Protein AF-A0AAU9KD24-F1 (afdb_monomer_lite)

InterPro domains:
  IPR027815 CSC1/OSCA1-like, cytosolic domain [PF14703] (220-328)
  IPR045122 Calcium permeable stress-gated cation channel 1-like [PTHR13018] (222-535)

pLDDT: mean 73.84, std 14.99, range [27.8, 95.56]

Secondary structure (DSSP, 8-state):
--HHHHHHHHHHHHHHHSSSEEEEEEEE--TT--THHHHHHHHTTS--PPPEEPTTS-EEEEEE-SSSSSPEEEEEEEESS--TTS--SEEEEEE-TT-HHHHHHHHHHHT-TTGGGGGGGEEEEES-TT--HHHHHHHHHHT-EEEE--TT-HHHHIIIIIHHHHHHHHHHH-GGG---EEEEE-SS-HHHHHHHHHHHHGGGEEEEEEEES-HHHHHHHHHHHHHHHHHHHHHHHHHHHS-PPEEE-SSS-EEEHHHHHHHHHHHHHHHHHHHHHHS---EEEEEEEEESSHHHHHHHHHHHHHTHHHHT-EEEEPPPGGGB-GGGSSS-HHHHHHHHHHHHHHHHHHHHHS--HHHHHHHHHHHHTT----HHHHHHHHHHHHHHHHHHIIIIIIHHHHHHHHHHTT-SBHHHHHHHHHHHHHHHHIIIIIIHHHTTHHHHHHHHHH--GGGHHHHHHHHHHHHHHHHHHHHHHIIIIIHHHHHH-HHHHHHHHHHHHH--SHHHHHHHHSPPPP-HHHHHHHHHHHHHHHHHH-

Radius of gyration: 32.46 Å; chains: 1; bounding box: 80×87×85 Å

Foldseek 3Di:
DDPCVVVVCVVCVVVVPQLELEFEEEEAFDPPDPCVLLVVLLVVVDPFDDWDDDPPRWTWGWDWAPPDPSIYIYIYIYDNDDDLVDDGLAYEYEAEPVDVVRLVSVVVRLPDVSVLVVQARYEYEYQDDPDPPSQVVSCVVSVHHYDYAHSNDSVRCCVPVVVSSVVSSCVVPVVVFVLQKKKKFADQPVVVVQVVCCVPVPPFWDDKAFDWQCLVLVVLVVVLVVLVLQLVLQVVVCVVVVDFDWDDPDPPDIDGSNVVSVVSNVVSVVVSVVSCVVDPRGGLRIMMIGTDDNVSSVVVLVVVVVCCVVGVMDMDRDDDPVQFDSSLSNDDPVVLVVQLVVLVVVVVVVLVVVPPLVVVLLVVLVVLVPDPDDPVVSVCCNQQVSLVVVVVCLVPVQVVSLVVSLVSSSDGGNVVSLVSSLVSLLVSCCCRVPVCQLQLVNVVVVCVVVVPPVCCVPVRVVSNLVSLSSLVSNLVCCVPVVVVCVVVVVVLVVQLVVQCVVQSGPVSNVVSPDDDDDSPSNVVSVVVSNVVSVVVSD

Structure (mmCIF, N/CA/C/O backbone):
data_AF-A0AAU9KD24-F1
#
_entry.id   AF-A0AAU9KD24-F1
#
loop_
_atom_site.group_PDB
_atom_site.id
_atom_site.type_symbol
_atom_site.label_atom_id
_atom_site.label_alt_id
_atom_site.label_comp_id
_atom_site.label_asym_id
_atom_site.label_entity_id
_atom_site.label_seq_id
_atom_site.pdbx_PDB_ins_code
_atom_site.Cartn_x
_atom_site.Cartn_y
_atom_site.Cartn_z
_atom_site.occupancy
_atom_site.B_iso_or_equiv
_atom_site.auth_seq_id
_atom_site.auth_comp_id
_atom_site.auth_asym_id
_atom_site.auth_atom_id
_atom_site.pdbx_PDB_model_num
ATOM 1 N N . MET A 1 1 ? -30.844 6.736 10.937 1.00 28.83 1 MET A N 1
ATOM 2 C CA . MET A 1 1 ? -30.465 5.898 12.096 1.00 28.83 1 MET A C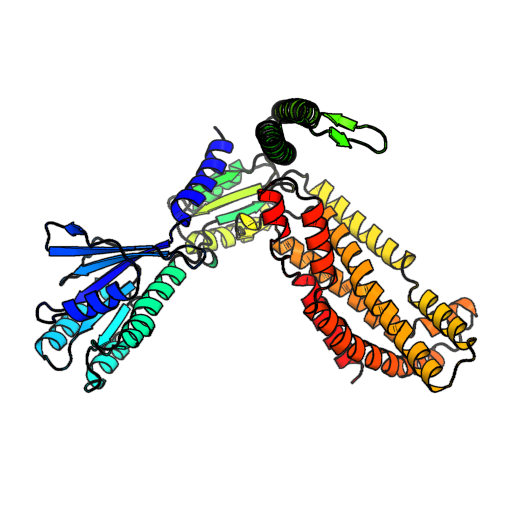A 1
ATOM 3 C C . MET A 1 1 ? -28.997 5.522 11.937 1.00 28.83 1 MET A C 1
ATOM 5 O O . MET A 1 1 ? -28.636 4.967 10.913 1.00 28.83 1 MET A O 1
ATOM 9 N N . ASN A 1 2 ? -28.179 5.973 12.888 1.00 27.80 2 ASN A N 1
ATOM 10 C CA . ASN A 1 2 ? -26.739 6.271 12.830 1.00 27.80 2 ASN A CA 1
ATOM 11 C C . ASN A 1 2 ? -25.840 5.279 12.062 1.00 27.80 2 ASN A C 1
ATOM 13 O O . ASN A 1 2 ? -25.586 4.173 12.535 1.00 27.80 2 ASN A O 1
ATOM 17 N N . SER A 1 3 ? -25.253 5.747 10.955 1.00 30.39 3 SER A N 1
ATOM 18 C CA . SER A 1 3 ? -24.098 5.131 10.281 1.00 30.39 3 SER A CA 1
ATOM 19 C C . SER A 1 3 ? -22.876 5.053 11.199 1.00 30.39 3 SER A C 1
ATOM 21 O O . SER A 1 3 ? -22.154 4.064 11.152 1.00 30.39 3 SER A O 1
ATOM 23 N N . GLU A 1 4 ? -22.709 6.018 12.110 1.00 29.75 4 GLU A N 1
ATOM 24 C CA . GLU A 1 4 ? -21.730 5.945 13.200 1.00 29.75 4 GLU A CA 1
ATOM 25 C C . GLU A 1 4 ? -21.990 4.738 14.098 1.00 29.75 4 GLU A C 1
ATOM 27 O O . GLU A 1 4 ? -21.069 3.985 14.341 1.00 29.75 4 GLU A O 1
ATOM 32 N N . LYS A 1 5 ? -23.235 4.430 14.495 1.00 30.61 5 LYS A N 1
ATOM 33 C CA . LYS A 1 5 ? -23.511 3.220 15.297 1.00 30.61 5 LYS A CA 1
ATOM 34 C C . LYS A 1 5 ? -23.258 1.927 14.525 1.00 30.61 5 LYS A C 1
ATOM 36 O O . LYS A 1 5 ? -23.066 0.902 15.162 1.00 30.61 5 LYS A O 1
ATOM 41 N N . ALA A 1 6 ? -23.278 1.950 13.193 1.00 31.41 6 ALA A N 1
ATOM 42 C CA . ALA A 1 6 ? -23.003 0.783 12.361 1.00 31.41 6 ALA A CA 1
ATOM 43 C C . ALA A 1 6 ? -21.503 0.605 12.096 1.00 31.41 6 ALA A C 1
ATOM 45 O O . ALA A 1 6 ? -21.029 -0.512 12.227 1.00 31.41 6 ALA A O 1
ATOM 46 N N . ALA A 1 7 ? -20.756 1.673 11.797 1.00 30.25 7 ALA A N 1
ATOM 47 C CA . ALA A 1 7 ? -19.296 1.645 11.681 1.00 30.25 7 ALA A CA 1
ATOM 48 C C . ALA A 1 7 ? -18.631 1.394 13.043 1.00 30.25 7 ALA A C 1
ATOM 50 O O . ALA A 1 7 ? -17.710 0.592 13.117 1.00 30.25 7 ALA A O 1
ATOM 51 N N . PHE A 1 8 ? -19.173 1.988 14.111 1.00 30.62 8 PHE A N 1
ATOM 52 C CA . PHE A 1 8 ? -18.789 1.741 15.500 1.00 30.62 8 PHE A CA 1
ATOM 53 C C . PHE A 1 8 ? -19.183 0.322 15.926 1.00 30.62 8 PHE A C 1
ATOM 55 O O . PHE A 1 8 ? -18.351 -0.377 16.474 1.00 30.62 8 PHE A O 1
ATOM 62 N N . LYS A 1 9 ? -20.363 -0.204 15.544 1.00 34.44 9 LYS A N 1
ATOM 63 C CA . LYS A 1 9 ? -20.663 -1.642 15.718 1.00 34.44 9 LYS A CA 1
ATOM 64 C C . LYS A 1 9 ? -19.760 -2.542 14.890 1.00 34.44 9 LYS A C 1
ATOM 66 O O . LYS A 1 9 ? -19.417 -3.603 15.372 1.00 34.44 9 LYS A O 1
ATOM 71 N N . MET A 1 10 ? -19.391 -2.179 13.664 1.00 33.16 10 MET A N 1
ATOM 72 C CA . MET A 1 10 ? -18.518 -3.006 12.828 1.00 33.16 10 MET A CA 1
ATOM 73 C C . MET A 1 10 ? -17.093 -2.999 13.377 1.00 33.16 10 MET A C 1
ATOM 75 O O . MET A 1 10 ? -16.468 -4.050 13.365 1.00 33.16 10 MET A O 1
ATOM 79 N N . SER A 1 11 ? -16.616 -1.857 13.895 1.00 33.03 11 SER A N 1
ATOM 80 C CA . SER A 1 11 ? -15.322 -1.706 14.564 1.00 33.03 11 SER A CA 1
ATOM 81 C C . SER A 1 11 ? -15.295 -2.306 15.965 1.00 33.03 11 SER A C 1
ATOM 83 O O . SER A 1 11 ? -14.259 -2.823 16.344 1.00 33.03 11 SER A O 1
ATOM 85 N N . ASP A 1 12 ? -16.394 -2.271 16.720 1.00 33.75 12 ASP A N 1
ATOM 86 C CA . ASP A 1 12 ? -16.513 -2.878 18.054 1.00 33.75 12 ASP A CA 1
ATOM 87 C C . ASP A 1 12 ? -16.708 -4.387 17.947 1.00 33.75 12 ASP A C 1
ATOM 89 O O . ASP A 1 12 ? -16.030 -5.138 18.632 1.00 33.75 12 ASP A O 1
ATOM 93 N N . TRP A 1 13 ? -17.505 -4.857 16.982 1.00 33.81 13 TRP A N 1
ATOM 94 C CA . TRP A 1 13 ? -17.528 -6.269 16.592 1.00 33.81 13 TRP A CA 1
ATOM 95 C C . TRP A 1 13 ? -16.136 -6.724 16.113 1.00 33.81 13 TRP A C 1
ATOM 97 O O . TRP A 1 13 ? -15.719 -7.842 16.388 1.00 33.81 13 TRP A O 1
ATOM 107 N N . TYR A 1 14 ? -15.358 -5.826 15.491 1.00 37.00 14 TYR A N 1
ATOM 108 C CA . TYR A 1 14 ? -13.942 -6.043 15.164 1.00 37.00 14 TYR A CA 1
ATOM 109 C C . TYR A 1 14 ? -12.997 -6.001 16.372 1.00 37.00 14 TYR A C 1
ATOM 111 O O . TYR A 1 14 ? -12.017 -6.737 16.376 1.00 37.00 14 TYR A O 1
ATOM 119 N N . LYS A 1 15 ? -13.220 -5.123 17.356 1.00 35.53 15 LYS A N 1
ATOM 120 C CA . LYS A 1 15 ? -12.328 -4.905 18.509 1.00 35.53 15 LYS A CA 1
ATOM 121 C C . LYS A 1 15 ? -12.559 -5.932 19.617 1.00 35.53 15 LYS A C 1
ATOM 123 O O . LYS A 1 15 ? -11.584 -6.333 20.253 1.00 35.53 15 LYS A O 1
ATOM 128 N N . ASP A 1 16 ? -13.797 -6.384 19.800 1.00 36.22 16 ASP A N 1
ATOM 129 C CA . ASP A 1 16 ? -14.180 -7.301 20.875 1.00 36.22 16 ASP A CA 1
ATOM 130 C C . ASP A 1 16 ? -14.029 -8.777 20.475 1.00 36.22 16 ASP A C 1
ATOM 132 O O . ASP A 1 16 ? -13.611 -9.581 21.306 1.00 36.22 16 ASP A O 1
ATOM 136 N N . GLU A 1 17 ? -14.257 -9.149 19.204 1.00 37.50 17 GLU A N 1
ATOM 137 C CA . GLU A 1 17 ? -14.098 -10.546 18.750 1.00 37.50 17 GLU A CA 1
ATOM 138 C C . GLU A 1 17 ? -12.700 -10.883 18.178 1.00 37.50 17 GLU A C 1
ATOM 140 O O . GLU A 1 17 ? -12.367 -12.064 18.090 1.00 37.50 17 GLU A O 1
ATOM 145 N N . ASN A 1 18 ? -11.843 -9.901 17.837 1.00 41.38 18 ASN A N 1
ATOM 146 C CA . ASN A 1 18 ? -10.508 -10.160 17.245 1.00 41.38 18 ASN A CA 1
ATOM 147 C C . ASN A 1 18 ? -9.297 -9.854 18.128 1.00 41.38 18 ASN A C 1
ATOM 149 O O . ASN A 1 18 ? -8.168 -10.068 17.678 1.00 41.38 18 ASN A O 1
ATOM 153 N N . LYS A 1 19 ? -9.467 -9.410 19.380 1.00 43.28 19 LYS A N 1
ATOM 154 C CA . LYS A 1 19 ? -8.324 -9.457 20.304 1.00 43.28 19 LYS A CA 1
ATOM 155 C C . LYS A 1 19 ? -7.910 -10.895 20.591 1.00 43.28 19 LYS A C 1
ATOM 157 O O . LYS A 1 19 ? -6.735 -11.113 20.824 1.00 43.28 19 LYS A O 1
ATOM 162 N N . PHE A 1 20 ? -8.827 -11.864 20.495 1.00 44.94 20 PHE A N 1
ATOM 163 C CA . PHE A 1 20 ? -8.548 -13.270 20.771 1.00 44.94 20 PHE A CA 1
ATOM 164 C C . PHE A 1 20 ? -9.255 -14.201 19.766 1.00 44.94 20 PHE A C 1
ATOM 166 O O . PHE A 1 20 ? -10.478 -14.229 19.708 1.00 44.94 20 PHE A O 1
ATOM 173 N N . ILE A 1 21 ? -8.520 -15.024 19.008 1.00 53.47 21 ILE A N 1
ATOM 174 C CA . ILE A 1 21 ? -9.082 -16.185 18.291 1.00 53.47 21 ILE A CA 1
ATOM 175 C C . ILE A 1 21 ? -9.557 -17.178 19.354 1.00 53.47 21 ILE A C 1
ATOM 177 O O . ILE A 1 21 ? -8.754 -17.987 19.806 1.00 53.47 21 ILE A O 1
ATOM 181 N N . VAL A 1 22 ? -10.834 -17.128 19.745 1.00 56.31 22 VAL A N 1
ATOM 182 C CA . VAL A 1 22 ? -11.433 -18.117 20.654 1.00 56.31 22 VAL A CA 1
ATOM 183 C C . VAL A 1 22 ? -11.706 -19.404 19.881 1.00 56.31 22 VAL A C 1
ATOM 185 O O . VAL A 1 22 ? -12.538 -19.436 18.979 1.00 56.31 22 VAL A O 1
ATOM 188 N N . SER A 1 23 ? -11.002 -20.477 20.227 1.00 65.94 23 SER A N 1
ATOM 189 C CA . SER A 1 23 ? -11.134 -21.796 19.601 1.00 65.94 23 SER A CA 1
ATOM 190 C C . SER A 1 23 ? -11.385 -22.867 20.660 1.00 65.94 23 SER A C 1
ATOM 192 O O . SER A 1 23 ? -10.683 -22.935 21.669 1.00 65.94 23 SER A O 1
ATOM 194 N N . LYS A 1 24 ? -12.426 -23.685 20.453 1.00 70.06 24 LYS A N 1
ATOM 195 C CA . LYS A 1 24 ? -12.842 -24.739 21.388 1.00 70.06 24 LYS A CA 1
ATOM 196 C C . LYS A 1 24 ? -12.303 -26.088 20.930 1.00 70.06 24 LYS A C 1
ATOM 198 O O . LYS A 1 24 ? -12.784 -26.633 19.938 1.00 70.06 24 LYS A O 1
ATOM 203 N N . CYS A 1 25 ? -11.335 -26.633 21.656 1.00 72.62 25 CYS A N 1
ATOM 204 C CA . CYS A 1 25 ? -10.760 -27.945 21.369 1.00 72.62 25 CYS A CA 1
ATOM 205 C C . CYS A 1 25 ? -11.389 -28.996 22.283 1.00 72.62 25 CYS A C 1
ATOM 207 O O . CYS A 1 25 ? -11.373 -28.816 23.499 1.00 72.62 25 CYS A O 1
ATOM 209 N N . LEU A 1 26 ? -11.909 -30.082 21.709 1.00 77.62 26 LEU A N 1
ATOM 210 C CA . LEU A 1 26 ? -12.369 -31.241 22.475 1.00 77.62 26 LEU A CA 1
ATOM 211 C C . LEU A 1 26 ? -11.254 -32.281 22.539 1.00 77.62 26 LEU A C 1
ATOM 213 O O . LEU A 1 26 ? -10.735 -32.694 21.499 1.00 77.62 26 LEU A O 1
ATOM 217 N N . ILE A 1 27 ? -10.921 -32.717 23.746 1.00 76.31 27 ILE A N 1
ATOM 218 C CA . ILE A 1 27 ? -10.067 -33.875 23.980 1.00 76.31 27 ILE A CA 1
ATOM 219 C C . ILE A 1 27 ? -10.958 -34.999 24.495 1.00 76.31 27 ILE A C 1
ATOM 221 O O . ILE A 1 27 ? -11.571 -34.859 25.552 1.00 76.31 27 ILE A O 1
ATOM 225 N N . LEU A 1 28 ? -11.025 -36.092 23.734 1.00 77.38 28 LEU A N 1
ATOM 226 C CA . LEU A 1 28 ? -11.699 -37.315 24.153 1.00 77.38 28 LEU A CA 1
ATOM 227 C C . LEU A 1 28 ? -10.667 -38.345 24.603 1.00 77.38 28 LEU A C 1
ATOM 229 O O . LEU A 1 28 ? -9.686 -38.597 23.893 1.00 77.38 28 LEU A O 1
ATOM 233 N N . ARG A 1 29 ? -10.926 -38.966 25.756 1.00 72.94 29 ARG A N 1
ATOM 234 C CA . ARG A 1 29 ? -10.145 -40.094 26.278 1.00 72.94 29 ARG A CA 1
ATOM 235 C C . ARG A 1 29 ? -11.034 -41.162 26.904 1.00 72.94 29 ARG A C 1
ATOM 237 O O . ARG A 1 29 ? -12.137 -40.873 27.357 1.00 72.94 29 ARG A O 1
ATOM 244 N N . HIS A 1 30 ? -10.496 -42.373 26.993 1.00 72.62 30 HIS A N 1
ATOM 245 C CA . HIS A 1 30 ? -11.062 -43.440 27.811 1.00 72.62 30 HIS A CA 1
ATOM 246 C C . HIS A 1 30 ? -10.709 -43.242 29.300 1.00 72.62 30 HIS A C 1
ATOM 248 O O . HIS A 1 30 ? -9.613 -42.773 29.615 1.00 72.62 30 HIS A O 1
ATOM 254 N N . GLU A 1 31 ? -11.604 -43.635 30.213 1.00 65.12 31 GLU A N 1
ATOM 255 C CA . GLU A 1 31 ? -11.482 -43.412 31.669 1.00 65.12 31 GLU A CA 1
ATOM 256 C C . GLU A 1 31 ? -10.223 -44.043 32.289 1.00 65.12 31 GLU A C 1
ATOM 258 O O . GLU A 1 31 ? -9.646 -43.494 33.222 1.00 65.12 31 GLU A O 1
ATOM 263 N N . HIS A 1 32 ? -9.738 -45.153 31.727 1.00 61.53 32 HIS A N 1
ATOM 264 C CA . HIS A 1 32 ? -8.542 -45.871 32.197 1.00 61.53 32 HIS A CA 1
ATOM 265 C C . HIS A 1 32 ? -7.203 -45.346 31.649 1.00 61.53 32 HIS A C 1
ATOM 267 O O . HIS A 1 32 ? -6.165 -45.997 31.817 1.00 61.53 32 HIS A O 1
ATOM 273 N N . ILE A 1 33 ? -7.206 -44.207 30.954 1.00 64.12 33 ILE A N 1
ATOM 274 C CA . ILE A 1 33 ? -5.983 -43.544 30.494 1.00 64.12 33 ILE A CA 1
ATOM 275 C C . ILE A 1 33 ? -5.689 -42.392 31.454 1.00 64.12 33 ILE A C 1
ATOM 277 O O . ILE A 1 33 ? -6.357 -41.360 31.388 1.00 64.12 33 ILE A O 1
ATOM 281 N N . ASP A 1 34 ? -4.679 -42.532 32.314 1.00 58.31 34 ASP A N 1
ATOM 282 C CA . ASP A 1 34 ? -4.213 -41.451 33.191 1.00 58.31 34 ASP A CA 1
ATOM 283 C C . ASP A 1 34 ? -3.431 -40.405 32.384 1.00 58.31 34 ASP A C 1
ATOM 285 O O . ASP A 1 34 ? -2.206 -40.396 32.310 1.00 58.31 34 ASP A O 1
ATOM 289 N N . ILE A 1 35 ? -4.164 -39.482 31.756 1.00 55.84 35 ILE A N 1
ATOM 290 C CA . ILE A 1 35 ? -3.602 -38.342 31.008 1.00 55.84 35 ILE A CA 1
ATOM 291 C C . ILE A 1 35 ? -3.171 -37.224 31.976 1.00 55.84 35 ILE A C 1
ATOM 293 O O . ILE A 1 35 ? -2.705 -36.179 31.543 1.00 55.84 35 ILE A O 1
ATOM 297 N N . HIS A 1 36 ? -3.263 -37.413 33.297 1.00 53.34 36 HIS A N 1
ATOM 298 C CA . HIS A 1 36 ? -2.917 -36.369 34.266 1.00 53.34 36 HIS A CA 1
ATOM 299 C C . HIS A 1 36 ? -1.452 -35.899 34.124 1.00 53.34 36 HIS A C 1
ATOM 301 O O . HIS A 1 36 ? -1.171 -34.704 34.252 1.00 53.34 36 HIS A O 1
ATOM 307 N N . ASP A 1 37 ? -0.538 -36.797 33.739 1.00 50.38 37 ASP A N 1
ATOM 308 C CA . ASP A 1 37 ? 0.862 -36.478 33.420 1.00 50.38 37 ASP A CA 1
ATOM 309 C C . ASP A 1 37 ? 1.028 -35.824 32.039 1.00 50.38 37 ASP A C 1
ATOM 311 O O . ASP A 1 37 ? 1.786 -34.871 31.886 1.00 50.38 37 ASP A O 1
ATOM 315 N N . VAL A 1 38 ? 0.267 -36.256 31.032 1.00 52.53 38 VAL A N 1
ATOM 316 C CA . VAL A 1 38 ? 0.322 -35.698 29.668 1.00 52.53 38 VAL A CA 1
ATOM 317 C C . VAL A 1 38 ? -0.292 -34.300 29.618 1.00 52.53 38 VAL A C 1
ATOM 319 O O . VAL A 1 38 ? 0.296 -33.398 29.031 1.00 52.53 38 VAL A O 1
ATOM 322 N N . MET A 1 39 ? -1.441 -34.087 30.266 1.00 53.34 39 MET A N 1
ATOM 323 C CA . MET A 1 39 ? -2.082 -32.782 30.418 1.00 53.34 39 MET A CA 1
ATOM 324 C C . MET A 1 39 ? -1.236 -31.872 31.298 1.00 53.34 39 MET A C 1
ATOM 326 O O . MET A 1 39 ? -1.023 -30.731 30.910 1.00 53.34 39 MET A O 1
ATOM 330 N N . SER A 1 40 ? -0.688 -32.347 32.424 1.00 52.16 40 SER A N 1
ATOM 331 C CA . SER A 1 40 ? 0.226 -31.521 33.221 1.00 52.16 40 SER A CA 1
ATOM 332 C C . SER A 1 40 ? 1.481 -31.143 32.429 1.00 52.16 40 SER A C 1
ATOM 334 O O . SER A 1 40 ? 1.828 -29.971 32.428 1.00 52.16 40 SER A O 1
ATOM 336 N N . LEU A 1 41 ? 2.098 -32.037 31.649 1.00 50.59 41 LEU A N 1
ATOM 337 C CA . LEU A 1 41 ? 3.219 -31.710 30.751 1.00 50.59 41 LEU A CA 1
ATOM 338 C C . LEU A 1 41 ? 2.827 -30.756 29.607 1.00 50.59 41 LEU A C 1
ATOM 340 O O . LEU A 1 41 ? 3.616 -29.874 29.246 1.00 50.59 41 LEU A O 1
ATOM 344 N N . TRP A 1 42 ? 1.611 -30.885 29.066 1.00 52.97 42 TRP A N 1
ATOM 345 C CA . TRP A 1 42 ? 1.054 -29.972 28.061 1.00 52.97 42 TRP A CA 1
ATOM 346 C C . TRP A 1 42 ? 0.820 -28.571 28.651 1.00 52.97 42 TRP A C 1
ATOM 348 O O . TRP A 1 42 ? 1.186 -27.567 28.036 1.00 52.97 42 TRP A O 1
ATOM 358 N N . LEU A 1 43 ? 0.316 -28.507 29.888 1.00 48.50 43 LEU A N 1
ATOM 359 C CA . LEU A 1 43 ? 0.002 -27.292 30.647 1.00 48.50 43 LEU A CA 1
ATOM 360 C C . LEU A 1 43 ? 1.247 -26.615 31.248 1.00 48.50 43 LEU A C 1
ATOM 362 O O . LEU A 1 43 ? 1.338 -25.394 31.216 1.00 48.50 43 LEU A O 1
ATOM 366 N N . TYR A 1 44 ? 2.252 -27.367 31.715 1.00 44.72 44 TYR A N 1
ATOM 367 C CA . TYR A 1 44 ? 3.545 -26.854 32.212 1.00 44.72 44 TYR A CA 1
ATOM 368 C C . TYR A 1 44 ? 4.448 -26.325 31.086 1.00 44.72 44 TYR A C 1
ATOM 370 O O . TYR A 1 44 ? 5.545 -25.811 31.330 1.00 44.72 44 TYR A O 1
ATOM 378 N N . SER A 1 45 ? 4.031 -26.457 29.825 1.00 43.56 45 SER A N 1
ATOM 379 C CA . SER A 1 45 ? 4.759 -25.886 28.695 1.00 43.56 45 SER A CA 1
ATOM 380 C C . SER A 1 45 ? 4.565 -24.388 28.509 1.00 43.56 45 SER A C 1
ATOM 382 O O . SER A 1 45 ? 5.381 -23.773 27.825 1.00 43.56 45 SER A O 1
ATOM 384 N N . MET A 1 46 ? 3.560 -23.789 29.152 1.00 45.47 46 MET A N 1
ATOM 385 C CA . MET A 1 46 ? 3.236 -22.374 28.998 1.00 45.47 46 MET A CA 1
ATOM 386 C C . MET A 1 46 ? 2.651 -21.827 30.303 1.00 45.47 46 MET A C 1
ATOM 388 O O . MET A 1 46 ? 1.814 -22.473 30.920 1.00 45.47 46 MET A O 1
ATOM 392 N N . TYR A 1 47 ? 3.082 -20.637 30.733 1.00 37.09 47 TYR A N 1
ATOM 393 C CA . TYR A 1 47 ? 2.511 -19.947 31.896 1.00 37.09 47 TYR A CA 1
ATOM 394 C C . TYR A 1 47 ? 0.992 -19.772 31.710 1.00 37.09 47 TYR A C 1
ATOM 396 O O . TYR A 1 47 ? 0.545 -18.927 30.937 1.00 37.09 47 TYR A O 1
ATOM 404 N N . LEU A 1 48 ? 0.205 -20.597 32.401 1.00 44.12 48 LEU A N 1
ATOM 405 C CA . LEU A 1 48 ? -1.253 -20.667 32.316 1.00 44.12 48 LEU A CA 1
ATOM 406 C C . LEU A 1 48 ? -1.872 -20.477 33.713 1.00 44.12 48 LEU A C 1
ATOM 408 O O . LEU A 1 48 ? -1.315 -20.975 34.694 1.00 44.12 48 LEU A O 1
ATOM 412 N N . PRO A 1 49 ? -3.020 -19.783 33.847 1.00 40.84 49 PRO A N 1
ATOM 413 C CA . PRO A 1 49 ? -3.761 -19.734 35.106 1.00 40.84 49 PRO A CA 1
ATOM 414 C C . PRO A 1 49 ? -4.379 -21.103 35.454 1.00 40.84 49 PRO A C 1
ATOM 416 O O . PRO A 1 49 ? -4.668 -21.913 34.573 1.00 40.84 49 PRO A O 1
ATOM 419 N N . LYS A 1 50 ? -4.588 -21.359 36.755 1.00 39.84 50 LYS A N 1
ATOM 420 C CA . LYS A 1 50 ? -5.113 -22.633 37.289 1.00 39.84 50 LYS A CA 1
ATOM 421 C C . LYS A 1 50 ? -6.465 -23.026 36.650 1.00 39.84 50 LYS A C 1
ATOM 423 O O . LYS A 1 50 ? -7.301 -22.143 36.440 1.00 39.84 50 LYS A O 1
ATOM 428 N N . PRO A 1 51 ? -6.716 -24.327 36.393 1.00 42.81 51 PRO A N 1
ATOM 429 C CA . PRO A 1 51 ? -7.987 -24.801 35.843 1.00 42.81 51 PRO A CA 1
ATOM 430 C C . PRO A 1 51 ? -9.168 -24.481 36.766 1.00 42.81 51 PRO A C 1
ATOM 432 O O . PRO A 1 51 ? -9.058 -24.581 37.989 1.00 42.81 51 PRO A O 1
ATOM 435 N N . LYS A 1 52 ? -10.316 -24.132 36.174 1.00 43.97 52 LYS A N 1
ATOM 436 C CA . LYS A 1 52 ? -11.604 -24.075 36.881 1.00 43.97 52 LYS A CA 1
ATOM 437 C C . LYS A 1 52 ? -12.316 -25.412 36.686 1.00 43.97 52 LYS A C 1
ATOM 439 O O . LYS A 1 52 ? -12.545 -25.821 35.553 1.00 43.97 52 LYS A O 1
ATOM 444 N N . ILE A 1 53 ? -12.651 -26.073 37.791 1.00 43.47 53 ILE A N 1
ATOM 445 C CA . ILE A 1 53 ? -13.373 -27.350 37.800 1.00 43.47 53 ILE A CA 1
ATOM 446 C C . ILE A 1 53 ? -14.877 -27.042 37.783 1.00 43.47 53 ILE A C 1
ATOM 448 O O . ILE A 1 53 ? -15.375 -26.347 38.673 1.00 43.47 53 ILE A O 1
ATOM 452 N N . SER A 1 54 ? -15.590 -27.518 36.760 1.00 39.84 54 SER A N 1
ATOM 453 C CA . SER A 1 54 ? -17.056 -27.457 36.683 1.00 39.84 54 SER A CA 1
ATOM 454 C C . SER A 1 54 ? -17.666 -28.644 37.447 1.00 39.84 54 SER A C 1
ATOM 456 O O . SER A 1 54 ? -17.046 -29.699 37.576 1.00 39.84 54 SER A O 1
ATOM 458 N N . LYS A 1 55 ? -18.889 -28.488 37.978 1.00 36.97 55 LYS A N 1
ATOM 459 C CA . LYS A 1 55 ? -19.567 -29.500 38.816 1.00 36.97 55 LYS A CA 1
ATOM 460 C C . LYS A 1 55 ? -19.860 -30.835 38.096 1.00 36.97 55 LYS A C 1
ATOM 462 O O . LYS A 1 55 ? -20.200 -31.796 38.775 1.00 36.97 55 LYS 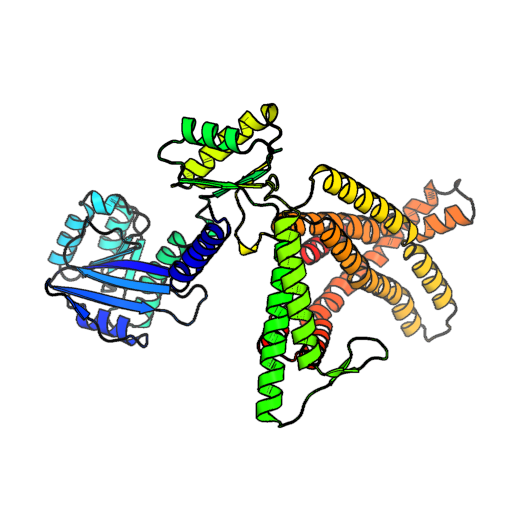A O 1
ATOM 467 N N . ASN A 1 56 ? -19.673 -30.924 36.775 1.00 40.44 56 ASN A N 1
ATOM 468 C CA . ASN A 1 56 ? -20.065 -32.075 35.947 1.00 40.44 56 ASN A CA 1
ATOM 469 C C . ASN A 1 56 ? -18.894 -32.962 35.464 1.00 40.44 56 ASN A C 1
ATOM 471 O O . ASN A 1 56 ? -19.007 -33.575 34.412 1.00 40.44 56 ASN A O 1
ATOM 475 N N . HIS A 1 57 ? -17.768 -33.035 36.190 1.00 47.06 57 HIS A N 1
ATOM 476 C CA . HIS A 1 57 ? -16.559 -33.779 35.751 1.00 47.06 57 HIS A CA 1
ATOM 477 C C . HIS A 1 57 ? -15.924 -33.228 34.453 1.00 47.06 57 HIS A C 1
ATOM 479 O O . HIS A 1 57 ? -15.138 -33.903 33.795 1.00 47.06 57 HIS A O 1
ATOM 485 N N . GLU A 1 58 ? -16.214 -31.973 34.104 1.00 53.84 58 GLU A N 1
ATOM 486 C CA . GLU A 1 58 ? -15.590 -31.270 32.982 1.00 53.84 58 GLU A CA 1
ATOM 487 C C . GLU A 1 58 ? -14.417 -30.427 33.487 1.00 53.84 58 GLU A C 1
ATOM 489 O O . GLU A 1 58 ? -14.580 -29.555 34.354 1.00 53.84 58 GLU A O 1
ATOM 494 N N . ILE A 1 59 ? -13.234 -30.648 32.911 1.00 56.53 59 ILE A N 1
ATOM 495 C CA . ILE A 1 59 ? -12.069 -29.800 33.155 1.00 56.53 59 ILE A CA 1
ATOM 496 C C . ILE A 1 59 ? -11.899 -28.870 31.954 1.00 56.53 59 ILE A C 1
ATOM 498 O O . ILE A 1 59 ? -11.653 -29.308 30.829 1.00 56.53 59 ILE A O 1
ATOM 502 N N . THR A 1 60 ? -12.058 -27.566 32.194 1.00 55.06 60 THR A N 1
ATOM 503 C CA . THR A 1 60 ? -11.880 -26.531 31.169 1.00 55.06 60 THR A CA 1
ATOM 504 C C . THR A 1 60 ? -10.592 -25.753 31.402 1.00 55.06 60 THR A C 1
ATOM 506 O O . THR A 1 60 ? -10.425 -25.119 32.450 1.00 55.06 60 THR A O 1
ATOM 509 N N . TYR A 1 61 ? -9.707 -25.746 30.406 1.00 58.00 61 TYR A N 1
ATOM 510 C CA . TYR A 1 61 ? -8.487 -24.937 30.412 1.00 58.00 61 TYR A CA 1
ATOM 511 C C . TYR A 1 61 ? -8.639 -23.754 29.459 1.00 58.00 61 TYR A C 1
ATOM 513 O O . TYR A 1 61 ? -8.997 -23.944 28.299 1.00 58.00 61 TYR A O 1
ATOM 521 N N . HIS A 1 62 ? -8.342 -22.541 29.929 1.00 53.16 62 HIS A N 1
ATOM 522 C CA . HIS A 1 62 ? -8.322 -21.336 29.100 1.00 53.16 62 HIS A CA 1
ATOM 523 C C . HIS A 1 62 ? -6.882 -20.889 28.856 1.00 53.16 62 HIS A C 1
ATOM 525 O O . HIS A 1 62 ? -6.164 -20.556 29.796 1.00 53.16 62 HIS A O 1
ATOM 531 N N . PHE A 1 63 ? -6.484 -20.849 27.590 1.00 57.09 63 PHE A N 1
ATOM 532 C CA . PHE A 1 63 ? -5.190 -20.355 27.134 1.00 57.09 63 PHE A CA 1
ATOM 533 C C . PHE A 1 63 ? -5.362 -19.068 26.336 1.00 57.09 63 PHE A C 1
ATOM 535 O O . PHE A 1 63 ? -6.344 -18.944 25.617 1.00 57.09 63 PHE A O 1
ATOM 542 N N . THR A 1 64 ? -4.396 -18.151 26.421 1.00 49.31 64 THR A N 1
ATOM 543 C CA . THR A 1 64 ? -4.265 -16.949 25.578 1.00 49.31 64 THR A CA 1
ATOM 544 C C . THR A 1 64 ? -2.794 -16.775 25.191 1.00 49.31 64 THR A C 1
ATOM 546 O O . THR A 1 64 ? -1.968 -16.473 26.050 1.00 49.31 64 THR A O 1
ATOM 549 N N . SER A 1 65 ? -2.440 -16.968 23.917 1.00 47.19 65 SER A N 1
ATOM 550 C CA . SER A 1 65 ? -1.075 -16.739 23.416 1.00 47.19 65 SER A CA 1
ATOM 551 C C . SER A 1 65 ? -0.791 -15.243 23.278 1.00 47.19 65 SER A C 1
ATOM 553 O O . SER A 1 65 ? -1.525 -14.549 22.578 1.00 47.19 65 SER A O 1
ATOM 555 N N . MET A 1 66 ? 0.294 -14.755 23.891 1.00 39.19 66 MET A N 1
ATOM 556 C CA . MET A 1 66 ? 0.722 -13.352 23.777 1.00 39.19 66 MET A CA 1
ATOM 557 C C . MET A 1 66 ? 1.618 -13.053 22.558 1.00 39.19 66 MET A C 1
ATOM 559 O O . MET A 1 66 ? 1.847 -11.884 22.268 1.00 39.19 66 MET A O 1
ATOM 563 N N . SER A 1 67 ? 2.133 -14.061 21.839 1.00 36.66 67 SER A N 1
ATOM 564 C CA . SER A 1 67 ? 3.283 -13.888 20.927 1.00 36.66 67 SER A CA 1
ATOM 565 C C . SER A 1 67 ? 2.980 -13.878 19.423 1.00 36.66 67 SER A C 1
ATOM 567 O O . SER A 1 67 ? 3.902 -13.736 18.624 1.00 36.66 67 SER A O 1
ATOM 569 N N . SER A 1 68 ? 1.722 -13.999 18.999 1.00 41.72 68 SER A N 1
ATOM 570 C CA . SER A 1 68 ? 1.357 -13.861 17.583 1.00 41.72 68 SER A CA 1
ATOM 571 C C . SER A 1 68 ? 0.118 -12.999 17.428 1.00 41.72 68 SER A C 1
ATOM 573 O O . SER A 1 68 ? -0.855 -13.221 18.140 1.00 41.72 68 SER A O 1
ATOM 575 N N . SER A 1 69 ? 0.138 -12.053 16.490 1.00 38.53 69 SER A N 1
ATOM 576 C CA . SER A 1 69 ? -1.059 -11.375 16.000 1.00 38.53 69 SER A CA 1
ATOM 577 C C . SER A 1 69 ? -1.719 -12.237 14.911 1.00 38.53 69 SER A C 1
ATOM 579 O O . SER A 1 69 ? -1.041 -12.656 13.969 1.00 38.53 69 SER A O 1
ATOM 581 N N . PRO A 1 70 ? -3.029 -12.534 15.002 1.00 48.66 70 PRO A N 1
ATOM 582 C CA . PRO A 1 70 ? -3.948 -12.270 16.123 1.00 48.66 70 PRO A CA 1
ATOM 583 C C . PRO A 1 70 ? -3.680 -13.177 17.343 1.00 48.66 70 PRO A C 1
ATOM 585 O O . PRO A 1 70 ? -3.314 -14.344 17.174 1.00 48.66 70 PRO A O 1
ATOM 588 N N . GLN A 1 71 ? -3.882 -12.661 18.568 1.00 53.28 71 GLN A N 1
ATOM 589 C CA . GLN A 1 71 ? -3.694 -13.452 19.797 1.00 53.28 71 GLN A CA 1
ATOM 590 C C . GLN A 1 71 ? -4.699 -14.610 19.785 1.00 53.28 71 GLN A C 1
ATOM 592 O O . GLN A 1 71 ? -5.852 -14.426 19.407 1.00 53.28 71 GLN A O 1
ATOM 597 N N . ILE A 1 72 ? -4.281 -15.825 20.142 1.00 56.50 72 ILE A N 1
ATOM 598 C CA . ILE A 1 72 ? -5.144 -17.018 20.085 1.00 56.50 72 ILE A CA 1
ATOM 599 C C . ILE A 1 72 ? -5.557 -17.402 21.493 1.00 56.50 72 ILE A C 1
ATOM 601 O O . ILE A 1 72 ? -4.681 -17.651 22.322 1.00 56.50 72 ILE A O 1
ATOM 605 N N . SER A 1 73 ? -6.864 -17.498 21.745 1.00 58.72 73 SER A N 1
ATOM 606 C CA . SER A 1 73 ? -7.399 -18.108 22.953 1.00 58.72 73 SER A CA 1
ATOM 607 C C . SER A 1 73 ? -7.942 -19.520 22.704 1.00 58.72 73 SER A C 1
ATOM 609 O O . SER A 1 73 ? -8.886 -19.746 21.952 1.00 58.72 73 SER A O 1
ATOM 611 N N . LEU A 1 74 ? -7.324 -20.521 23.322 1.00 62.47 74 LEU A N 1
ATOM 612 C CA . LEU A 1 74 ? -7.753 -21.917 23.208 1.00 62.47 74 LEU A CA 1
ATOM 613 C C . LEU A 1 74 ? -8.503 -22.289 24.485 1.00 62.47 74 LEU A C 1
ATOM 615 O O . LEU A 1 74 ? -7.934 -22.212 25.571 1.00 62.47 74 LEU A O 1
ATOM 619 N N . SER A 1 75 ? -9.770 -22.684 24.368 1.00 66.44 75 SER A N 1
ATOM 620 C CA . SER A 1 75 ? -10.486 -23.347 25.458 1.00 66.44 75 SER A CA 1
ATOM 621 C C . SER A 1 75 ? -10.476 -24.850 25.207 1.00 66.44 75 SER A C 1
ATOM 623 O O . SER A 1 75 ? -11.107 -25.321 24.256 1.00 66.44 75 SER A O 1
ATOM 625 N N . ILE A 1 76 ? -9.744 -25.589 26.030 1.00 67.50 76 ILE A N 1
ATOM 626 C CA . ILE A 1 76 ? -9.657 -27.047 25.948 1.00 67.50 76 ILE A CA 1
ATOM 627 C C . ILE A 1 76 ? -10.706 -27.625 26.890 1.00 67.50 76 ILE A C 1
ATOM 629 O O . ILE A 1 76 ? -10.730 -27.268 28.067 1.00 67.50 76 ILE A O 1
ATOM 633 N N . ILE A 1 77 ? -11.567 -28.482 26.350 1.00 69.38 77 ILE A N 1
ATOM 634 C CA . ILE A 1 77 ? -12.595 -29.212 27.086 1.00 69.38 77 ILE A CA 1
ATOM 635 C C . ILE A 1 77 ? -12.208 -30.683 27.039 1.00 69.38 77 ILE A C 1
ATOM 637 O O . ILE A 1 77 ? -12.064 -31.255 25.957 1.00 69.38 77 ILE A O 1
ATOM 641 N N . GLU A 1 78 ? -12.021 -31.272 28.209 1.00 69.69 78 GLU A N 1
ATOM 642 C CA . GLU A 1 78 ? -11.758 -32.696 28.368 1.00 69.69 78 GLU A CA 1
ATOM 643 C C . GLU A 1 78 ? -13.059 -33.421 28.731 1.00 69.69 78 GLU A C 1
ATOM 645 O O . GLU A 1 78 ? -13.775 -32.988 29.635 1.00 69.69 78 GLU A O 1
ATOM 650 N N . SER A 1 79 ? -13.384 -34.498 28.012 1.00 70.25 79 SER A N 1
ATOM 651 C CA . SER A 1 79 ? -14.565 -35.323 28.290 1.00 70.25 79 SER A CA 1
ATOM 652 C C . SER A 1 79 ? -14.342 -36.778 27.865 1.00 70.25 79 SER A C 1
ATOM 654 O O . SER A 1 79 ? -13.556 -37.050 26.957 1.00 70.25 79 SER A O 1
ATOM 656 N N . SER A 1 80 ? -15.029 -37.722 28.508 1.00 63.31 80 SER A N 1
ATOM 657 C CA . SER A 1 80 ? -15.083 -39.130 28.087 1.00 63.31 80 SER A CA 1
ATOM 658 C C . SER A 1 80 ? -16.115 -39.372 26.976 1.00 63.31 80 SER A C 1
ATOM 660 O O . SER A 1 80 ? -15.988 -40.333 26.213 1.00 63.31 80 SER A O 1
ATOM 662 N N . GLU A 1 81 ? -17.093 -38.472 26.826 1.00 66.75 81 GLU A N 1
ATOM 663 C CA . GLU A 1 81 ? -18.198 -38.586 25.873 1.00 66.75 81 GLU A CA 1
ATOM 664 C C . GLU A 1 81 ? -18.241 -37.423 24.871 1.00 66.75 81 GLU A C 1
ATOM 666 O O . GLU A 1 81 ? -17.811 -36.297 25.130 1.00 66.75 81 GLU A O 1
ATOM 671 N N . PHE A 1 82 ? -18.787 -37.683 23.679 1.00 63.50 82 PHE A N 1
ATOM 672 C CA . PHE A 1 82 ? -18.922 -36.648 22.657 1.00 63.50 82 PHE A CA 1
ATOM 673 C C . PHE A 1 82 ? -20.109 -35.717 22.941 1.00 63.50 82 PHE A C 1
ATOM 675 O O . PHE A 1 82 ? -21.271 -36.111 22.841 1.00 63.50 82 PHE A O 1
ATOM 682 N N . ILE A 1 83 ? -19.816 -34.440 23.193 1.00 65.38 83 ILE A N 1
ATOM 683 C CA . ILE A 1 83 ? -20.822 -33.408 23.469 1.00 65.38 83 ILE A CA 1
ATOM 684 C C . ILE A 1 83 ? -21.393 -32.870 22.148 1.00 65.38 83 ILE A C 1
ATOM 686 O O . ILE A 1 83 ? -20.823 -31.981 21.517 1.00 65.38 83 ILE A O 1
ATOM 690 N N . SER A 1 84 ? -22.555 -33.366 21.724 1.00 58.59 84 SER A N 1
ATOM 691 C CA . SER A 1 84 ? -23.169 -32.968 20.445 1.00 58.59 84 SER A CA 1
ATOM 692 C C . SER A 1 84 ? -23.688 -31.523 20.399 1.00 58.59 84 SER A C 1
ATOM 694 O O . SER A 1 84 ? -23.974 -31.014 19.317 1.00 58.59 84 SER A O 1
ATOM 696 N N . GLN A 1 85 ? -23.838 -30.864 21.553 1.00 57.75 85 GLN A N 1
ATOM 697 C CA . GLN A 1 85 ? -24.412 -29.517 21.664 1.00 57.75 85 GLN A CA 1
ATOM 698 C C . GLN A 1 85 ? -23.401 -28.389 21.381 1.00 57.75 85 GLN A C 1
ATOM 700 O O . GLN A 1 85 ? -23.807 -27.254 21.134 1.00 57.75 85 GLN A O 1
ATOM 705 N N . ILE A 1 86 ? -22.093 -28.677 21.395 1.00 58.88 86 ILE A N 1
ATOM 706 C CA . ILE A 1 86 ? -21.032 -27.673 21.228 1.00 58.88 86 ILE A CA 1
ATOM 707 C C . ILE A 1 86 ? -20.328 -27.885 19.882 1.00 58.88 86 ILE A C 1
ATOM 709 O O . ILE A 1 86 ? -19.944 -28.995 19.525 1.00 58.88 86 ILE A O 1
ATOM 713 N N . VAL A 1 87 ? -20.126 -26.801 19.126 1.00 62.75 87 VAL A N 1
ATOM 714 C CA . VAL A 1 87 ? -19.307 -26.822 17.904 1.00 62.75 87 VAL A CA 1
ATOM 715 C C . VAL A 1 87 ? -17.834 -26.671 18.291 1.00 62.75 87 VAL A C 1
ATOM 717 O O . VAL A 1 87 ? -17.443 -25.643 18.848 1.00 62.75 87 VAL A O 1
ATOM 720 N N . PHE A 1 88 ? -17.025 -27.688 17.993 1.00 68.69 88 PHE A N 1
ATOM 721 C CA . PHE A 1 88 ? -15.587 -27.711 18.280 1.00 68.69 88 PHE A CA 1
ATOM 722 C C . PHE A 1 88 ? -14.745 -27.388 17.039 1.00 68.69 88 PHE A C 1
ATOM 724 O O . PHE A 1 88 ? -15.043 -27.852 15.935 1.00 68.69 88 PHE A O 1
ATOM 731 N N . SER A 1 89 ? -13.665 -26.627 17.237 1.00 65.94 89 SER A N 1
ATOM 732 C CA . SER A 1 89 ? -12.707 -26.241 16.192 1.00 65.94 89 SER A CA 1
ATOM 733 C C . SER A 1 89 ? -11.762 -27.379 15.807 1.00 65.94 89 SER A C 1
ATOM 735 O O . SER A 1 89 ? -11.333 -27.490 14.657 1.00 65.94 89 SER A O 1
ATOM 737 N N . SER A 1 90 ? -11.441 -28.236 16.773 1.00 76.88 90 SER A N 1
ATOM 738 C CA . SER A 1 90 ? -10.615 -29.431 16.609 1.00 76.88 90 SER A CA 1
ATOM 739 C C . SER A 1 90 ? -10.993 -30.478 17.650 1.00 76.88 90 SER A C 1
ATOM 741 O O . SER A 1 90 ? -11.393 -30.144 18.767 1.00 76.88 90 SER A O 1
ATOM 743 N N . ILE A 1 91 ? -10.869 -31.747 17.265 1.00 81.19 91 ILE A N 1
ATOM 744 C CA . ILE A 1 91 ? -11.133 -32.903 18.124 1.00 81.19 91 ILE A CA 1
ATOM 745 C C . ILE A 1 91 ? -9.864 -33.755 18.152 1.00 81.19 91 ILE A C 1
ATOM 747 O O . ILE A 1 91 ? -9.354 -34.127 17.093 1.00 81.19 91 ILE A O 1
ATOM 751 N N . ILE A 1 92 ? -9.355 -34.048 19.345 1.00 81.38 92 ILE A N 1
ATOM 752 C CA . ILE A 1 92 ? -8.224 -34.958 19.548 1.00 81.38 92 ILE A CA 1
ATOM 753 C C . ILE A 1 92 ? -8.738 -36.200 20.273 1.00 81.38 92 ILE A C 1
ATOM 755 O O . ILE A 1 92 ? -9.376 -36.088 21.318 1.00 81.38 92 ILE A O 1
ATOM 759 N N . LEU A 1 93 ? -8.463 -37.372 19.702 1.00 82.81 93 LEU A N 1
ATOM 760 C CA . LEU A 1 93 ? -8.811 -38.674 20.264 1.00 82.81 93 LEU A CA 1
ATOM 761 C C . LEU A 1 93 ? -7.534 -39.331 20.787 1.00 82.81 93 LEU A C 1
ATOM 763 O O . LEU A 1 93 ? -6.668 -39.679 19.984 1.00 82.81 93 LEU A O 1
ATOM 767 N N . PHE A 1 94 ? -7.415 -39.501 22.104 1.00 79.50 94 PHE A N 1
ATOM 768 C CA . PHE A 1 94 ? -6.315 -40.260 22.701 1.00 79.50 94 PHE A CA 1
ATOM 769 C C . PHE A 1 94 ? -6.727 -41.708 22.925 1.00 79.50 94 PHE A C 1
ATOM 771 O O . PHE A 1 94 ? -7.780 -41.975 23.504 1.00 79.50 94 PHE A O 1
ATOM 778 N N . TYR A 1 95 ? -5.869 -42.637 22.516 1.00 79.88 95 TYR A N 1
ATOM 779 C CA . TYR A 1 95 ? -6.004 -44.046 22.863 1.00 79.88 95 TYR A CA 1
ATOM 780 C C . TYR A 1 95 ? -4.636 -44.648 23.203 1.00 79.88 95 TYR A C 1
ATOM 782 O O . TYR A 1 95 ? -3.588 -44.158 22.767 1.00 79.88 95 TYR A O 1
ATOM 790 N N . ASP A 1 96 ? -4.658 -45.701 24.013 1.00 77.94 96 ASP A N 1
ATOM 791 C CA . ASP A 1 96 ? -3.470 -46.424 24.448 1.00 77.94 96 ASP A CA 1
ATOM 792 C C . ASP A 1 96 ? -3.465 -47.811 23.792 1.00 77.94 96 ASP A C 1
ATOM 794 O O . ASP A 1 96 ? -4.282 -48.663 24.156 1.00 77.94 96 ASP A O 1
ATOM 798 N N . PRO A 1 97 ? -2.585 -48.068 22.812 1.00 74.31 97 PRO A N 1
ATOM 799 C CA . PRO A 1 97 ? -2.628 -49.316 22.064 1.00 74.31 97 PRO A CA 1
ATOM 800 C C . PRO A 1 97 ? -2.239 -50.540 22.907 1.00 74.31 97 PRO A C 1
ATOM 802 O O . PRO A 1 97 ? -2.509 -51.660 22.482 1.00 74.31 97 PRO A O 1
ATOM 805 N N . GLU A 1 98 ? -1.643 -50.357 24.092 1.00 72.12 98 GLU A N 1
ATOM 806 C CA . GLU A 1 98 ? -1.343 -51.459 25.017 1.00 72.12 98 GLU A CA 1
ATOM 807 C C . GLU A 1 98 ? -2.604 -51.979 25.729 1.00 72.12 98 GLU A C 1
ATOM 809 O O . GLU A 1 98 ? -2.626 -53.116 26.203 1.00 72.12 98 GLU A O 1
ATOM 814 N N . LYS A 1 99 ? -3.682 -51.179 25.768 1.00 76.69 99 LYS A N 1
ATOM 815 C CA . LYS A 1 99 ? -4.950 -51.529 26.419 1.00 76.69 99 LYS A CA 1
ATOM 816 C C . LYS A 1 99 ? -6.048 -51.799 25.378 1.00 76.69 99 LYS A C 1
ATOM 818 O O . LYS A 1 99 ? -6.526 -50.849 24.747 1.00 76.69 99 LYS A O 1
ATOM 823 N N . PRO A 1 100 ? -6.539 -53.048 25.238 1.00 74.69 100 PRO A N 1
ATOM 824 C CA . PRO A 1 100 ? -7.528 -53.407 24.214 1.00 74.69 100 PRO A CA 1
ATOM 825 C C . PRO A 1 100 ? -8.880 -52.697 24.397 1.00 74.69 100 PRO A C 1
ATOM 827 O O . PRO A 1 100 ? -9.572 -52.410 23.421 1.00 74.69 100 PRO A O 1
ATOM 830 N N . GLU A 1 101 ? -9.239 -52.343 25.632 1.00 76.88 101 GLU A N 1
ATOM 831 C CA . GLU A 1 101 ? -10.458 -51.588 25.950 1.00 76.88 101 GLU A CA 1
ATOM 832 C C . GLU A 1 101 ? -10.471 -50.198 25.296 1.00 76.88 101 GLU A C 1
ATOM 834 O O . GLU A 1 101 ? -11.495 -49.767 24.765 1.00 76.88 101 GLU A O 1
ATOM 839 N N . SER A 1 102 ? -9.316 -49.524 25.243 1.00 76.94 102 SER A N 1
ATOM 840 C CA . SER A 1 102 ? -9.210 -48.195 24.631 1.00 76.94 102 SER A CA 1
ATOM 841 C C . SER A 1 102 ? -9.334 -48.249 23.102 1.00 76.94 102 SER A C 1
ATOM 843 O O . SER A 1 102 ? -9.921 -47.356 22.486 1.00 76.94 102 SER A O 1
ATOM 845 N N . CYS A 1 103 ? -8.850 -49.334 22.487 1.00 75.25 103 CYS A N 1
ATOM 846 C CA . CYS A 1 103 ? -8.977 -49.594 21.055 1.00 75.25 103 CYS A CA 1
ATOM 847 C C . CYS A 1 103 ? -10.440 -49.839 20.655 1.00 75.25 103 CYS A C 1
ATOM 849 O O . CYS A 1 103 ? -10.907 -49.292 19.653 1.00 75.25 103 CYS A O 1
ATOM 851 N N . ASN A 1 104 ? -11.182 -50.603 21.463 1.00 79.19 104 ASN A N 1
ATOM 852 C CA . ASN A 1 104 ? -12.610 -50.851 21.247 1.00 79.19 104 ASN A CA 1
ATOM 853 C C . ASN A 1 104 ? -13.441 -49.572 21.417 1.00 79.19 104 ASN A C 1
ATOM 855 O O . ASN A 1 104 ? -14.320 -49.289 20.601 1.00 79.19 104 ASN A O 1
ATOM 859 N N . TRP A 1 105 ? -13.116 -48.760 22.424 1.00 83.06 105 TRP A N 1
ATOM 860 C CA . TRP A 1 105 ? -13.725 -47.446 22.628 1.00 83.06 105 TRP A CA 1
ATOM 861 C C . TRP A 1 105 ? -13.484 -46.501 21.443 1.00 83.06 105 TRP A C 1
ATOM 863 O O . TRP A 1 105 ? -14.426 -45.877 20.953 1.00 83.06 105 TRP A O 1
ATOM 873 N N . LEU A 1 106 ? -12.254 -46.445 20.916 1.00 80.12 106 LEU A N 1
ATOM 874 C CA . LEU A 1 106 ? -11.930 -45.629 19.742 1.00 80.12 106 LEU A CA 1
ATOM 875 C C . LEU A 1 106 ? -12.770 -46.050 18.527 1.00 80.12 106 LEU A C 1
ATOM 877 O O . LEU A 1 106 ? -13.309 -45.196 17.819 1.00 80.12 106 LEU A O 1
ATOM 881 N N . ALA A 1 107 ? -12.917 -47.359 18.303 1.00 78.25 107 ALA A N 1
ATOM 882 C CA . ALA A 1 107 ? -13.734 -47.888 17.215 1.00 78.25 107 ALA A CA 1
ATOM 883 C C . ALA A 1 107 ? -15.217 -47.504 17.380 1.00 78.25 107 ALA A C 1
ATOM 885 O O . ALA A 1 107 ? -15.847 -47.074 16.412 1.00 78.25 107 ALA A O 1
ATOM 886 N N . ALA A 1 108 ? -15.754 -47.587 18.602 1.00 79.56 108 ALA A N 1
ATOM 887 C CA . ALA A 1 108 ? -17.134 -47.216 18.918 1.00 79.56 108 ALA A CA 1
ATOM 888 C C . ALA A 1 108 ? -17.400 -45.710 18.731 1.00 79.56 108 ALA A C 1
ATOM 890 O O . ALA A 1 108 ? -18.416 -45.320 18.154 1.00 79.56 108 ALA A O 1
ATOM 891 N N . ILE A 1 109 ? -16.469 -44.843 19.140 1.00 78.44 109 ILE A N 1
ATOM 892 C CA . ILE A 1 109 ? -16.599 -43.388 18.959 1.00 78.44 109 ILE A CA 1
ATOM 893 C C . ILE A 1 109 ? -16.529 -42.987 17.487 1.00 78.44 109 ILE A C 1
ATOM 895 O O . ILE A 1 109 ? -17.276 -42.108 17.051 1.00 78.44 109 ILE A O 1
ATOM 899 N N . LEU A 1 110 ? -15.664 -43.629 16.698 1.00 74.69 110 LEU A N 1
ATOM 900 C CA . LEU A 1 110 ? -15.535 -43.341 15.267 1.00 74.69 110 LEU A CA 1
ATOM 901 C C . LEU A 1 110 ? -16.768 -43.765 14.455 1.00 74.69 110 LEU A C 1
ATOM 903 O O . LEU A 1 110 ? -17.026 -43.181 13.401 1.00 74.69 110 LEU A O 1
ATOM 907 N N . GLN A 1 111 ? -17.563 -44.715 14.957 1.00 74.25 111 GLN A N 1
ATOM 908 C CA . GLN A 1 111 ? -18.858 -45.083 14.374 1.00 74.25 111 GLN A CA 1
ATOM 909 C C . GLN A 1 111 ? -19.951 -44.024 14.615 1.00 74.25 111 GLN A C 1
ATOM 911 O O . GLN A 1 111 ? -20.980 -44.038 13.937 1.00 74.25 111 GLN A O 1
ATOM 916 N N . ASN A 1 112 ? -19.739 -43.064 15.523 1.00 73.06 112 ASN A N 1
ATOM 917 C CA . ASN A 1 112 ? -20.721 -42.024 15.817 1.00 73.06 112 ASN A CA 1
ATOM 918 C C . ASN A 1 112 ? -20.860 -41.026 14.645 1.00 73.06 112 ASN A C 1
ATOM 920 O O . ASN A 1 112 ? -19.933 -40.289 14.285 1.00 73.06 112 ASN A O 1
ATOM 924 N N . SER A 1 113 ? -22.060 -40.958 14.058 1.00 54.09 113 SER A N 1
ATOM 925 C CA . SER A 1 113 ? -22.364 -40.178 12.848 1.00 54.09 113 SER A CA 1
ATOM 926 C C . SER A 1 113 ? -22.110 -38.673 12.982 1.00 54.09 113 SER A C 1
ATOM 928 O O . SER A 1 113 ? -21.872 -37.992 11.982 1.00 54.09 113 SER A O 1
ATOM 930 N N . ASN A 1 114 ? -22.151 -38.133 14.203 1.00 61.22 114 ASN A N 1
ATOM 931 C CA . ASN A 1 114 ? -21.933 -36.706 14.447 1.00 61.22 114 ASN A CA 1
ATOM 932 C C . ASN A 1 114 ? -20.449 -36.314 14.376 1.00 61.22 114 ASN A C 1
ATOM 934 O O . ASN A 1 114 ? -20.126 -35.241 13.864 1.00 61.22 114 ASN A O 1
ATOM 938 N N . LEU A 1 115 ? -19.545 -37.208 14.780 1.00 60.66 115 LEU A N 1
ATOM 939 C CA . LEU A 1 115 ? -18.095 -37.009 14.680 1.00 60.66 115 LEU A CA 1
ATOM 940 C C . LEU A 1 115 ? -17.635 -37.051 13.212 1.00 60.66 115 LEU A C 1
ATOM 942 O O . LEU A 1 115 ? -16.816 -36.247 12.761 1.00 60.66 115 LEU A O 1
ATOM 946 N N . LEU A 1 116 ? -18.275 -37.916 12.420 1.00 57.16 116 LEU A N 1
ATOM 947 C CA . LEU A 1 116 ? -18.048 -38.083 10.983 1.00 57.16 116 LEU A CA 1
ATOM 948 C C . LEU A 1 116 ? -18.437 -36.861 10.133 1.00 57.16 116 LEU A C 1
ATOM 950 O O . LEU A 1 116 ? -18.012 -36.782 8.983 1.00 57.16 116 LEU A O 1
ATOM 954 N N . LYS A 1 117 ? -19.192 -35.883 10.653 1.00 58.56 117 LYS A N 1
ATOM 955 C CA . LYS A 1 117 ? -19.417 -34.602 9.951 1.00 58.56 117 LYS A CA 1
ATOM 956 C C . LYS A 1 117 ? -18.186 -33.679 10.008 1.00 58.56 117 LYS A C 1
ATOM 958 O O . LYS A 1 117 ? -18.048 -32.801 9.160 1.00 58.56 117 LYS A O 1
ATOM 963 N N . SER A 1 118 ? -17.253 -33.915 10.939 1.00 58.44 118 SER A N 1
ATOM 964 C CA . SER A 1 118 ? -16.062 -33.086 11.201 1.00 58.44 118 SER A CA 1
ATOM 965 C C . SER A 1 118 ? -14.737 -33.738 10.750 1.00 58.44 118 SER A C 1
ATOM 967 O O . SER A 1 118 ? -13.670 -33.468 11.306 1.00 58.44 118 SER A O 1
ATOM 969 N N . LYS A 1 119 ? -14.758 -34.594 9.711 1.00 57.62 119 LYS A N 1
ATOM 970 C CA . LYS A 1 119 ? -13.607 -35.461 9.338 1.00 57.62 119 LYS A CA 1
ATOM 971 C C . LYS A 1 119 ? -12.273 -34.726 9.139 1.00 57.62 119 LYS A C 1
ATOM 973 O O . LYS A 1 119 ? -11.217 -35.287 9.388 1.00 57.62 119 LYS A O 1
ATOM 978 N N . ARG A 1 120 ? -12.301 -33.460 8.701 1.00 57.69 120 ARG A N 1
ATOM 979 C CA . ARG A 1 120 ? -11.091 -32.663 8.406 1.00 57.69 120 ARG A CA 1
ATOM 980 C C . ARG A 1 120 ? -10.447 -31.997 9.630 1.00 57.69 120 ARG A C 1
ATOM 982 O O . ARG A 1 120 ? -9.390 -31.392 9.476 1.00 57.69 120 ARG A O 1
ATOM 989 N N . LYS A 1 121 ? -11.074 -32.084 10.806 1.00 71.31 121 LYS A N 1
ATOM 990 C CA . LYS A 1 121 ? -10.660 -31.399 12.046 1.00 71.31 121 LYS A CA 1
ATOM 991 C C . LYS A 1 121 ? -10.387 -32.367 13.205 1.00 71.31 121 LYS A C 1
ATOM 993 O O . LYS A 1 121 ? -10.268 -31.935 14.349 1.00 71.31 121 LYS A O 1
ATOM 998 N N . CYS A 1 122 ? -10.292 -33.662 12.907 1.00 79.56 122 CYS A N 1
ATOM 999 C CA . CYS A 1 122 ? -10.015 -34.710 13.885 1.00 79.56 122 CYS A CA 1
ATOM 1000 C C . CYS A 1 122 ? -8.551 -35.177 13.790 1.00 79.56 122 CYS A C 1
ATOM 1002 O O . CYS A 1 122 ? -8.005 -35.277 12.685 1.00 79.56 122 CYS A O 1
ATOM 1004 N N . LEU A 1 123 ? -7.938 -35.472 14.936 1.00 82.00 123 LEU A N 1
ATOM 1005 C CA . LEU A 1 123 ? -6.612 -36.078 15.066 1.00 82.00 123 LEU A CA 1
ATOM 1006 C C . LEU A 1 123 ? -6.705 -37.286 16.003 1.00 82.00 123 LEU A C 1
ATOM 1008 O O . LEU A 1 123 ? -7.178 -37.152 17.129 1.00 82.00 123 LEU A O 1
ATOM 1012 N N . ILE A 1 124 ? -6.254 -38.448 15.537 1.00 82.12 124 ILE A N 1
ATOM 1013 C CA . ILE A 1 124 ? -6.100 -39.655 16.356 1.00 82.12 124 ILE A CA 1
ATOM 1014 C C . ILE A 1 124 ? -4.661 -39.689 16.866 1.00 82.12 124 ILE A C 1
ATOM 1016 O O . ILE A 1 124 ? -3.729 -39.607 16.064 1.00 82.12 124 ILE A O 1
ATOM 1020 N N . VAL A 1 125 ? -4.491 -39.810 18.181 1.00 79.56 125 VAL A N 1
ATOM 1021 C CA . VAL A 1 125 ? -3.191 -39.807 18.854 1.00 79.56 125 VAL A CA 1
ATOM 1022 C C . VAL A 1 125 ? -2.990 -41.110 19.618 1.00 79.56 125 VAL A C 1
ATOM 1024 O O . VAL A 1 125 ? -3.774 -41.434 20.511 1.00 79.56 125 VAL A O 1
ATOM 1027 N N . ALA A 1 126 ? -1.921 -41.832 19.282 1.00 80.00 126 ALA A N 1
ATOM 1028 C CA . ALA A 1 126 ? -1.460 -43.001 20.031 1.00 80.00 126 ALA A CA 1
ATOM 1029 C C . ALA A 1 126 ? -0.411 -42.595 21.078 1.00 80.00 126 ALA A C 1
ATOM 1031 O O . ALA A 1 126 ? 0.494 -41.818 20.764 1.00 80.00 126 ALA A O 1
ATOM 1032 N N . LEU A 1 127 ? -0.520 -43.136 22.297 1.00 72.31 127 LEU A N 1
ATOM 1033 C CA . LEU A 1 127 ? 0.365 -42.816 23.429 1.00 72.31 127 LEU A CA 1
ATOM 1034 C C . LEU A 1 127 ? 1.661 -43.647 23.493 1.00 72.31 127 LEU A C 1
ATOM 1036 O O . LEU A 1 127 ? 2.523 -43.365 24.316 1.00 72.31 127 LEU A O 1
ATOM 1040 N N . THR A 1 128 ? 1.853 -44.665 22.656 1.00 67.06 128 THR A N 1
ATOM 1041 C CA . THR A 1 128 ? 3.088 -45.469 22.683 1.00 67.06 128 THR A CA 1
ATOM 1042 C C . THR A 1 128 ? 3.606 -45.756 21.276 1.00 67.06 128 THR A C 1
ATOM 1044 O O . THR A 1 128 ? 2.848 -45.884 20.315 1.00 67.06 128 THR A O 1
ATOM 1047 N N . LYS A 1 129 ? 4.938 -45.827 21.141 1.00 59.44 129 LYS A N 1
ATOM 1048 C CA . LYS A 1 129 ? 5.634 -45.982 19.848 1.00 59.44 129 LYS A CA 1
ATOM 1049 C C . LYS A 1 129 ? 5.532 -47.389 19.251 1.00 59.44 129 LYS A C 1
ATOM 1051 O O . LYS A 1 129 ? 5.838 -47.566 18.079 1.00 59.44 129 LYS A O 1
ATOM 1056 N N . ASN A 1 130 ? 5.110 -48.382 20.035 1.00 57.28 130 ASN A N 1
ATOM 1057 C CA . ASN A 1 130 ? 5.279 -49.789 19.666 1.00 57.28 130 ASN A CA 1
ATOM 1058 C C . ASN A 1 130 ? 4.135 -50.366 18.813 1.00 57.28 130 ASN A C 1
ATOM 1060 O O . ASN A 1 130 ? 4.281 -51.462 18.283 1.00 57.28 130 ASN A O 1
ATOM 1064 N N . TYR A 1 131 ? 3.027 -49.638 18.625 1.00 59.22 131 TYR A N 1
ATOM 1065 C CA . TYR A 1 131 ? 1.841 -50.151 17.928 1.00 59.22 131 TYR A CA 1
ATOM 1066 C C . TYR A 1 131 ? 1.205 -49.100 17.007 1.00 59.22 131 TYR A C 1
ATOM 1068 O O . TYR A 1 131 ? 0.194 -48.473 17.322 1.00 59.22 131 TYR A O 1
ATOM 1076 N N . GLU A 1 132 ? 1.804 -48.913 15.829 1.00 63.50 132 GLU A N 1
ATOM 1077 C CA . GLU A 1 132 ? 1.343 -47.929 14.837 1.00 63.50 132 GLU A CA 1
ATOM 1078 C C . GLU A 1 132 ? 0.205 -48.437 13.932 1.00 63.50 132 GLU A C 1
ATOM 1080 O O . GLU A 1 132 ? -0.526 -47.637 13.348 1.00 63.50 132 GLU A O 1
ATOM 1085 N N . VAL A 1 133 ? 0.074 -49.759 13.782 1.00 70.81 133 VAL A N 1
ATOM 1086 C CA . VAL A 1 133 ? -0.709 -50.387 12.701 1.00 70.81 133 VAL A CA 1
ATOM 1087 C C . VAL A 1 133 ? -2.209 -50.104 12.842 1.00 70.81 133 VAL A C 1
ATOM 1089 O O . VAL A 1 133 ? -2.821 -49.557 11.928 1.00 70.81 133 VAL A O 1
ATOM 1092 N N . PHE A 1 134 ? -2.782 -50.358 14.022 1.00 74.69 134 PHE A N 1
ATOM 1093 C CA . PHE A 1 134 ? -4.222 -50.214 14.275 1.00 74.69 134 PHE A CA 1
ATOM 1094 C C . PHE A 1 134 ? -4.733 -48.772 14.088 1.00 74.69 134 PHE A C 1
ATOM 1096 O O . PHE A 1 134 ? -5.750 -48.530 13.436 1.00 74.69 134 PHE A O 1
ATOM 1103 N N . GLY A 1 135 ? -4.003 -47.787 14.620 1.00 71.44 135 GLY A N 1
ATOM 1104 C CA . GLY A 1 135 ? -4.386 -46.378 14.518 1.00 71.44 135 GLY A CA 1
ATOM 1105 C C . GLY A 1 135 ? -4.255 -45.819 13.104 1.00 71.44 135 GLY A C 1
ATOM 1106 O O . GLY A 1 135 ? -5.116 -45.054 12.666 1.00 71.44 135 GLY A O 1
ATOM 1107 N N . LYS A 1 136 ? -3.216 -46.232 12.363 1.00 77.75 136 LYS A N 1
ATOM 1108 C CA . LYS A 1 136 ? -3.025 -45.848 10.956 1.00 77.75 136 LYS A CA 1
ATOM 1109 C C . LYS A 1 136 ? -4.117 -46.422 10.055 1.00 77.75 136 LYS A C 1
ATOM 1111 O O . LYS A 1 136 ? -4.615 -45.699 9.193 1.00 77.75 136 LYS A O 1
ATOM 1116 N N . GLU A 1 137 ? -4.523 -47.672 10.269 1.00 80.62 137 GLU A N 1
ATOM 1117 C CA . GLU A 1 137 ? -5.601 -48.314 9.507 1.00 80.62 137 GLU A CA 1
ATOM 1118 C C . GLU A 1 137 ? -6.952 -47.630 9.741 1.00 80.62 137 GLU A C 1
ATOM 1120 O O . GLU A 1 137 ? -7.629 -47.251 8.782 1.00 80.62 137 GLU A O 1
ATOM 1125 N N . LEU A 1 138 ? -7.317 -47.366 11.000 1.00 77.38 138 LEU A N 1
ATOM 1126 C CA . LEU A 1 138 ? -8.542 -46.628 11.327 1.00 77.38 138 LEU A CA 1
ATOM 1127 C C . LEU A 1 138 ? -8.521 -45.198 10.776 1.00 77.38 138 LEU A C 1
ATOM 1129 O O . LEU A 1 138 ? -9.508 -44.727 10.204 1.00 77.38 138 LEU A O 1
ATOM 1133 N N . ALA A 1 139 ? -7.391 -44.504 10.895 1.00 78.62 139 ALA A N 1
ATOM 1134 C CA . ALA A 1 139 ? -7.230 -43.170 10.336 1.00 78.62 139 ALA A CA 1
ATOM 1135 C C . ALA A 1 139 ? -7.381 -43.164 8.805 1.00 78.62 139 ALA A C 1
ATOM 1137 O O . ALA A 1 139 ? -8.041 -42.276 8.259 1.00 78.62 139 ALA A O 1
ATOM 1138 N N . ALA A 1 140 ? -6.843 -44.173 8.111 1.00 80.00 140 ALA A N 1
ATOM 1139 C CA . ALA A 1 140 ? -6.985 -44.333 6.667 1.00 80.00 140 ALA A CA 1
ATOM 1140 C C . ALA A 1 140 ? -8.439 -44.622 6.254 1.00 80.00 140 ALA A C 1
ATOM 1142 O O . ALA A 1 140 ? -8.951 -43.967 5.341 1.00 80.00 140 ALA A O 1
ATOM 1143 N N . LEU A 1 141 ? -9.129 -45.522 6.966 1.00 80.56 141 LEU A N 1
ATOM 1144 C CA . LEU A 1 141 ? -10.538 -45.863 6.725 1.00 80.56 141 LEU A CA 1
ATOM 1145 C C . LEU A 1 141 ? -11.454 -44.636 6.833 1.00 80.56 141 LEU A C 1
ATOM 1147 O O . LEU A 1 141 ? -12.306 -44.404 5.972 1.00 80.56 141 LEU A O 1
ATOM 1151 N N . TYR A 1 142 ? -11.249 -43.803 7.856 1.00 74.75 142 TYR A N 1
ATOM 1152 C CA . TYR A 1 142 ? -12.093 -42.633 8.110 1.00 74.75 142 TYR A CA 1
ATOM 1153 C C . TYR A 1 142 ? -11.563 -41.318 7.510 1.00 74.75 142 TYR A C 1
ATOM 1155 O O . TYR A 1 142 ? -12.242 -40.290 7.605 1.00 74.75 142 TYR A O 1
ATOM 1163 N N . ARG A 1 143 ? -10.405 -41.344 6.828 1.00 76.31 143 ARG A N 1
ATOM 1164 C CA . ARG A 1 143 ? -9.684 -40.174 6.277 1.00 76.31 143 ARG A CA 1
ATOM 1165 C C . ARG A 1 143 ? -9.352 -39.107 7.333 1.00 76.31 143 ARG A C 1
ATOM 1167 O O . ARG A 1 143 ? -9.528 -37.911 7.092 1.00 76.31 143 ARG A O 1
ATOM 1174 N N . ILE A 1 144 ? -8.894 -39.547 8.501 1.00 81.69 144 ILE A N 1
ATOM 1175 C CA . ILE A 1 144 ? -8.516 -38.716 9.654 1.00 81.69 144 ILE A CA 1
ATOM 1176 C C . ILE A 1 144 ? -6.980 -38.653 9.746 1.00 81.69 144 ILE A C 1
ATOM 1178 O O . ILE A 1 144 ? -6.290 -39.528 9.228 1.00 81.69 144 ILE A O 1
ATOM 1182 N N . LYS A 1 145 ? -6.411 -37.605 10.358 1.00 82.50 145 LYS A N 1
ATOM 1183 C CA . LYS A 1 145 ? -4.960 -37.546 10.609 1.00 82.50 145 LYS A CA 1
ATOM 1184 C C . LYS A 1 145 ? -4.587 -38.423 11.805 1.00 82.50 145 LYS A C 1
ATOM 1186 O O . LYS A 1 145 ? -5.304 -38.434 12.801 1.00 82.50 145 LYS A O 1
ATOM 1191 N N . PHE A 1 146 ? -3.445 -39.097 11.716 1.00 83.19 146 PHE A N 1
ATOM 1192 C CA . PHE A 1 146 ? -2.881 -39.917 12.786 1.00 83.19 146 PHE A CA 1
ATOM 1193 C C . PHE A 1 146 ? -1.523 -39.365 13.213 1.00 83.19 146 PHE A C 1
ATOM 1195 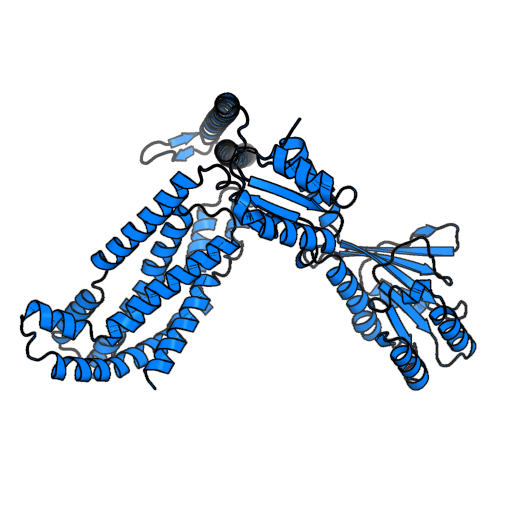O O . PHE A 1 146 ? -0.727 -38.973 12.355 1.00 83.19 146 PHE A O 1
ATOM 1202 N N . SER A 1 147 ? -1.255 -39.339 14.515 1.00 81.50 147 SER A N 1
ATOM 1203 C CA . SER A 1 147 ? 0.054 -38.988 15.055 1.00 81.50 147 SER A CA 1
ATOM 1204 C C . SER A 1 147 ? 0.394 -39.823 16.293 1.00 81.50 147 SER A C 1
ATOM 1206 O O . SER A 1 147 ? -0.483 -40.381 16.950 1.00 81.50 147 SER A O 1
ATOM 1208 N N . ILE A 1 148 ? 1.687 -39.942 16.586 1.00 78.94 148 ILE A N 1
ATOM 1209 C CA . ILE A 1 148 ? 2.201 -40.739 17.703 1.00 78.94 148 ILE A CA 1
ATOM 1210 C C . ILE A 1 148 ? 2.892 -39.790 18.657 1.00 78.94 148 ILE A C 1
ATOM 1212 O O . ILE A 1 148 ? 3.837 -39.093 18.271 1.00 78.94 148 ILE A O 1
ATOM 1216 N N . VAL A 1 149 ? 2.426 -39.794 19.898 1.00 73.69 149 VAL A N 1
ATOM 1217 C CA . VAL A 1 149 ? 2.908 -38.900 20.937 1.00 73.69 149 VAL A CA 1
ATOM 1218 C C . VAL A 1 149 ? 3.506 -39.722 22.058 1.00 73.69 149 VAL A C 1
ATOM 1220 O O . VAL A 1 149 ? 2.884 -40.640 22.578 1.00 73.69 149 VAL A O 1
ATOM 1223 N N . ASP A 1 150 ? 4.728 -39.368 22.436 1.00 71.00 150 ASP A N 1
ATOM 1224 C CA . ASP A 1 150 ? 5.374 -39.941 23.609 1.00 71.00 150 ASP A CA 1
ATOM 1225 C C . ASP A 1 150 ? 4.891 -39.174 24.858 1.00 71.00 150 ASP A C 1
ATOM 1227 O O . ASP A 1 150 ? 5.155 -37.969 24.955 1.00 71.00 150 ASP A O 1
ATOM 1231 N N . PRO A 1 151 ? 4.183 -39.818 25.807 1.00 64.62 151 PRO A N 1
ATOM 1232 C CA . PRO A 1 151 ? 3.544 -39.160 26.946 1.00 64.62 151 PRO A CA 1
ATOM 1233 C C . PRO A 1 151 ? 4.556 -38.481 27.868 1.00 64.62 151 PRO A C 1
ATOM 1235 O O . PRO A 1 151 ? 4.197 -37.560 28.594 1.00 64.62 151 PRO A O 1
ATOM 1238 N N . LYS A 1 152 ? 5.829 -38.896 27.810 1.00 64.06 152 LYS A N 1
ATOM 1239 C CA . LYS A 1 152 ? 6.924 -38.319 28.599 1.00 64.06 152 LYS A CA 1
ATOM 1240 C C . LYS A 1 152 ? 7.659 -37.187 27.868 1.00 64.06 152 LYS A C 1
ATOM 1242 O O . LYS A 1 152 ? 8.430 -36.460 28.492 1.00 64.06 152 LYS A O 1
ATOM 1247 N N . SER A 1 153 ? 7.440 -37.004 26.561 1.00 65.69 153 SER A N 1
ATOM 1248 C CA . SER A 1 153 ? 8.143 -36.003 25.747 1.00 65.69 153 SER A CA 1
ATOM 1249 C C . SER A 1 153 ? 7.298 -34.756 25.496 1.00 65.69 153 SER A C 1
ATOM 1251 O O . SER A 1 153 ? 6.433 -34.711 24.620 1.00 65.69 153 SER A O 1
ATOM 1253 N N . LYS A 1 154 ? 7.642 -33.674 26.197 1.00 62.34 154 LYS A N 1
ATOM 1254 C CA . LYS A 1 154 ? 7.029 -32.343 26.044 1.00 62.34 154 LYS A CA 1
ATOM 1255 C C . LYS A 1 154 ? 7.053 -31.813 24.601 1.00 62.34 154 LYS A C 1
ATOM 1257 O O . LYS A 1 154 ? 6.105 -31.166 24.160 1.00 62.34 154 LYS A O 1
ATOM 1262 N N . ILE A 1 155 ? 8.133 -32.081 23.863 1.00 62.69 155 ILE A N 1
ATOM 1263 C CA . ILE A 1 155 ? 8.328 -31.598 22.484 1.00 62.69 155 ILE A CA 1
ATOM 1264 C C . ILE A 1 155 ? 7.328 -32.275 21.540 1.00 62.69 155 ILE A C 1
ATOM 1266 O O . ILE A 1 155 ? 6.681 -31.598 20.745 1.00 62.69 155 ILE A O 1
ATOM 1270 N N . SER A 1 156 ? 7.136 -33.588 21.693 1.00 68.25 156 SER A N 1
ATOM 1271 C CA . SER A 1 156 ? 6.234 -34.384 20.855 1.00 68.25 156 SER A CA 1
ATOM 1272 C C . SER A 1 156 ? 4.773 -33.938 20.990 1.00 68.25 156 SER A C 1
ATOM 1274 O O . SER A 1 156 ? 4.087 -33.758 19.982 1.00 68.25 156 SER A O 1
ATOM 1276 N N . ILE A 1 157 ? 4.316 -33.673 22.220 1.00 67.75 157 ILE A N 1
ATOM 1277 C CA . ILE A 1 157 ? 2.939 -33.230 22.479 1.00 67.75 157 ILE A CA 1
ATOM 1278 C C . ILE A 1 157 ? 2.701 -31.817 21.901 1.00 67.75 157 ILE A C 1
ATOM 1280 O O . ILE A 1 157 ? 1.663 -31.552 21.285 1.00 67.75 157 ILE A O 1
ATOM 1284 N N . ASN A 1 158 ? 3.665 -30.901 22.051 1.00 66.25 158 ASN A N 1
ATOM 1285 C CA . ASN A 1 158 ? 3.544 -29.539 21.520 1.00 66.25 158 ASN A CA 1
ATOM 1286 C C . ASN A 1 158 ? 3.587 -29.499 19.987 1.00 66.25 158 ASN A C 1
ATOM 1288 O O . ASN A 1 158 ? 2.763 -28.832 19.358 1.00 66.25 158 ASN A O 1
ATOM 1292 N N . GLU A 1 159 ? 4.515 -30.222 19.368 1.00 69.50 159 GLU A N 1
ATOM 1293 C CA . GLU A 1 159 ? 4.683 -30.184 17.918 1.00 69.50 159 GLU A CA 1
ATOM 1294 C C . GLU A 1 159 ? 3.500 -30.809 17.171 1.00 69.50 159 GLU A C 1
ATOM 1296 O O . GLU A 1 159 ? 3.140 -30.332 16.095 1.00 69.50 159 GLU A O 1
ATOM 1301 N N . GLN A 1 160 ? 2.862 -31.834 17.742 1.00 74.56 160 GLN A N 1
ATOM 1302 C CA . GLN A 1 160 ? 1.788 -32.565 17.071 1.00 74.56 160 GLN A CA 1
ATOM 1303 C C . GLN A 1 160 ? 0.394 -32.073 17.474 1.00 74.56 160 GLN A C 1
ATOM 1305 O O . GLN A 1 160 ? -0.384 -31.663 16.612 1.00 74.56 160 GLN A O 1
ATOM 1310 N N . CYS A 1 161 ? 0.072 -32.052 18.771 1.00 71.81 161 CYS A N 1
ATOM 1311 C CA . CYS A 1 161 ? -1.280 -31.738 19.243 1.00 71.81 161 CYS A CA 1
ATOM 1312 C C . CYS A 1 161 ? -1.556 -30.230 19.229 1.00 71.81 161 CYS A C 1
ATOM 1314 O O . CYS A 1 161 ? -2.584 -29.788 18.711 1.00 71.81 161 CYS A O 1
ATOM 1316 N N . PHE A 1 162 ? -0.632 -29.415 19.754 1.00 70.12 162 PHE A N 1
ATOM 1317 C CA . PHE A 1 162 ? -0.843 -27.965 19.829 1.00 70.12 162 PHE A CA 1
ATOM 1318 C C . PHE A 1 162 ? -0.790 -27.310 18.448 1.00 70.12 162 PHE A C 1
ATOM 1320 O O . PHE A 1 162 ? -1.689 -26.540 18.107 1.00 70.12 162 PHE A O 1
ATOM 1327 N N . ASN A 1 163 ? 0.194 -27.651 17.609 1.00 72.50 163 ASN A N 1
ATOM 1328 C CA . ASN A 1 163 ? 0.231 -27.131 16.240 1.00 72.50 163 ASN A CA 1
ATOM 1329 C C . ASN A 1 163 ? -0.989 -27.572 15.426 1.00 72.50 163 ASN A C 1
ATOM 1331 O O . ASN A 1 163 ? -1.483 -26.787 14.619 1.00 72.50 163 ASN A O 1
ATOM 1335 N N . PHE A 1 164 ? -1.515 -28.783 15.635 1.00 78.25 164 PHE A N 1
ATOM 1336 C CA . PHE A 1 164 ? -2.749 -29.212 14.978 1.00 78.25 164 PHE A CA 1
ATOM 1337 C C . PHE A 1 164 ? -3.946 -28.347 15.391 1.00 78.25 164 PHE A C 1
ATOM 1339 O O . PHE A 1 164 ? -4.633 -27.816 14.515 1.00 78.25 164 PHE A O 1
ATOM 1346 N N . CYS A 1 165 ? -4.159 -28.137 16.695 1.00 72.69 165 CYS A N 1
ATOM 1347 C CA . CYS A 1 165 ? -5.216 -27.260 17.207 1.00 72.69 165 CYS A CA 1
ATOM 1348 C C . CYS A 1 165 ? -5.047 -25.816 16.724 1.00 72.69 165 CYS A C 1
ATOM 1350 O O . CYS A 1 165 ? -5.996 -25.221 16.219 1.00 72.69 165 CYS A O 1
ATOM 1352 N N . LYS A 1 166 ? -3.826 -25.276 16.791 1.00 70.19 166 LYS A N 1
ATOM 1353 C CA . LYS A 1 166 ? -3.485 -23.937 16.298 1.00 70.19 166 LYS A CA 1
ATOM 1354 C C . LYS A 1 166 ? -3.773 -23.805 14.804 1.00 70.19 166 LYS A C 1
ATOM 1356 O O . LYS A 1 166 ? -4.409 -22.844 14.389 1.00 70.19 166 LYS A O 1
ATOM 1361 N N . ASN A 1 167 ? -3.367 -24.777 13.991 1.00 71.69 167 ASN A N 1
ATOM 1362 C CA . ASN A 1 167 ? -3.616 -24.767 12.550 1.00 71.69 167 ASN A CA 1
ATOM 1363 C C . ASN A 1 167 ? -5.109 -24.895 12.224 1.00 71.69 167 ASN A C 1
ATOM 1365 O O . ASN A 1 167 ? -5.585 -24.227 11.307 1.00 71.69 167 ASN A O 1
ATOM 1369 N N . CYS A 1 168 ? -5.866 -25.697 12.979 1.00 70.88 168 CYS A N 1
ATOM 1370 C CA . CYS A 1 168 ? -7.319 -25.791 12.834 1.00 70.88 168 CYS A CA 1
ATOM 1371 C C . CYS A 1 168 ? -8.004 -24.469 13.211 1.00 70.88 168 CYS A C 1
ATOM 1373 O O . CYS A 1 168 ? -8.794 -23.959 12.415 1.00 70.88 168 CYS A O 1
ATOM 1375 N N . ALA A 1 169 ? -7.617 -23.860 14.336 1.00 64.94 169 ALA A N 1
ATOM 1376 C CA . ALA A 1 169 ? -8.100 -22.555 14.785 1.00 64.94 169 ALA A CA 1
ATOM 1377 C C . ALA A 1 169 ? -7.788 -21.446 13.767 1.00 64.94 169 ALA A C 1
ATOM 1379 O O . ALA A 1 169 ? -8.676 -20.696 13.371 1.00 64.94 169 ALA A O 1
ATOM 1380 N N . ILE A 1 170 ? -6.556 -21.390 13.251 1.00 63.00 170 ILE A N 1
ATOM 1381 C CA . ILE A 1 170 ? -6.161 -20.461 12.182 1.00 63.00 170 ILE A CA 1
ATOM 1382 C C . ILE A 1 170 ? -6.956 -20.744 10.900 1.00 63.00 170 ILE A C 1
ATOM 1384 O O . ILE A 1 170 ? -7.371 -19.818 10.208 1.00 63.00 170 ILE A O 1
ATOM 1388 N N . SER A 1 171 ? -7.218 -22.009 10.562 1.00 60.12 171 SER A N 1
ATOM 1389 C CA . SER A 1 171 ? -7.978 -22.360 9.357 1.00 60.12 171 SER A CA 1
ATOM 1390 C C . SER A 1 171 ? -9.458 -21.961 9.423 1.00 60.12 171 SER A C 1
ATOM 1392 O O . SER A 1 171 ? -10.026 -21.617 8.383 1.00 60.12 171 SER A O 1
ATOM 1394 N N . GLU A 1 172 ? -10.062 -21.975 10.616 1.00 56.88 172 GLU A N 1
ATOM 1395 C CA . GLU A 1 172 ? -11.430 -21.507 10.871 1.00 56.88 172 GLU A CA 1
ATOM 1396 C C . GLU A 1 172 ? -11.523 -19.982 10.978 1.00 56.88 172 GLU A C 1
ATOM 1398 O O . GLU A 1 172 ? -12.473 -19.387 10.462 1.00 56.88 172 GLU A O 1
ATOM 1403 N N . ASN A 1 173 ? -10.532 -19.344 11.608 1.00 50.62 173 ASN A N 1
ATOM 1404 C CA . ASN A 1 173 ? -10.508 -17.898 11.843 1.00 50.62 173 ASN A CA 1
ATOM 1405 C C . ASN A 1 173 ? -9.727 -17.087 10.813 1.00 50.62 173 ASN A C 1
ATOM 1407 O O . ASN A 1 173 ? -9.686 -15.863 10.911 1.00 50.62 173 ASN A O 1
ATOM 1411 N N . ASN A 1 174 ? -9.185 -17.718 9.771 1.00 45.88 174 ASN A N 1
ATOM 1412 C CA . ASN A 1 174 ? -8.647 -17.007 8.621 1.00 45.88 174 ASN A CA 1
ATOM 1413 C C . ASN A 1 174 ? -9.756 -16.159 7.979 1.00 45.88 174 ASN A C 1
ATOM 1415 O O . ASN A 1 174 ? -10.536 -16.637 7.153 1.00 45.88 174 ASN A O 1
ATOM 1419 N N . TRP A 1 175 ? -9.780 -14.866 8.306 1.00 43.16 175 TRP A N 1
ATOM 1420 C CA . TRP A 1 175 ? -10.641 -13.849 7.695 1.00 43.16 175 TRP A CA 1
ATOM 1421 C C . TRP A 1 175 ? -10.514 -13.846 6.163 1.00 43.16 175 TRP A C 1
ATOM 1423 O O . TRP A 1 175 ? -11.489 -13.619 5.450 1.00 43.16 175 TRP A O 1
ATOM 1433 N N . LYS A 1 176 ? -9.344 -14.254 5.640 1.00 45.19 176 LYS A N 1
ATOM 1434 C CA . LYS A 1 176 ? -9.091 -14.517 4.209 1.00 45.19 176 LYS A CA 1
ATOM 1435 C C . LYS A 1 176 ? -10.091 -15.499 3.568 1.00 45.19 176 LYS A C 1
ATOM 1437 O O . LYS A 1 176 ? -10.291 -15.450 2.355 1.00 45.19 176 LYS A O 1
ATOM 1442 N N . ARG A 1 177 ? -10.737 -16.374 4.353 1.00 40.97 177 ARG A N 1
ATOM 1443 C CA . ARG A 1 177 ? -11.802 -17.291 3.906 1.00 40.97 177 ARG A CA 1
ATOM 1444 C C . ARG A 1 177 ? -13.217 -16.807 4.207 1.00 40.97 177 ARG A C 1
ATOM 1446 O O . ARG A 1 177 ? -14.135 -17.319 3.582 1.00 40.97 177 ARG A O 1
ATOM 1453 N N . LYS A 1 178 ? -13.419 -15.811 5.068 1.00 51.00 178 LYS A N 1
ATOM 1454 C CA . LYS A 1 178 ? -14.734 -15.277 5.459 1.00 51.00 178 LYS A CA 1
ATOM 1455 C C . LYS A 1 178 ? -15.211 -14.200 4.466 1.00 51.00 178 LYS A C 1
ATOM 1457 O O . LYS A 1 178 ? -15.451 -13.051 4.820 1.00 51.00 178 LYS A O 1
ATOM 1462 N N . ARG A 1 179 ? -15.346 -14.571 3.181 1.00 58.66 179 ARG A N 1
ATOM 1463 C CA . ARG A 1 179 ? -15.922 -13.727 2.107 1.00 58.66 179 ARG A CA 1
ATOM 1464 C C . ARG A 1 179 ? -17.450 -13.638 2.229 1.00 58.66 179 ARG A C 1
ATOM 1466 O O . ARG A 1 179 ? -18.168 -14.018 1.312 1.00 58.66 179 ARG A O 1
ATOM 1473 N N . PHE A 1 180 ? -17.941 -13.179 3.372 1.00 70.75 180 PHE A N 1
ATOM 1474 C CA . PHE A 1 180 ? -19.373 -12.984 3.624 1.00 70.75 180 PHE A CA 1
ATOM 1475 C C . PHE A 1 180 ? -19.906 -11.686 3.015 1.00 70.75 180 PHE A C 1
ATOM 1477 O O . PHE A 1 180 ? -21.114 -11.477 2.961 1.00 70.75 180 PHE A O 1
ATOM 1484 N N . CYS A 1 181 ? -19.005 -10.811 2.564 1.00 79.12 181 CYS A N 1
ATOM 1485 C CA . CYS A 1 181 ? -19.336 -9.466 2.131 1.00 79.12 181 CYS A CA 1
ATOM 1486 C C . CYS A 1 181 ? -19.066 -9.273 0.635 1.00 79.12 181 CYS A C 1
ATOM 1488 O O . CYS A 1 181 ? -17.998 -9.610 0.110 1.00 79.12 181 CYS A O 1
ATOM 1490 N N . ILE A 1 182 ? -20.032 -8.672 -0.048 1.00 85.31 182 ILE A N 1
ATOM 1491 C CA . ILE A 1 182 ? -19.932 -8.256 -1.444 1.00 85.31 182 ILE A CA 1
ATOM 1492 C C . ILE A 1 182 ? -19.848 -6.736 -1.475 1.00 85.31 182 ILE A C 1
ATOM 1494 O O . ILE A 1 182 ? -20.669 -6.048 -0.874 1.00 85.31 182 ILE A O 1
ATOM 1498 N N . PHE A 1 183 ? -18.859 -6.220 -2.196 1.00 86.12 183 PHE A N 1
ATOM 1499 C CA . PHE A 1 183 ? -18.758 -4.807 -2.516 1.00 86.12 183 PHE A CA 1
ATOM 1500 C C . PHE A 1 183 ? -19.566 -4.508 -3.774 1.00 86.12 183 PHE A C 1
ATOM 1502 O O . PHE A 1 183 ? -19.391 -5.143 -4.820 1.00 86.12 183 PHE A O 1
ATOM 1509 N N . LEU A 1 184 ? -20.435 -3.515 -3.659 1.00 83.56 184 LEU A N 1
ATOM 1510 C CA . LEU A 1 184 ? -21.328 -3.054 -4.701 1.00 83.56 184 LEU A CA 1
ATOM 1511 C C . LEU A 1 184 ? -21.062 -1.576 -4.944 1.00 83.56 184 LEU A C 1
ATOM 1513 O O . LEU A 1 184 ? -21.109 -0.761 -4.025 1.00 83.56 184 LEU A O 1
ATOM 1517 N N . ARG A 1 185 ? -20.822 -1.221 -6.202 1.00 80.38 185 ARG A N 1
ATOM 1518 C CA . ARG A 1 185 ? -20.874 0.167 -6.655 1.00 80.38 185 ARG A CA 1
ATOM 1519 C C . ARG A 1 185 ? -22.086 0.333 -7.555 1.00 80.38 185 ARG A C 1
ATOM 1521 O O . ARG A 1 185 ? -22.167 -0.330 -8.593 1.00 80.38 185 ARG A O 1
ATOM 1528 N N . ALA A 1 186 ? -22.999 1.209 -7.160 1.00 66.62 186 ALA A N 1
ATOM 1529 C CA . ALA A 1 186 ? -24.248 1.453 -7.857 1.00 66.62 186 ALA A CA 1
ATOM 1530 C C . ALA A 1 186 ? -24.510 2.950 -8.013 1.00 66.62 186 ALA A C 1
ATOM 1532 O O . ALA A 1 186 ? -24.378 3.728 -7.072 1.00 66.62 186 ALA A O 1
ATOM 1533 N N . SER A 1 187 ? -24.948 3.340 -9.208 1.00 58.16 187 SER A N 1
ATOM 1534 C CA . SER A 1 187 ? -25.514 4.665 -9.451 1.00 58.16 187 SER A CA 1
ATOM 1535 C C . SER A 1 187 ? -26.840 4.803 -8.686 1.00 58.16 187 SER A C 1
ATOM 1537 O O . SER A 1 187 ? -27.808 4.114 -9.007 1.00 58.16 187 SER A O 1
ATOM 1539 N N . LEU A 1 188 ? -26.835 5.641 -7.639 1.00 53.50 188 LEU A N 1
ATOM 1540 C CA . LEU A 1 188 ? -27.936 6.326 -6.924 1.00 53.50 188 LEU A CA 1
ATOM 1541 C C . LEU A 1 188 ? -29.210 5.552 -6.480 1.00 53.50 188 LEU A C 1
ATOM 1543 O O . LEU A 1 188 ? -29.978 6.088 -5.686 1.00 53.50 188 LEU A O 1
ATOM 1547 N N . LYS A 1 189 ? -29.461 4.299 -6.884 1.00 59.28 189 LYS A N 1
ATOM 1548 C CA . LYS A 1 189 ? -30.701 3.539 -6.594 1.00 59.28 189 LYS A CA 1
ATOM 1549 C C . LYS A 1 189 ? -30.476 2.350 -5.645 1.00 59.28 189 LYS A C 1
ATOM 1551 O O . LYS A 1 189 ? -30.898 1.231 -5.934 1.00 59.28 189 LYS A O 1
ATOM 1556 N N . SER A 1 190 ? -29.847 2.590 -4.491 1.00 61.91 190 SER A N 1
ATOM 1557 C CA . SER A 1 190 ? -29.497 1.538 -3.512 1.00 61.91 190 SER A CA 1
ATOM 1558 C C . SER A 1 190 ? -30.687 0.761 -2.936 1.00 61.91 190 SER A C 1
ATOM 1560 O O . SER A 1 190 ? -30.531 -0.402 -2.578 1.00 61.91 190 SER A O 1
ATOM 1562 N N . TYR A 1 191 ? -31.890 1.343 -2.887 1.00 68.88 191 TYR A N 1
ATOM 1563 C CA . TYR A 1 191 ? -33.078 0.645 -2.374 1.00 68.88 191 TYR A CA 1
ATOM 1564 C C . TYR A 1 191 ? -33.489 -0.544 -3.260 1.00 68.88 191 TYR A C 1
ATOM 1566 O O . TYR A 1 191 ? -33.887 -1.584 -2.745 1.00 68.88 191 TYR A O 1
ATOM 1574 N N . LYS A 1 192 ? -33.326 -0.441 -4.590 1.00 71.94 192 LYS A N 1
ATOM 1575 C CA . LYS A 1 192 ? -33.650 -1.540 -5.518 1.00 71.94 192 LYS A CA 1
ATOM 1576 C C . LYS A 1 192 ? -32.765 -2.764 -5.283 1.00 71.94 192 LYS A C 1
ATOM 1578 O O . LYS A 1 192 ? -33.237 -3.888 -5.417 1.00 71.94 192 LYS A O 1
ATOM 1583 N N . ILE A 1 193 ? -31.503 -2.543 -4.906 1.00 74.88 193 ILE A N 1
ATOM 1584 C CA . ILE A 1 193 ? -30.540 -3.608 -4.588 1.00 74.88 193 ILE A CA 1
ATOM 1585 C C . ILE A 1 193 ? -31.015 -4.391 -3.376 1.00 74.88 193 ILE A C 1
ATOM 1587 O O . ILE A 1 193 ? -31.070 -5.614 -3.426 1.00 74.88 193 ILE A O 1
ATOM 1591 N N . TYR A 1 194 ? -31.372 -3.673 -2.310 1.00 80.62 194 TYR A N 1
ATOM 1592 C CA . TYR A 1 194 ? -31.838 -4.288 -1.077 1.00 80.62 194 TYR A CA 1
ATOM 1593 C C . TYR A 1 194 ? -33.052 -5.183 -1.338 1.00 80.62 194 TYR A C 1
ATOM 1595 O O . TYR A 1 194 ? -33.011 -6.359 -0.999 1.00 80.62 194 TYR A O 1
ATOM 1603 N N . PHE A 1 195 ? -34.071 -4.676 -2.041 1.00 79.75 195 PHE A N 1
ATOM 1604 C CA . PHE A 1 195 ? -35.261 -5.470 -2.366 1.00 79.75 195 PHE A CA 1
ATOM 1605 C C . PHE A 1 195 ? -34.965 -6.667 -3.276 1.00 79.75 195 PHE A C 1
ATOM 1607 O O . PHE A 1 195 ? -35.555 -7.726 -3.091 1.00 79.75 195 PHE A O 1
ATOM 1614 N N . THR A 1 196 ? -34.047 -6.527 -4.237 1.00 80.50 196 THR A N 1
ATOM 1615 C CA . THR A 1 196 ? -33.664 -7.637 -5.127 1.00 80.50 196 THR A CA 1
ATOM 1616 C C . THR A 1 196 ? -32.963 -8.744 -4.339 1.00 80.50 196 THR A C 1
ATOM 1618 O O . THR A 1 196 ? -33.363 -9.901 -4.408 1.00 80.50 196 THR A O 1
ATOM 1621 N N . LEU A 1 197 ? -31.968 -8.379 -3.523 1.00 82.12 197 LEU A N 1
ATOM 1622 C CA . LEU A 1 197 ? -31.222 -9.334 -2.702 1.00 82.12 197 LEU A CA 1
ATOM 1623 C C . LEU A 1 197 ? -32.090 -9.975 -1.621 1.00 82.12 197 LEU A C 1
ATOM 1625 O O . LEU A 1 197 ? -31.978 -11.173 -1.384 1.00 82.12 197 LEU A O 1
ATOM 1629 N N . GLN A 1 198 ? -32.981 -9.203 -1.003 1.00 84.75 198 GLN A N 1
ATOM 1630 C CA . GLN A 1 198 ? -33.912 -9.720 -0.008 1.00 84.75 198 GLN A CA 1
ATOM 1631 C C . GLN A 1 198 ? -34.917 -10.698 -0.626 1.00 84.75 198 GLN A C 1
ATOM 1633 O O . GLN A 1 198 ? -35.211 -11.722 -0.017 1.00 84.75 198 GLN A O 1
ATOM 1638 N N . LYS A 1 199 ? -35.418 -10.419 -1.837 1.00 85.94 199 LYS A N 1
ATOM 1639 C CA . LYS A 1 199 ? -36.365 -11.302 -2.531 1.00 85.94 199 LYS A CA 1
ATOM 1640 C C . LYS A 1 199 ? -35.737 -12.642 -2.922 1.00 85.94 199 LYS A C 1
ATOM 1642 O O . LYS A 1 199 ? -36.413 -13.661 -2.855 1.00 85.94 199 LYS A O 1
ATOM 1647 N N . GLU A 1 200 ? -34.478 -12.641 -3.347 1.00 84.88 200 GLU A N 1
ATOM 1648 C CA . GLU A 1 200 ? -33.810 -13.844 -3.863 1.00 84.88 200 GLU A CA 1
ATOM 1649 C C . GLU A 1 200 ? -33.085 -14.664 -2.799 1.00 84.88 200 GLU A C 1
ATOM 1651 O O . GLU A 1 200 ? -33.040 -15.887 -2.903 1.00 84.88 200 GLU A O 1
ATOM 1656 N N . PHE A 1 201 ? -32.503 -14.007 -1.793 1.00 83.12 201 PHE A N 1
ATOM 1657 C CA . PHE A 1 201 ? -31.633 -14.655 -0.809 1.00 83.12 201 PHE A CA 1
ATOM 1658 C C . PHE A 1 201 ? -32.188 -14.632 0.619 1.00 83.12 201 PHE A C 1
ATOM 1660 O O . PHE A 1 201 ? -31.551 -15.223 1.483 1.00 83.12 201 PHE A O 1
ATOM 1667 N N . ALA A 1 202 ? -33.343 -13.994 0.866 1.00 82.81 202 ALA A N 1
ATOM 1668 C CA . ALA A 1 202 ? -34.113 -13.997 2.120 1.00 82.81 202 ALA A CA 1
ATOM 1669 C C . ALA A 1 202 ? -33.270 -14.237 3.396 1.00 82.81 202 ALA A C 1
ATOM 1671 O O . ALA A 1 202 ? -32.533 -13.344 3.811 1.00 82.81 202 ALA A O 1
ATOM 1672 N N . ASP A 1 203 ? -33.335 -15.444 3.974 1.00 78.38 203 ASP A N 1
ATOM 1673 C CA . ASP A 1 203 ? -32.696 -15.833 5.245 1.00 78.38 203 ASP A CA 1
ATOM 1674 C C . ASP A 1 203 ? -31.155 -15.882 5.207 1.00 78.38 203 ASP A C 1
ATOM 1676 O O . ASP A 1 203 ? -30.485 -15.910 6.246 1.00 78.38 203 ASP A O 1
ATOM 1680 N N . GLU A 1 204 ? -30.563 -15.919 4.013 1.00 80.94 204 GLU A N 1
ATOM 1681 C CA . GLU A 1 204 ? -29.114 -15.920 3.810 1.00 80.94 204 GLU A CA 1
ATOM 1682 C C . GLU A 1 204 ? -28.526 -14.503 3.746 1.00 80.94 204 GLU A C 1
ATOM 1684 O O . GLU A 1 204 ? -27.313 -14.339 3.924 1.00 80.94 204 GLU A O 1
ATOM 1689 N N . PHE A 1 205 ? -29.359 -13.492 3.490 1.00 82.19 205 PHE A N 1
ATOM 1690 C CA . PHE A 1 205 ? -28.971 -12.092 3.375 1.00 82.19 205 PHE A CA 1
ATOM 1691 C C . PHE A 1 205 ? -29.142 -11.373 4.719 1.00 82.19 205 PHE A C 1
ATOM 1693 O O . PHE A 1 205 ? -30.241 -11.255 5.249 1.00 82.19 205 PHE A O 1
ATOM 1700 N N . LEU A 1 206 ? -28.036 -10.879 5.281 1.00 80.31 206 LEU A N 1
ATOM 1701 C CA . LEU A 1 206 ? -28.026 -10.259 6.610 1.00 80.31 206 LEU A CA 1
ATOM 1702 C C . LEU A 1 206 ? -28.319 -8.758 6.547 1.00 80.31 206 LEU A C 1
ATOM 1704 O O . LEU A 1 206 ? -28.982 -8.215 7.429 1.00 80.31 206 LEU A O 1
ATOM 1708 N N . GLY A 1 207 ? -27.822 -8.068 5.520 1.00 79.81 207 GLY A N 1
ATOM 1709 C CA . GLY A 1 207 ? -28.075 -6.642 5.367 1.00 79.81 207 GLY A CA 1
ATOM 1710 C C . GLY A 1 207 ? -27.248 -5.962 4.284 1.00 79.81 207 GLY A C 1
ATOM 1711 O O . GLY A 1 207 ? -26.276 -6.503 3.758 1.00 79.81 207 GLY A O 1
ATOM 1712 N N . LEU A 1 208 ? -27.651 -4.732 3.959 1.00 82.88 208 LEU A N 1
ATOM 1713 C CA . LEU A 1 208 ? -26.939 -3.843 3.045 1.00 82.88 208 LEU A CA 1
ATOM 1714 C C . LEU A 1 208 ? -26.496 -2.597 3.806 1.00 82.88 208 LEU A C 1
ATOM 1716 O O . LEU A 1 208 ? -27.327 -1.820 4.272 1.00 82.88 208 LEU A O 1
ATOM 1720 N N . TYR A 1 209 ? -25.190 -2.380 3.885 1.00 82.06 209 TYR A N 1
ATOM 1721 C CA . TYR A 1 209 ? -24.621 -1.142 4.389 1.00 82.06 209 TYR A CA 1
ATOM 1722 C C . TYR A 1 209 ? -24.353 -0.196 3.223 1.00 82.06 209 TYR A C 1
ATOM 1724 O O . TYR A 1 209 ? -23.471 -0.452 2.405 1.00 82.06 209 TYR A O 1
ATOM 1732 N N . VAL A 1 210 ? -25.121 0.887 3.131 1.00 80.50 210 VAL A N 1
ATOM 1733 C CA . VAL A 1 210 ? -24.876 1.956 2.157 1.00 80.50 210 VAL A CA 1
ATOM 1734 C C . VAL A 1 210 ? -23.876 2.929 2.762 1.00 80.50 210 VAL A C 1
ATOM 1736 O O . VAL A 1 210 ? -24.096 3.440 3.860 1.00 80.50 210 VAL A O 1
ATOM 1739 N N . VAL A 1 211 ? -22.776 3.172 2.054 1.00 81.44 211 VAL A N 1
ATOM 1740 C CA . VAL A 1 211 ? -21.735 4.080 2.523 1.00 81.44 211 VAL A CA 1
ATOM 1741 C C . VAL A 1 211 ? -22.271 5.514 2.421 1.00 81.44 211 VAL A C 1
ATOM 1743 O O . VAL A 1 211 ? -22.721 5.934 1.349 1.00 81.44 211 VAL A O 1
ATOM 1746 N N . PRO A 1 212 ? -22.278 6.270 3.529 1.00 78.88 212 PRO A N 1
ATOM 1747 C CA . PRO A 1 212 ? -22.675 7.667 3.498 1.00 78.88 212 PRO A CA 1
ATOM 1748 C C . PRO A 1 212 ? -21.584 8.511 2.832 1.00 78.88 212 PRO A C 1
ATOM 1750 O O . PRO A 1 212 ? -20.395 8.202 2.927 1.00 78.88 212 PRO A O 1
ATOM 1753 N N . ASN A 1 213 ? -21.986 9.598 2.182 1.00 79.19 213 ASN A N 1
ATOM 1754 C CA . ASN A 1 213 ? -21.057 10.541 1.582 1.00 79.19 213 ASN A CA 1
ATOM 1755 C C . ASN A 1 213 ? -20.430 11.460 2.647 1.00 79.19 213 ASN A C 1
ATOM 1757 O O . ASN A 1 213 ? -20.961 12.531 2.933 1.00 79.19 213 ASN A O 1
ATOM 1761 N N . LEU A 1 214 ? -19.359 10.982 3.290 1.00 82.25 214 LEU A N 1
ATOM 1762 C CA . LEU A 1 214 ? -18.715 11.619 4.447 1.00 82.25 214 LEU A CA 1
ATOM 1763 C C . LEU A 1 214 ? -17.176 11.605 4.369 1.00 82.25 214 LEU A C 1
ATOM 1765 O O . LEU A 1 214 ? -16.528 11.668 5.411 1.00 82.25 214 LEU A O 1
ATOM 1769 N N . ALA A 1 215 ? -16.549 11.484 3.193 1.00 82.06 215 ALA A N 1
ATOM 1770 C CA . ALA A 1 215 ? -15.088 11.329 3.154 1.00 82.06 215 ALA A CA 1
ATOM 1771 C C . ALA A 1 215 ? -14.339 12.604 3.592 1.00 82.06 215 ALA A C 1
ATOM 1773 O O . ALA A 1 215 ? -13.368 12.515 4.332 1.00 82.06 215 ALA A O 1
ATOM 1774 N N . GLN A 1 216 ? -14.830 13.792 3.247 1.00 83.00 216 GLN A N 1
ATOM 1775 C CA . GLN A 1 216 ? -14.315 15.085 3.694 1.00 83.00 216 GLN A CA 1
ATOM 1776 C C . GLN A 1 216 ? -14.492 15.237 5.202 1.00 83.00 216 GLN A C 1
ATOM 1778 O O . GLN A 1 216 ? -13.547 15.602 5.896 1.00 83.00 216 GLN A O 1
ATOM 1783 N N . SER A 1 217 ? -15.664 14.873 5.731 1.00 85.44 217 SER A N 1
ATOM 1784 C CA . SER A 1 217 ? -15.896 14.824 7.178 1.00 85.44 217 SER A CA 1
ATOM 1785 C C . SER A 1 217 ? -14.937 13.851 7.867 1.00 85.44 217 SER A C 1
ATOM 1787 O O . SER A 1 217 ? -14.430 14.162 8.940 1.00 85.44 217 SER A O 1
ATOM 1789 N N . TYR A 1 218 ? -14.648 12.705 7.245 1.00 86.38 218 TYR A N 1
ATOM 1790 C CA . TYR A 1 218 ? -13.689 11.722 7.746 1.00 86.38 218 TYR A CA 1
ATOM 1791 C C . TYR A 1 218 ? -12.256 12.271 7.762 1.00 86.38 218 TYR A C 1
ATOM 1793 O O . TYR A 1 218 ? -11.564 12.117 8.765 1.00 86.38 218 TYR A O 1
ATOM 1801 N N . ILE A 1 219 ? -11.827 12.971 6.706 1.00 87.50 219 ILE A N 1
ATOM 1802 C CA . ILE A 1 219 ? -10.509 13.624 6.644 1.00 87.50 219 ILE A CA 1
ATOM 1803 C C . ILE A 1 219 ? -10.385 14.689 7.742 1.00 87.50 219 ILE A C 1
ATOM 1805 O O . ILE A 1 219 ? -9.391 14.716 8.465 1.00 87.50 219 ILE A O 1
ATOM 1809 N N . VAL A 1 220 ? -11.406 15.536 7.916 1.00 89.38 220 VAL A N 1
ATOM 1810 C CA . VAL A 1 220 ? -11.416 16.551 8.984 1.00 89.38 220 VAL A CA 1
ATOM 1811 C C . VAL A 1 220 ? -11.400 15.897 10.365 1.00 89.38 220 VAL A C 1
ATOM 1813 O O . VAL A 1 220 ? -10.679 16.359 11.243 1.00 89.38 220 VAL A O 1
ATOM 1816 N N . HIS A 1 221 ? -12.145 14.807 10.559 1.00 88.50 221 HIS A N 1
ATOM 1817 C CA . HIS A 1 221 ? -12.156 14.074 11.822 1.00 88.50 221 HIS A CA 1
ATOM 1818 C C . HIS A 1 221 ? -10.794 13.443 12.141 1.00 88.50 221 HIS A C 1
ATOM 1820 O O . HIS A 1 221 ? -10.342 13.513 13.278 1.00 88.50 221 HIS A O 1
ATOM 1826 N N . LYS A 1 222 ? -10.102 12.890 11.141 1.00 88.50 222 LYS A N 1
ATOM 1827 C CA . LYS A 1 222 ? -8.738 12.371 11.301 1.00 88.50 222 LYS A CA 1
ATOM 1828 C C . LYS A 1 222 ? -7.765 13.473 11.728 1.00 88.50 222 LYS A C 1
ATOM 1830 O O . LYS A 1 222 ? -7.051 13.304 12.708 1.00 88.50 222 LYS A O 1
ATOM 1835 N N . ASN A 1 223 ? -7.815 14.627 11.059 1.00 90.75 223 ASN A N 1
ATOM 1836 C CA . ASN A 1 223 ? -6.996 15.789 11.418 1.00 90.75 223 ASN A CA 1
ATOM 1837 C C . ASN A 1 223 ? -7.313 16.316 12.828 1.00 90.75 223 ASN A C 1
ATOM 1839 O O . ASN A 1 223 ? -6.417 16.785 13.523 1.00 90.75 223 ASN A O 1
ATOM 1843 N N . LEU A 1 224 ? -8.579 16.243 13.249 1.00 91.19 224 LEU A N 1
ATOM 1844 C CA . LEU A 1 224 ? -9.007 16.599 14.600 1.00 91.19 224 LEU A CA 1
ATOM 1845 C C . LEU A 1 224 ? -8.386 15.661 15.640 1.00 91.19 224 LEU A C 1
ATOM 1847 O O . LEU A 1 224 ? -7.828 16.156 16.612 1.00 91.19 224 LEU A O 1
ATOM 1851 N N . LEU A 1 225 ? -8.435 14.342 15.423 1.00 89.25 225 LEU A N 1
ATOM 1852 C CA . LEU A 1 225 ? -7.828 13.362 16.333 1.00 89.25 225 LEU A CA 1
ATOM 1853 C C . LEU A 1 225 ? -6.312 13.565 16.449 1.00 89.25 225 LEU A C 1
ATOM 1855 O O . LEU A 1 225 ? -5.775 13.586 17.553 1.00 89.25 225 LEU A O 1
ATOM 1859 N N . ASP A 1 226 ? -5.630 13.781 15.322 1.00 88.38 226 ASP A N 1
ATOM 1860 C CA . ASP A 1 226 ? -4.188 14.050 15.317 1.00 88.38 226 ASP A CA 1
ATOM 1861 C C . ASP A 1 226 ? -3.856 15.359 16.065 1.00 88.38 226 ASP A C 1
ATOM 1863 O O . ASP A 1 226 ? -2.835 15.454 16.747 1.00 88.38 226 ASP A O 1
ATOM 1867 N N . ALA A 1 227 ? -4.719 16.377 15.977 1.00 91.19 227 ALA A N 1
ATOM 1868 C CA . ALA A 1 227 ? -4.560 17.630 16.713 1.00 91.19 227 ALA A CA 1
ATOM 1869 C C . ALA A 1 227 ? -4.817 17.479 18.222 1.00 91.19 227 ALA A C 1
ATOM 1871 O O . ALA A 1 227 ? -4.097 18.078 19.021 1.00 91.19 227 ALA A O 1
ATOM 1872 N N . GLU A 1 228 ? -5.814 16.683 18.619 1.00 91.50 228 GLU A N 1
ATOM 1873 C CA . GLU A 1 228 ? -6.113 16.369 20.023 1.00 91.50 228 GLU A CA 1
ATOM 1874 C C . GLU A 1 228 ? -4.953 15.620 20.687 1.00 91.50 228 GLU A C 1
ATOM 1876 O O . GLU A 1 228 ? -4.503 16.015 21.763 1.00 91.50 228 GLU A O 1
ATOM 1881 N N . GLU A 1 229 ? -4.390 14.614 20.014 1.00 89.62 229 GLU A N 1
ATOM 1882 C CA . GLU A 1 229 ? -3.218 13.880 20.507 1.00 89.62 229 GLU A CA 1
ATOM 1883 C C . GLU A 1 229 ? -2.002 14.799 20.703 1.00 89.62 229 GLU A C 1
ATOM 1885 O O . GLU A 1 229 ? -1.281 14.695 21.702 1.00 89.62 229 GLU A O 1
ATOM 1890 N N . LYS A 1 230 ? -1.777 15.740 19.777 1.00 89.50 230 LYS A N 1
ATOM 1891 C CA . LYS A 1 230 ? -0.708 16.738 19.915 1.00 89.50 230 LYS A CA 1
ATOM 1892 C C . LYS A 1 230 ? -0.972 17.682 21.077 1.00 89.50 230 LYS A C 1
ATOM 1894 O O . LYS A 1 230 ? -0.064 17.923 21.869 1.00 89.50 230 LYS A O 1
ATOM 1899 N N . LEU A 1 231 ? -2.201 18.171 21.234 1.00 91.75 231 LEU A N 1
ATOM 1900 C CA . LEU A 1 231 ? -2.566 19.019 22.365 1.00 91.75 231 LEU A CA 1
ATOM 1901 C C . LEU A 1 231 ? -2.300 18.317 23.706 1.00 91.75 231 LEU A C 1
ATOM 1903 O O . LEU A 1 231 ? -1.710 18.920 24.602 1.00 91.75 231 LEU A O 1
ATOM 1907 N N . GLU A 1 232 ? -2.694 17.048 23.843 1.00 90.31 232 GLU A N 1
ATOM 1908 C CA . GLU A 1 232 ? -2.416 16.253 25.046 1.00 90.31 232 GLU A CA 1
ATOM 1909 C C . GLU A 1 232 ? -0.916 16.119 25.317 1.00 90.31 232 GLU A C 1
ATOM 1911 O O . GLU A 1 232 ? -0.474 16.250 26.461 1.00 90.31 232 GLU A O 1
ATOM 1916 N N . HIS A 1 233 ? -0.119 15.889 24.273 1.00 88.69 233 HIS A N 1
ATOM 1917 C CA . HIS A 1 233 ? 1.332 15.826 24.394 1.00 88.69 233 HIS A CA 1
ATOM 1918 C C . HIS A 1 233 ? 1.923 17.142 24.918 1.00 88.69 233 HIS A C 1
ATOM 1920 O O . HIS A 1 233 ? 2.707 17.125 25.867 1.00 88.69 233 HIS A O 1
ATOM 1926 N N . TYR A 1 234 ? 1.518 18.285 24.357 1.00 89.69 234 TYR A N 1
ATOM 1927 C CA . TYR A 1 234 ? 2.011 19.594 24.792 1.00 89.69 234 TYR A CA 1
ATOM 1928 C C . TYR A 1 234 ? 1.560 19.967 26.209 1.00 89.69 234 TYR A C 1
ATOM 1930 O O . TYR A 1 234 ? 2.337 20.570 26.950 1.00 89.69 234 TYR A O 1
ATOM 1938 N N . LYS A 1 235 ? 0.359 19.551 26.630 1.00 89.75 235 LYS A N 1
ATOM 1939 C CA . LYS A 1 235 ? -0.101 19.709 28.021 1.00 89.75 235 LYS A CA 1
ATOM 1940 C C . LYS A 1 235 ? 0.761 18.903 28.998 1.00 89.75 235 LYS A C 1
ATOM 1942 O O . LYS A 1 235 ? 1.277 19.469 29.958 1.00 89.75 235 LYS A O 1
ATOM 1947 N N . LYS A 1 236 ? 1.034 17.627 28.698 1.00 88.50 236 LYS A N 1
ATOM 1948 C CA . LYS A 1 236 ? 1.957 16.785 29.491 1.00 88.50 236 LYS A CA 1
ATOM 1949 C C . LYS A 1 236 ? 3.384 17.343 29.518 1.00 88.50 236 LYS A C 1
ATOM 1951 O O . LYS A 1 236 ? 4.083 17.257 30.529 1.00 88.50 236 LYS A O 1
ATOM 1956 N N . TYR A 1 237 ? 3.837 17.924 28.408 1.00 86.94 237 TYR A N 1
ATOM 1957 C CA . TYR A 1 237 ? 5.136 18.592 28.343 1.00 86.94 237 TYR A CA 1
ATOM 1958 C C . TYR A 1 237 ? 5.192 19.802 29.288 1.00 86.94 237 TYR A C 1
ATOM 1960 O O . TYR A 1 237 ? 6.137 19.927 30.065 1.00 86.94 237 TYR A O 1
ATOM 1968 N N . GLN A 1 238 ? 4.158 20.650 29.284 1.00 89.81 238 GLN A N 1
ATOM 1969 C CA . GLN A 1 238 ? 4.068 21.800 30.187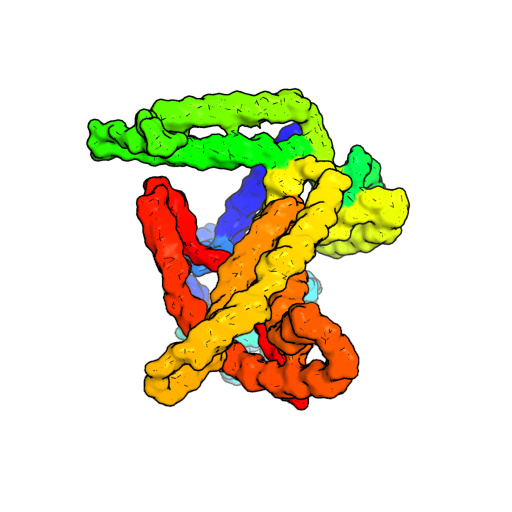 1.00 89.81 238 GLN A CA 1
ATOM 1970 C C . GLN A 1 238 ? 4.059 21.372 31.662 1.00 89.81 238 GLN A C 1
ATOM 1972 O O . GLN A 1 238 ? 4.728 21.999 32.481 1.00 89.81 238 GLN A O 1
ATOM 1977 N N . GLU A 1 239 ? 3.334 20.304 32.001 1.00 88.88 239 GLU A N 1
ATOM 1978 C CA . GLU A 1 239 ? 3.279 19.757 33.365 1.00 88.88 239 GLU A CA 1
ATOM 1979 C C . GLU A 1 239 ? 4.640 19.238 33.848 1.00 88.88 239 GLU A C 1
ATOM 1981 O O . GLU A 1 239 ? 4.995 19.437 35.006 1.00 88.88 239 GLU A O 1
ATOM 1986 N N . SER A 1 240 ? 5.417 18.602 32.967 1.00 88.44 240 SER A N 1
ATOM 1987 C CA . SER A 1 240 ? 6.708 17.990 33.317 1.00 88.44 240 SER A CA 1
ATOM 1988 C C . SER A 1 240 ? 7.889 18.963 33.306 1.00 88.44 240 SER A C 1
ATOM 1990 O O . SER A 1 240 ? 8.802 18.817 34.113 1.00 88.44 240 SER A O 1
ATOM 1992 N N . HIS A 1 241 ? 7.895 19.941 32.397 1.00 84.38 241 HIS A N 1
ATOM 1993 C CA . HIS A 1 241 ? 9.027 20.854 32.187 1.00 84.38 241 HIS A CA 1
ATOM 1994 C C . HIS A 1 241 ? 8.739 22.293 32.641 1.00 84.38 241 HIS A C 1
ATOM 1996 O O . HIS A 1 241 ? 9.588 23.164 32.447 1.00 84.38 241 HIS A O 1
ATOM 2002 N N . HIS A 1 242 ? 7.546 22.565 33.191 1.00 84.62 242 HIS A N 1
ATOM 2003 C CA . HIS A 1 242 ? 7.083 23.886 33.645 1.00 84.62 242 HIS A CA 1
ATOM 2004 C C . HIS A 1 242 ? 7.327 25.025 32.635 1.00 84.62 242 HIS A C 1
ATOM 2006 O O . HIS A 1 242 ? 7.499 26.184 33.010 1.00 84.62 242 HIS A O 1
ATOM 2012 N N . SER A 1 243 ? 7.340 24.703 31.340 1.00 82.75 243 SER A N 1
ATOM 2013 C CA . SER A 1 243 ? 7.612 25.636 30.246 1.00 82.75 243 SER A CA 1
ATOM 2014 C C . SER A 1 243 ? 6.623 25.418 29.109 1.00 82.75 243 SER A C 1
ATOM 2016 O O . SER A 1 243 ? 6.195 24.294 28.838 1.00 82.75 243 SER A O 1
ATOM 2018 N N . ARG A 1 244 ? 6.234 26.512 28.448 1.00 83.75 244 ARG A N 1
ATOM 2019 C CA . ARG A 1 244 ? 5.404 26.457 27.244 1.00 83.75 244 ARG A CA 1
ATOM 2020 C C . ARG A 1 244 ? 6.300 26.421 26.019 1.00 83.75 244 ARG A C 1
ATOM 2022 O O . ARG A 1 244 ? 7.241 27.204 25.914 1.00 83.75 244 ARG A O 1
ATOM 2029 N N . LYS A 1 245 ? 6.029 25.477 25.123 1.00 86.56 245 LYS A N 1
ATOM 2030 C CA . LYS A 1 245 ? 6.808 25.285 23.903 1.00 86.56 245 LYS A CA 1
ATOM 2031 C C . LYS A 1 245 ? 6.152 26.058 22.764 1.00 86.56 245 LYS A C 1
ATOM 2033 O O . LYS A 1 245 ? 4.967 25.881 22.497 1.00 86.56 245 LYS A O 1
ATOM 2038 N N . GLU A 1 246 ? 6.937 26.877 22.079 1.00 87.12 246 GLU A N 1
ATOM 2039 C CA . GLU A 1 246 ? 6.506 27.554 20.858 1.00 87.12 246 GLU A CA 1
ATOM 2040 C C . GLU A 1 246 ? 6.745 26.657 19.641 1.00 87.12 246 GLU A C 1
ATOM 2042 O O . GLU A 1 246 ? 7.768 25.970 19.540 1.00 87.12 246 GLU A O 1
ATOM 2047 N N . ILE A 1 247 ? 5.807 26.676 18.698 1.00 85.69 247 ILE A N 1
ATOM 2048 C CA . ILE A 1 247 ? 5.908 25.966 17.422 1.00 85.69 247 ILE A CA 1
ATOM 2049 C C . ILE A 1 247 ? 5.957 26.958 16.266 1.00 85.69 247 ILE A C 1
ATOM 2051 O O . ILE A 1 247 ? 5.327 28.014 16.288 1.00 85.69 247 ILE A O 1
ATOM 2055 N N . ARG A 1 248 ? 6.693 26.599 15.212 1.00 80.75 248 ARG A N 1
ATOM 2056 C CA . ARG A 1 248 ? 6.663 27.341 13.948 1.00 80.75 248 ARG A CA 1
ATOM 2057 C C . ARG A 1 248 ? 5.437 26.933 13.141 1.00 80.75 248 ARG A C 1
ATOM 2059 O O . ARG A 1 248 ? 5.384 25.823 12.621 1.00 80.75 248 ARG A O 1
ATOM 2066 N N . THR A 1 249 ? 4.481 27.845 13.000 1.00 75.94 249 THR A N 1
ATOM 2067 C CA . THR A 1 249 ? 3.253 27.646 12.207 1.00 75.94 249 THR A CA 1
ATOM 2068 C C . THR A 1 249 ? 3.408 28.130 10.760 1.00 75.94 249 THR A C 1
ATOM 2070 O O . THR A 1 249 ? 2.591 27.811 9.898 1.00 75.94 249 THR A O 1
ATOM 2073 N N . GLY A 1 250 ? 4.495 28.849 10.459 1.00 75.75 250 GLY A N 1
ATOM 2074 C CA . GLY A 1 250 ? 4.870 29.275 9.112 1.00 75.75 250 GLY A CA 1
ATOM 2075 C C . GLY A 1 250 ? 6.358 29.610 8.997 1.00 75.75 250 GLY A C 1
ATOM 2076 O O . GLY A 1 250 ? 7.139 29.363 9.913 1.00 75.75 250 GLY A O 1
ATOM 2077 N N . ILE A 1 251 ? 6.755 30.212 7.871 1.00 73.25 251 ILE A N 1
ATOM 2078 C CA . ILE A 1 251 ? 8.168 30.517 7.571 1.00 73.25 251 ILE A CA 1
ATOM 2079 C C . ILE A 1 251 ? 8.762 31.528 8.579 1.00 73.25 251 ILE A C 1
ATOM 2081 O O . ILE A 1 251 ? 9.941 31.437 8.910 1.00 73.25 251 ILE A O 1
ATOM 2085 N N . PHE A 1 252 ? 7.941 32.439 9.124 1.00 72.50 252 PHE A N 1
ATOM 2086 C CA . PHE A 1 252 ? 8.380 33.512 10.036 1.00 72.50 252 PHE A CA 1
ATOM 2087 C C . PHE A 1 252 ? 7.522 33.688 11.301 1.00 72.50 252 PHE A C 1
ATOM 2089 O O . PHE A 1 252 ? 7.724 34.651 12.032 1.00 72.50 252 PHE A O 1
ATOM 2096 N N . LYS A 1 253 ? 6.552 32.803 11.563 1.00 83.31 253 LYS A N 1
ATOM 2097 C CA . LYS A 1 253 ? 5.645 32.927 12.716 1.00 83.31 253 LYS A CA 1
ATOM 2098 C C . LYS A 1 253 ? 5.867 31.796 13.709 1.00 83.31 253 LYS A C 1
ATOM 2100 O O . LYS A 1 253 ? 5.870 30.627 13.314 1.00 83.31 253 LYS A O 1
ATOM 2105 N N . THR A 1 254 ? 6.048 32.169 14.969 1.00 84.19 254 THR A N 1
ATOM 2106 C CA . THR A 1 254 ? 6.031 31.273 16.123 1.00 84.19 254 THR A CA 1
ATOM 2107 C C . THR A 1 254 ? 4.812 31.600 16.971 1.00 84.19 254 THR A C 1
ATOM 2109 O O . THR A 1 254 ? 4.499 32.767 17.195 1.00 84.19 254 THR A O 1
ATOM 2112 N N . GLU A 1 255 ? 4.086 30.566 17.373 1.00 88.00 255 GLU A N 1
ATOM 2113 C CA . GLU A 1 255 ? 2.894 30.672 18.216 1.00 88.00 255 GLU A CA 1
ATOM 2114 C C . GLU A 1 255 ? 2.993 29.619 19.331 1.00 88.00 255 GLU A C 1
ATOM 2116 O O . GLU A 1 255 ? 3.670 28.596 19.166 1.00 88.00 255 GLU A O 1
ATOM 2121 N N . ASP A 1 256 ? 2.347 29.867 20.475 1.00 91.00 256 ASP A N 1
ATOM 2122 C CA . ASP A 1 256 ? 2.279 28.897 21.575 1.00 91.00 256 ASP A CA 1
ATOM 2123 C C . ASP A 1 256 ? 1.580 27.620 21.082 1.00 91.00 256 ASP A C 1
ATOM 2125 O O . ASP A 1 256 ? 0.484 27.673 20.513 1.00 91.00 256 ASP A O 1
ATOM 2129 N N . ALA A 1 257 ? 2.217 26.462 21.280 1.00 88.62 257 ALA A N 1
ATOM 2130 C CA . ALA A 1 257 ? 1.713 25.191 20.776 1.00 88.62 257 ALA A CA 1
ATOM 2131 C C . ALA A 1 257 ? 0.310 24.882 21.300 1.00 88.62 257 ALA A C 1
ATOM 2133 O O . ALA A 1 257 ? -0.546 24.428 20.542 1.00 88.62 257 ALA A O 1
ATOM 2134 N N . ILE A 1 258 ? 0.055 25.155 22.581 1.00 90.94 258 ILE A N 1
ATOM 2135 C CA . ILE A 1 258 ? -1.233 24.840 23.207 1.00 90.94 258 ILE A CA 1
ATOM 2136 C C . ILE A 1 258 ? -2.338 25.701 22.593 1.00 90.94 258 ILE A C 1
ATOM 2138 O O . ILE A 1 258 ? -3.357 25.168 22.154 1.00 90.94 258 ILE A O 1
ATOM 2142 N N . GLU A 1 259 ? -2.119 27.012 22.494 1.00 92.56 259 GLU A N 1
ATOM 2143 C CA . GLU A 1 259 ? -3.097 27.946 21.926 1.00 92.56 259 GLU A CA 1
ATOM 2144 C C . GLU A 1 259 ? -3.369 27.647 20.447 1.00 92.56 259 GLU A C 1
ATOM 2146 O O . GLU A 1 259 ? -4.525 27.634 20.009 1.00 92.56 259 GLU A O 1
ATOM 2151 N N . TYR A 1 260 ? -2.319 27.320 19.687 1.00 92.44 260 TYR A N 1
ATOM 2152 C CA . TYR A 1 260 ? -2.446 26.914 18.294 1.00 92.44 260 TYR A CA 1
ATOM 2153 C C . TYR A 1 260 ? -3.314 25.662 18.146 1.00 92.44 260 TYR A C 1
ATOM 2155 O O . TYR A 1 260 ? -4.311 25.705 17.420 1.00 92.44 260 TYR A O 1
ATOM 2163 N N . TYR A 1 261 ? -2.994 24.564 18.842 1.00 93.31 261 TYR A N 1
ATOM 2164 C CA . TYR A 1 261 ? -3.761 23.321 18.712 1.00 93.31 261 TYR A CA 1
ATOM 2165 C C . TYR A 1 261 ? -5.192 23.467 19.247 1.00 93.31 261 TYR A C 1
ATOM 2167 O O . TYR A 1 261 ? -6.113 22.929 18.637 1.00 93.31 261 TYR A O 1
ATOM 2175 N N . GLU A 1 262 ? -5.434 24.259 20.298 1.00 94.31 262 GLU A N 1
ATOM 2176 C CA . GLU A 1 262 ? -6.798 24.569 20.752 1.00 94.31 262 GLU A CA 1
ATOM 2177 C C . GLU A 1 262 ? -7.599 25.355 19.704 1.00 94.31 262 GLU A C 1
ATOM 2179 O O . GLU A 1 262 ? -8.784 25.077 19.484 1.00 94.31 262 GLU A O 1
ATOM 2184 N N . SER A 1 263 ? -6.971 26.317 19.022 1.00 93.75 263 SER A N 1
ATOM 2185 C CA . SER A 1 263 ? -7.605 27.046 17.918 1.00 93.75 263 SER A CA 1
ATOM 2186 C C . SER A 1 263 ? -7.882 26.135 16.713 1.00 93.75 263 SER A C 1
ATOM 2188 O O . SER A 1 263 ? -8.956 26.209 16.107 1.00 93.75 263 SER A O 1
ATOM 2190 N N . LEU A 1 264 ? -6.955 25.221 16.410 1.00 93.31 264 LEU A N 1
ATOM 2191 C CA . LEU A 1 264 ? -7.046 24.282 15.299 1.00 93.31 264 LEU A CA 1
ATOM 2192 C C . LEU A 1 264 ? -8.146 23.246 15.539 1.00 93.31 264 LEU A C 1
ATOM 2194 O O . LEU A 1 264 ? -8.951 23.008 14.643 1.00 93.31 264 LEU A O 1
ATOM 2198 N N . ILE A 1 265 ? -8.265 22.712 16.757 1.00 95.12 265 ILE A N 1
ATOM 2199 C CA . ILE A 1 265 ? -9.356 21.806 17.143 1.00 95.12 265 ILE A CA 1
ATOM 2200 C C . ILE A 1 265 ? -10.707 22.509 17.004 1.00 95.12 265 ILE A C 1
ATOM 2202 O O . ILE A 1 265 ? -11.622 21.952 16.399 1.00 95.12 265 ILE A O 1
ATOM 2206 N N . LYS A 1 266 ? -10.842 23.754 17.488 1.00 95.56 266 LYS A N 1
ATOM 2207 C CA . LYS A 1 266 ? -12.084 24.535 17.323 1.00 95.56 266 LYS A CA 1
ATOM 2208 C C . LYS A 1 266 ? -12.442 24.716 15.848 1.00 95.56 266 LYS A C 1
ATOM 2210 O O . LYS A 1 266 ? -13.610 24.573 15.481 1.00 95.56 266 LYS A O 1
ATOM 2215 N N . LYS A 1 267 ? -11.447 24.997 15.001 1.00 94.88 267 LYS A N 1
ATOM 2216 C CA . LYS A 1 267 ? -11.628 25.103 13.550 1.00 94.88 267 LYS A CA 1
ATOM 2217 C C . LYS A 1 267 ? -12.077 23.770 12.944 1.00 94.88 267 LYS A C 1
ATOM 2219 O O . LYS A 1 267 ? -13.116 23.734 12.297 1.00 94.88 267 LYS A O 1
ATOM 2224 N N . CYS A 1 268 ? -11.380 22.668 13.224 1.00 92.62 268 CYS A N 1
ATOM 2225 C CA . CYS A 1 268 ? -11.740 21.342 12.718 1.00 92.62 268 CYS A CA 1
ATOM 2226 C C . CYS A 1 268 ? -13.127 20.884 13.195 1.00 92.62 268 CYS A C 1
ATOM 2228 O O . CYS A 1 268 ? -13.887 20.316 12.417 1.00 92.62 268 CYS A O 1
ATOM 2230 N N . GLN A 1 269 ? -13.504 21.163 14.446 1.00 93.44 269 GLN A N 1
ATOM 2231 C CA . GLN A 1 269 ? -14.844 20.869 14.965 1.00 93.44 269 GLN A CA 1
ATOM 2232 C C . GLN A 1 269 ? -15.931 21.672 14.245 1.00 93.44 269 GLN A C 1
ATOM 2234 O O . GLN A 1 269 ? -17.025 21.153 14.009 1.00 93.44 269 GLN A O 1
ATOM 2239 N N . LYS A 1 270 ? -15.649 22.935 13.908 1.00 93.56 270 LYS A N 1
ATOM 2240 C CA . LYS A 1 270 ? -16.550 23.769 13.112 1.00 93.56 270 LYS A CA 1
ATOM 2241 C C . LYS A 1 270 ? -16.684 23.213 11.693 1.00 93.56 270 LYS A C 1
ATOM 2243 O O . LYS A 1 270 ? -17.801 22.906 11.291 1.00 93.56 270 LYS A O 1
ATOM 2248 N N . ASP A 1 271 ? -15.565 22.971 11.011 1.00 90.06 271 ASP A N 1
ATOM 2249 C CA . ASP A 1 271 ? -15.526 22.416 9.653 1.00 90.06 271 ASP A CA 1
ATOM 2250 C C . ASP A 1 271 ? -16.228 21.046 9.586 1.00 90.06 271 ASP A C 1
ATOM 2252 O O . ASP A 1 271 ? -16.969 20.758 8.648 1.00 90.06 271 ASP A O 1
ATOM 2256 N N . TYR A 1 272 ? -16.072 20.202 10.613 1.00 88.19 272 TYR A N 1
ATOM 2257 C CA . TYR A 1 272 ? -16.780 18.924 10.728 1.00 88.19 272 TYR A CA 1
ATOM 2258 C C . TYR A 1 272 ? -18.302 19.114 10.804 1.00 88.19 272 TYR A C 1
ATOM 2260 O O . TYR A 1 272 ? -19.047 18.456 10.074 1.00 88.19 272 TYR A O 1
ATOM 2268 N N . LYS A 1 273 ? -18.778 20.035 11.655 1.00 87.31 273 LYS A N 1
ATOM 2269 C CA . LYS A 1 273 ? -20.211 20.346 11.794 1.00 87.31 273 LYS A CA 1
ATOM 2270 C C . LYS A 1 273 ? -20.787 20.983 10.532 1.00 87.31 273 LYS A C 1
ATOM 2272 O O . LYS A 1 273 ? -21.926 20.678 10.186 1.00 87.31 273 LYS A O 1
ATOM 2277 N N . ASP A 1 274 ? -20.030 21.848 9.870 1.00 86.81 274 ASP A N 1
ATOM 2278 C CA . ASP A 1 274 ? -20.456 22.527 8.648 1.00 86.81 274 ASP A CA 1
ATOM 2279 C C . ASP A 1 274 ? -20.562 21.520 7.490 1.00 86.81 274 ASP A C 1
ATOM 2281 O O . ASP A 1 274 ? -21.615 21.438 6.855 1.00 86.81 274 ASP A O 1
ATOM 2285 N N . ASN A 1 275 ? -19.578 20.624 7.334 1.00 81.69 275 ASN A N 1
ATOM 2286 C CA . ASN A 1 275 ? -19.627 19.523 6.363 1.00 81.69 275 ASN A CA 1
ATOM 2287 C C . ASN A 1 275 ? -20.825 18.580 6.586 1.00 81.69 275 ASN A C 1
ATOM 2289 O O . ASN A 1 275 ? -21.461 18.143 5.625 1.00 81.69 275 ASN A O 1
ATOM 2293 N N . LEU A 1 276 ? -21.165 18.279 7.846 1.00 79.56 276 LEU A N 1
ATOM 2294 C CA . LEU A 1 276 ? -22.342 17.467 8.184 1.00 79.56 276 LEU A CA 1
ATOM 2295 C C . LEU A 1 276 ? -23.675 18.166 7.864 1.00 79.56 276 LEU A C 1
ATOM 2297 O O . LEU A 1 276 ? -24.679 17.487 7.648 1.00 79.56 276 LEU A O 1
ATOM 2301 N N . LYS A 1 277 ? -23.708 19.506 7.860 1.00 77.12 277 LYS A N 1
ATOM 2302 C CA . LYS A 1 277 ? -24.910 20.304 7.564 1.00 77.12 277 LYS A CA 1
ATOM 2303 C C . LYS A 1 277 ? -25.094 20.556 6.069 1.00 77.12 277 LYS A C 1
ATOM 2305 O O . LYS A 1 277 ? -26.217 20.432 5.584 1.00 77.12 277 LYS A O 1
ATOM 2310 N N . GLU A 1 278 ? -24.023 20.905 5.352 1.00 68.25 278 GLU A N 1
ATOM 2311 C CA . GLU A 1 278 ? -24.056 21.162 3.903 1.00 68.25 278 GLU A CA 1
ATOM 2312 C C . GLU A 1 278 ? -24.411 19.901 3.113 1.00 68.25 278 GLU A C 1
ATOM 2314 O O . GLU A 1 278 ? -25.209 19.947 2.174 1.00 68.25 278 GLU A O 1
ATOM 2319 N N . LYS A 1 279 ? -23.884 18.745 3.527 1.00 61.19 279 LYS A N 1
ATOM 2320 C CA . LYS A 1 279 ? -24.187 17.464 2.891 1.00 61.19 279 LYS A CA 1
ATOM 2321 C C . LYS A 1 279 ? -25.282 16.760 3.674 1.00 61.19 279 LYS A C 1
ATOM 2323 O O . LYS A 1 279 ? -25.012 15.956 4.562 1.00 61.19 279 LYS A O 1
ATOM 2328 N N . ARG A 1 280 ? -26.546 17.003 3.302 1.00 54.97 280 ARG A N 1
ATOM 2329 C CA . ARG A 1 280 ? -27.653 16.088 3.646 1.00 54.97 280 ARG A CA 1
ATOM 2330 C C . ARG A 1 280 ? -27.230 14.685 3.218 1.00 54.97 280 ARG A C 1
ATOM 2332 O O . ARG A 1 280 ? -27.245 14.434 2.021 1.00 54.97 280 ARG A O 1
ATOM 2339 N N . ILE A 1 281 ? -26.817 13.846 4.176 1.00 60.03 281 ILE A N 1
ATOM 2340 C CA . ILE A 1 281 ? -26.179 12.522 4.031 1.00 60.03 281 ILE A CA 1
ATOM 2341 C C . ILE A 1 281 ? -26.519 11.877 2.682 1.00 60.03 281 ILE A C 1
ATOM 2343 O O . ILE A 1 281 ? -27.501 11.146 2.539 1.00 60.03 281 ILE A O 1
ATOM 2347 N N . GLY A 1 282 ? -25.722 12.219 1.670 1.00 62.31 282 GLY A N 1
ATOM 2348 C CA . GLY A 1 282 ? -25.878 11.691 0.329 1.00 62.31 282 GLY A CA 1
ATOM 2349 C C . GLY A 1 282 ? -25.414 10.244 0.323 1.00 62.31 282 GLY A C 1
ATOM 2350 O O . GLY A 1 282 ? -24.586 9.836 1.136 1.00 62.31 282 GLY A O 1
ATOM 2351 N N . ASN A 1 283 ? -25.938 9.446 -0.593 1.00 70.88 283 ASN A N 1
ATOM 2352 C CA . ASN A 1 283 ? -25.379 8.129 -0.856 1.00 70.88 283 ASN A CA 1
ATOM 2353 C C . ASN A 1 283 ? -24.114 8.303 -1.701 1.00 70.88 283 ASN A C 1
ATOM 2355 O O . ASN A 1 283 ? -24.190 8.910 -2.767 1.00 70.88 283 ASN A O 1
ATOM 2359 N N . SER A 1 284 ? -22.984 7.746 -1.268 1.00 75.06 284 SER A N 1
ATOM 2360 C CA . SER A 1 284 ? -21.736 7.821 -2.036 1.00 75.06 284 SER A CA 1
ATOM 2361 C C . SER A 1 284 ? -21.698 6.894 -3.261 1.00 75.06 284 SER A C 1
ATOM 2363 O O . SER A 1 284 ? -20.731 6.863 -4.018 1.00 75.06 284 SER A O 1
ATOM 2365 N N . GLY A 1 285 ? -22.750 6.097 -3.472 1.00 78.31 285 GLY A N 1
ATOM 2366 C CA . GLY A 1 285 ? -22.835 5.118 -4.555 1.00 78.31 285 GLY A CA 1
ATOM 2367 C C . GLY A 1 285 ? -22.073 3.824 -4.263 1.00 78.31 285 GLY A C 1
ATOM 2368 O O . GLY A 1 285 ? -21.975 2.957 -5.137 1.00 78.31 285 GLY A O 1
ATOM 2369 N N . PHE A 1 286 ? -21.557 3.665 -3.042 1.00 83.06 286 PHE A N 1
ATOM 2370 C CA . PHE A 1 286 ? -20.911 2.450 -2.560 1.00 83.06 286 PHE A CA 1
ATOM 2371 C C . PHE A 1 286 ? -21.788 1.743 -1.527 1.00 83.06 286 PHE A C 1
ATOM 2373 O O . PHE A 1 286 ? -22.419 2.371 -0.678 1.00 83.06 286 PHE A O 1
ATOM 2380 N N . ALA A 1 287 ? -21.824 0.416 -1.583 1.00 83.00 287 ALA A N 1
ATOM 2381 C CA . ALA A 1 287 ? -22.533 -0.397 -0.612 1.00 83.00 287 ALA A CA 1
ATOM 2382 C C . ALA A 1 287 ? -21.830 -1.736 -0.363 1.00 83.00 287 ALA A C 1
ATOM 2384 O O . ALA A 1 287 ? -21.166 -2.290 -1.240 1.00 83.00 287 ALA A O 1
ATOM 2385 N N . TYR A 1 288 ? -22.017 -2.268 0.838 1.00 85.50 288 TYR A N 1
ATOM 2386 C CA . TYR A 1 288 ? -21.528 -3.574 1.257 1.00 85.50 288 TYR A CA 1
ATOM 2387 C C . TYR A 1 288 ? -22.714 -4.456 1.632 1.00 85.50 288 TYR A C 1
ATOM 2389 O O . TYR A 1 288 ? -23.455 -4.141 2.559 1.00 85.50 288 TYR A O 1
ATOM 2397 N N . ALA A 1 289 ? -22.908 -5.547 0.898 1.00 85.50 289 ALA A N 1
ATOM 2398 C CA . ALA A 1 289 ? -23.935 -6.541 1.189 1.00 85.50 289 ALA A CA 1
ATOM 2399 C C . ALA A 1 289 ? -23.320 -7.683 1.995 1.00 85.50 289 ALA A C 1
ATOM 2401 O O . ALA A 1 289 ? -22.315 -8.253 1.566 1.00 85.50 289 ALA A O 1
ATOM 2402 N N . THR A 1 290 ? -23.906 -8.010 3.142 1.00 85.19 290 THR A N 1
ATOM 2403 C CA . THR A 1 290 ? -23.425 -9.057 4.045 1.00 85.19 290 THR A CA 1
ATOM 2404 C C . THR A 1 290 ? -24.348 -10.271 4.008 1.00 85.19 290 THR A C 1
ATOM 2406 O O . THR A 1 290 ? -25.572 -10.152 3.932 1.00 85.19 290 THR A O 1
ATOM 2409 N N . PHE A 1 291 ? -23.748 -11.457 4.047 1.00 82.44 291 PHE A N 1
ATOM 2410 C CA . PHE A 1 291 ? -24.437 -12.738 3.938 1.00 82.44 291 PHE A CA 1
ATOM 2411 C C . PHE A 1 291 ? -24.004 -13.694 5.046 1.00 82.44 291 PHE A C 1
ATOM 2413 O O . PHE A 1 291 ? -22.908 -13.586 5.592 1.00 82.44 291 PHE A O 1
ATOM 2420 N N . ARG A 1 292 ? -24.858 -14.666 5.359 1.00 75.50 292 ARG A N 1
ATOM 2421 C CA . ARG A 1 292 ? -24.623 -15.632 6.438 1.00 75.50 292 ARG A CA 1
ATOM 2422 C C . ARG A 1 292 ? -23.533 -16.654 6.118 1.00 75.50 292 ARG A C 1
ATOM 2424 O O . ARG A 1 292 ? -22.823 -17.091 7.020 1.00 75.50 292 ARG A O 1
ATOM 2431 N N . THR A 1 293 ? -23.395 -17.048 4.852 1.00 75.19 293 THR A N 1
ATOM 2432 C CA . THR A 1 293 ? -22.414 -18.045 4.405 1.00 75.19 293 THR A CA 1
ATOM 2433 C C . THR A 1 293 ? -21.588 -17.514 3.234 1.00 75.19 293 THR A C 1
ATOM 2435 O O . THR A 1 293 ? -21.967 -16.581 2.527 1.00 75.19 293 THR A O 1
ATOM 2438 N N . THR A 1 294 ? -20.398 -18.074 3.026 1.00 75.31 294 THR A N 1
ATOM 2439 C CA . THR A 1 294 ? -19.541 -17.678 1.897 1.00 75.31 294 THR A CA 1
ATOM 2440 C C . THR A 1 294 ? -20.068 -18.194 0.566 1.00 75.31 294 THR A C 1
ATOM 2442 O O . THR A 1 294 ? -19.850 -17.575 -0.475 1.00 75.31 294 THR A O 1
ATOM 2445 N N . GLU A 1 295 ? -20.787 -19.313 0.598 1.00 78.44 295 GLU A N 1
ATOM 2446 C CA . GLU A 1 295 ? -21.461 -19.893 -0.558 1.00 78.44 295 GLU A CA 1
ATOM 2447 C C . GLU A 1 295 ? -22.629 -19.018 -1.006 1.00 78.44 295 GLU A C 1
ATOM 2449 O O . GLU A 1 295 ? -22.756 -18.747 -2.201 1.00 78.44 295 GLU A O 1
ATOM 2454 N N . SER A 1 296 ? -23.429 -18.495 -0.069 1.00 80.50 296 SER A N 1
ATOM 2455 C CA . SER A 1 296 ? -24.502 -17.555 -0.396 1.00 80.50 296 SER A CA 1
ATOM 2456 C C . SER A 1 296 ? -23.955 -16.250 -0.966 1.00 80.50 296 SER A C 1
ATOM 2458 O O . SER A 1 296 ? -24.406 -15.819 -2.025 1.00 80.50 296 SER A O 1
ATOM 2460 N N . ALA A 1 297 ? -22.889 -15.693 -0.379 1.00 82.69 297 ALA A N 1
ATOM 2461 C CA . ALA A 1 297 ? -22.196 -14.536 -0.945 1.00 82.69 297 ALA A CA 1
ATOM 2462 C C . ALA A 1 297 ? -21.640 -14.815 -2.357 1.00 82.69 297 ALA A C 1
ATOM 2464 O O . ALA A 1 297 ? -21.720 -13.967 -3.246 1.00 82.69 297 ALA A O 1
ATOM 2465 N N . ALA A 1 298 ? -21.090 -16.006 -2.612 1.00 83.19 298 ALA A N 1
ATOM 2466 C CA . ALA A 1 298 ? -20.596 -16.374 -3.938 1.00 83.19 298 ALA A CA 1
ATOM 2467 C C . ALA A 1 298 ? -21.731 -16.524 -4.966 1.00 83.19 298 ALA A C 1
ATOM 2469 O O . ALA A 1 298 ? -21.579 -16.058 -6.099 1.00 83.19 298 ALA A O 1
ATOM 2470 N N . ARG A 1 299 ? -22.865 -17.126 -4.578 1.00 85.62 299 ARG A N 1
ATOM 2471 C CA . ARG A 1 299 ? -24.071 -17.235 -5.417 1.00 85.62 299 ARG A CA 1
ATOM 2472 C C . ARG A 1 299 ? -24.658 -15.862 -5.728 1.00 85.62 299 ARG A C 1
ATOM 2474 O O . ARG A 1 299 ? -24.830 -15.541 -6.900 1.00 85.62 299 ARG A O 1
ATOM 2481 N N . ALA A 1 300 ? -24.843 -15.019 -4.715 1.00 85.44 300 ALA A N 1
ATOM 2482 C CA . ALA A 1 300 ? -25.322 -13.651 -4.885 1.00 85.44 300 ALA A CA 1
ATOM 2483 C C . ALA A 1 300 ? -24.390 -12.820 -5.776 1.00 85.44 300 ALA A C 1
ATOM 2485 O O . ALA A 1 300 ? -24.848 -12.082 -6.645 1.00 85.44 300 ALA A O 1
ATOM 2486 N N . LYS A 1 301 ? -23.068 -12.989 -5.651 1.00 86.69 301 LYS A N 1
ATOM 2487 C CA . LYS A 1 301 ? -22.099 -12.317 -6.528 1.00 86.69 301 LYS A CA 1
ATOM 2488 C C . LYS A 1 301 ? -22.276 -12.714 -7.997 1.00 86.69 301 LYS A C 1
ATOM 2490 O O . LYS A 1 301 ? -22.174 -11.848 -8.863 1.00 86.69 301 LYS A O 1
ATOM 2495 N N . ARG A 1 302 ? -22.490 -14.005 -8.285 1.00 84.94 302 ARG A N 1
ATOM 2496 C CA . ARG A 1 302 ? -22.724 -14.502 -9.654 1.00 84.94 302 ARG A CA 1
ATOM 2497 C C . ARG A 1 302 ? -24.032 -13.951 -10.210 1.00 84.94 302 ARG A C 1
ATOM 2499 O O . ARG A 1 302 ? -24.006 -13.341 -11.272 1.00 84.94 302 ARG A O 1
ATOM 2506 N N . HIS A 1 303 ? -25.107 -14.044 -9.430 1.00 84.75 303 HIS A N 1
ATOM 2507 C CA . HIS A 1 303 ? -26.417 -13.528 -9.814 1.00 84.75 303 HIS A CA 1
ATOM 2508 C C . HIS A 1 303 ? -26.373 -12.023 -10.149 1.00 84.75 303 HIS A C 1
ATOM 2510 O O . HIS A 1 303 ? -26.786 -11.582 -11.221 1.00 84.75 303 HIS A O 1
ATOM 2516 N N . LEU A 1 304 ? -25.739 -11.217 -9.292 1.00 82.56 304 LEU A N 1
ATOM 2517 C CA . LEU A 1 304 ? -25.573 -9.784 -9.545 1.00 82.56 304 LEU A CA 1
ATOM 2518 C C . LEU A 1 304 ? -24.650 -9.474 -10.741 1.00 82.56 304 LEU A C 1
ATOM 2520 O O . LEU A 1 304 ? -24.797 -8.424 -11.369 1.00 82.56 304 LEU A O 1
ATOM 2524 N N . MET A 1 305 ? -23.684 -10.345 -11.060 1.00 81.62 305 MET A N 1
ATOM 2525 C CA . MET A 1 305 ? -22.842 -10.188 -12.253 1.00 81.62 305 MET A CA 1
ATOM 2526 C C . MET A 1 305 ? -23.599 -10.467 -13.550 1.00 81.62 305 MET A C 1
ATOM 2528 O O . MET A 1 305 ? -23.325 -9.801 -14.545 1.00 81.62 305 MET A O 1
ATOM 2532 N N . GLU A 1 306 ? -24.553 -11.393 -13.545 1.00 81.12 306 GLU A N 1
ATOM 2533 C CA . GLU A 1 306 ? -25.440 -11.647 -14.687 1.00 81.12 306 GLU A CA 1
ATOM 2534 C C . GLU A 1 306 ? -26.367 -10.445 -14.921 1.00 81.12 306 GLU A C 1
ATOM 2536 O O . GLU A 1 306 ? -26.469 -9.927 -16.035 1.00 81.12 306 GLU A O 1
ATOM 2541 N N . MET A 1 307 ? -26.912 -9.886 -13.838 1.00 73.38 307 MET A N 1
ATOM 2542 C CA . MET A 1 307 ? -27.743 -8.674 -13.853 1.00 73.38 307 MET A CA 1
ATOM 2543 C C . MET A 1 307 ? -26.977 -7.380 -14.191 1.00 73.38 307 MET A C 1
ATOM 2545 O O . MET A 1 307 ? -27.582 -6.324 -14.408 1.00 73.38 307 MET A O 1
ATOM 2549 N N . LYS A 1 308 ? -25.641 -7.431 -14.277 1.00 68.06 308 LYS A N 1
ATOM 2550 C CA . LYS A 1 308 ? -24.767 -6.265 -14.485 1.00 68.06 308 LYS A CA 1
ATOM 2551 C C . LYS A 1 308 ? -25.142 -5.429 -15.711 1.00 68.06 308 LYS A C 1
ATOM 2553 O O . LYS A 1 308 ? -25.094 -4.201 -15.630 1.00 68.06 308 LYS A O 1
ATOM 2558 N N . LYS A 1 309 ? -25.501 -6.076 -16.829 1.00 58.69 309 LYS A N 1
ATOM 2559 C CA . LYS A 1 309 ? -25.846 -5.397 -18.095 1.00 58.69 309 LYS A CA 1
ATOM 2560 C C . LYS A 1 309 ? -27.102 -4.527 -17.986 1.00 58.69 309 LYS A C 1
ATOM 2562 O O . LYS A 1 309 ? -27.201 -3.537 -18.695 1.00 58.69 309 LYS A O 1
ATOM 2567 N N . MET A 1 310 ? -28.026 -4.867 -17.089 1.00 58.50 310 MET A N 1
ATOM 2568 C CA . MET A 1 310 ? -29.287 -4.140 -16.905 1.00 58.50 310 MET A CA 1
ATOM 2569 C C . MET A 1 310 ? -29.139 -2.916 -15.989 1.00 58.50 310 MET A C 1
ATOM 2571 O O . MET A 1 310 ? -29.961 -2.005 -16.031 1.00 58.50 310 MET A O 1
ATOM 2575 N N . LEU A 1 311 ? -28.125 -2.910 -15.115 1.00 61.47 311 LEU A N 1
ATOM 2576 C CA . LEU A 1 311 ? -28.107 -2.036 -13.938 1.00 61.47 311 LEU A CA 1
ATOM 2577 C C . LEU A 1 311 ? -26.852 -1.150 -13.820 1.00 61.47 311 LEU A C 1
ATOM 2579 O O . LEU A 1 311 ? -26.814 -0.281 -12.951 1.00 61.47 311 LEU A O 1
ATOM 2583 N N . ASN A 1 312 ? -25.853 -1.303 -14.702 1.00 67.12 312 ASN A N 1
ATOM 2584 C CA . ASN A 1 312 ? -24.575 -0.567 -14.668 1.00 67.12 312 ASN A CA 1
ATOM 2585 C C . ASN A 1 312 ? -23.849 -0.679 -13.312 1.00 67.12 312 ASN A C 1
ATOM 2587 O O . ASN A 1 312 ? -23.323 0.299 -12.778 1.00 67.12 312 ASN A O 1
ATOM 2591 N N . TRP A 1 313 ? -23.828 -1.878 -12.726 1.00 76.19 313 TRP A N 1
ATOM 2592 C CA . TRP A 1 313 ? -23.233 -2.114 -11.407 1.00 76.19 313 TRP A CA 1
ATOM 2593 C C . TRP A 1 313 ? -21.822 -2.694 -11.488 1.00 76.19 313 TRP A C 1
ATOM 2595 O O . TRP A 1 313 ? -21.492 -3.497 -12.364 1.00 76.19 313 TRP A O 1
ATOM 2605 N N . VAL A 1 314 ? -20.973 -2.329 -10.526 1.00 79.19 314 VAL A N 1
ATOM 2606 C CA . VAL A 1 314 ? -19.680 -2.995 -10.328 1.00 79.19 314 VAL A CA 1
ATOM 2607 C C . VAL A 1 314 ? -19.771 -3.849 -9.075 1.00 79.19 314 VAL A C 1
ATOM 2609 O O . VAL A 1 314 ? -19.824 -3.333 -7.963 1.00 79.19 314 VAL A O 1
ATOM 2612 N N . VAL A 1 315 ? -19.784 -5.164 -9.278 1.00 85.38 315 VAL A N 1
ATOM 2613 C CA . VAL A 1 315 ? -19.881 -6.171 -8.218 1.00 85.38 315 VAL A CA 1
ATOM 2614 C C . VAL A 1 315 ? -18.509 -6.799 -8.019 1.00 85.38 315 VAL A C 1
ATOM 2616 O O . VAL A 1 315 ? -17.926 -7.352 -8.956 1.00 85.38 315 VAL A O 1
ATOM 2619 N N . ARG A 1 316 ? -17.970 -6.722 -6.803 1.00 83.94 316 ARG A N 1
ATOM 2620 C CA . ARG A 1 316 ? -16.693 -7.347 -6.433 1.00 83.94 316 ARG A CA 1
ATOM 2621 C C . ARG A 1 316 ? -16.805 -8.002 -5.065 1.00 83.94 316 ARG A C 1
ATOM 2623 O O . ARG A 1 316 ? -17.716 -7.734 -4.295 1.00 83.94 316 ARG A O 1
ATOM 2630 N N . THR A 1 317 ? -15.879 -8.901 -4.762 1.00 83.06 317 THR A N 1
ATOM 2631 C CA . THR A 1 317 ? -15.707 -9.362 -3.378 1.00 83.06 317 THR A CA 1
ATOM 2632 C C . THR A 1 317 ? -15.248 -8.185 -2.533 1.00 83.06 317 THR A C 1
ATOM 2634 O O . THR A 1 317 ? -14.345 -7.468 -2.968 1.00 83.06 317 THR A O 1
ATOM 2637 N N . ALA A 1 318 ? -15.861 -7.982 -1.368 1.00 83.69 318 ALA A N 1
ATOM 2638 C CA . ALA A 1 318 ? -15.405 -6.940 -0.462 1.00 83.69 318 ALA A CA 1
ATOM 2639 C C . ALA A 1 318 ? -13.977 -7.266 0.010 1.00 83.69 318 ALA A C 1
ATOM 2641 O O . ALA A 1 318 ? -13.719 -8.418 0.384 1.00 83.69 318 ALA A O 1
ATOM 2642 N N . PRO A 1 319 ? -13.047 -6.302 -0.053 1.00 80.75 319 PRO A N 1
ATOM 2643 C CA . PRO A 1 319 ? -11.726 -6.474 0.531 1.00 80.75 319 PRO A CA 1
ATOM 2644 C C . PRO A 1 319 ? -11.794 -6.377 2.059 1.00 80.75 319 PRO A C 1
ATOM 2646 O O . PRO A 1 319 ? -12.841 -6.055 2.629 1.00 80.75 319 PRO A O 1
ATOM 2649 N N . ALA A 1 320 ? -10.676 -6.668 2.725 1.00 77.81 320 ALA A N 1
ATOM 2650 C CA . ALA A 1 320 ? -10.569 -6.457 4.163 1.00 77.81 320 ALA A CA 1
ATOM 2651 C C . ALA A 1 320 ? -10.762 -4.963 4.502 1.00 77.81 320 ALA A C 1
ATOM 2653 O O . ALA A 1 320 ? -10.358 -4.116 3.704 1.00 77.81 320 ALA A O 1
ATOM 2654 N N . PRO A 1 321 ? -11.337 -4.612 5.667 1.00 77.31 321 PRO A N 1
ATOM 2655 C CA . PRO A 1 321 ? -11.548 -3.219 6.067 1.00 77.31 321 PRO A CA 1
ATOM 2656 C C . PRO A 1 321 ? -10.285 -2.357 6.063 1.00 77.31 321 PRO A C 1
ATOM 2658 O O . PRO A 1 321 ? -10.356 -1.181 5.727 1.00 77.31 321 PRO A O 1
ATOM 2661 N N . GLU A 1 322 ? -9.134 -2.955 6.368 1.00 75.81 322 GLU A N 1
ATOM 2662 C CA . GLU A 1 322 ? -7.819 -2.302 6.343 1.00 75.81 322 GLU A CA 1
ATOM 2663 C C . GLU A 1 322 ? -7.365 -1.924 4.923 1.00 75.81 322 GLU A C 1
ATOM 2665 O O . GLU A 1 322 ? -6.625 -0.965 4.734 1.00 75.81 322 GLU A O 1
ATOM 2670 N N . GLU A 1 323 ? -7.837 -2.635 3.894 1.00 81.75 323 GLU A N 1
ATOM 2671 C CA . GLU A 1 323 ? -7.523 -2.328 2.493 1.00 81.75 323 GLU A CA 1
ATOM 2672 C C . GLU A 1 323 ? -8.417 -1.215 1.917 1.00 81.75 323 GLU A C 1
ATOM 2674 O O . GLU A 1 323 ? -8.246 -0.820 0.757 1.00 81.75 323 GLU A O 1
ATOM 2679 N N . ILE A 1 324 ? -9.410 -0.742 2.677 1.00 84.62 324 ILE A N 1
ATOM 2680 C CA . ILE A 1 324 ? -10.374 0.261 2.228 1.00 84.62 324 ILE A CA 1
ATOM 2681 C C . ILE A 1 324 ? -9.865 1.661 2.579 1.00 84.62 324 ILE A C 1
ATOM 2683 O O . ILE A 1 324 ? -9.728 2.023 3.744 1.00 84.62 324 ILE A O 1
ATOM 2687 N N . LYS A 1 325 ? -9.673 2.494 1.554 1.00 85.94 325 LYS A N 1
ATOM 2688 C CA . LYS A 1 325 ? -9.383 3.922 1.703 1.00 85.94 325 LYS A CA 1
ATOM 2689 C C . LYS A 1 325 ? -10.683 4.713 1.802 1.00 85.94 325 LYS A C 1
ATOM 2691 O O . LYS A 1 325 ? -11.250 5.121 0.788 1.00 85.94 325 LYS A O 1
ATOM 2696 N N . TRP A 1 326 ? -11.151 4.927 3.030 1.00 84.38 326 TRP A N 1
ATOM 2697 C CA . TRP A 1 326 ? -12.384 5.674 3.318 1.00 84.38 326 TRP A CA 1
ATOM 2698 C C . TRP A 1 326 ? -12.333 7.132 2.845 1.00 84.38 326 TRP A C 1
ATOM 2700 O O . TRP A 1 326 ? -13.351 7.673 2.430 1.00 84.38 326 TRP A O 1
ATOM 2710 N N . GLU A 1 327 ? -11.138 7.719 2.801 1.00 84.31 327 GLU A N 1
ATOM 2711 C CA . GLU A 1 327 ? -10.871 9.071 2.285 1.00 84.31 327 GLU A CA 1
ATOM 2712 C C . GLU A 1 327 ? -11.244 9.224 0.794 1.00 84.31 327 GLU A C 1
ATOM 2714 O O . GLU A 1 327 ? -11.568 10.318 0.351 1.00 84.31 327 GLU A O 1
ATOM 2719 N N . ASN A 1 328 ? -11.277 8.123 0.029 1.00 85.31 328 ASN A N 1
ATOM 2720 C CA . ASN A 1 328 ? -11.560 8.122 -1.413 1.00 85.31 328 ASN A CA 1
ATOM 2721 C C . ASN A 1 328 ? -13.000 7.677 -1.751 1.00 85.31 328 ASN A C 1
ATOM 2723 O O . ASN A 1 328 ? -13.314 7.406 -2.911 1.00 85.31 328 ASN A O 1
ATOM 2727 N N . MET A 1 329 ? -13.875 7.520 -0.749 1.00 78.88 329 MET A N 1
ATOM 2728 C CA . MET A 1 329 ? -15.226 6.954 -0.915 1.00 78.88 329 MET A CA 1
ATOM 2729 C C . MET A 1 329 ? -16.296 7.958 -1.356 1.00 78.88 329 MET A C 1
ATOM 2731 O O . MET A 1 329 ? -17.441 7.560 -1.506 1.00 78.88 329 MET A O 1
ATOM 2735 N N . GLU A 1 330 ? -15.973 9.232 -1.541 1.00 67.88 330 GLU A N 1
ATOM 2736 C CA . GLU A 1 330 ? -16.963 10.310 -1.716 1.00 67.88 330 GLU A CA 1
ATOM 2737 C C . GLU A 1 330 ? -17.225 10.708 -3.170 1.00 67.88 330 GLU A C 1
ATOM 2739 O O . GLU A 1 330 ? -18.257 11.293 -3.486 1.00 67.88 330 GLU A O 1
ATOM 2744 N N . GLU A 1 331 ? -16.310 10.392 -4.077 1.00 61.12 331 GLU A N 1
ATOM 2745 C CA . GLU A 1 331 ? -16.237 11.156 -5.316 1.00 61.12 331 GLU A CA 1
ATOM 2746 C C . GLU A 1 331 ? -17.089 10.594 -6.456 1.00 61.12 331 GLU A C 1
ATOM 2748 O O . GLU A 1 331 ? -17.124 9.383 -6.738 1.00 61.12 331 GLU A O 1
ATOM 2753 N N . ASP A 1 332 ? -17.716 11.532 -7.170 1.00 69.69 332 ASP A N 1
ATOM 2754 C CA . ASP A 1 332 ? -18.462 11.284 -8.392 1.00 69.69 332 ASP A CA 1
ATOM 2755 C C . ASP A 1 332 ? -17.611 10.488 -9.380 1.00 69.69 332 ASP A C 1
ATOM 2757 O O . ASP A 1 332 ? -16.533 10.898 -9.821 1.00 69.69 332 ASP A O 1
ATOM 2761 N N . TYR A 1 333 ? -18.115 9.305 -9.739 1.00 70.25 333 TYR A N 1
ATOM 2762 C CA . TYR A 1 333 ? -17.379 8.356 -10.570 1.00 70.25 333 TYR A CA 1
ATOM 2763 C C . TYR A 1 333 ? -16.934 8.962 -11.899 1.00 70.25 333 TYR A C 1
ATOM 2765 O O . TYR A 1 333 ? -15.831 8.667 -12.356 1.00 70.25 333 TYR A O 1
ATOM 2773 N N . GLU A 1 334 ? -17.792 9.780 -12.507 1.00 74.38 334 GLU A N 1
ATOM 2774 C CA . GLU A 1 334 ? -17.531 10.386 -13.808 1.00 74.38 334 GLU A CA 1
ATOM 2775 C C . GLU A 1 334 ? -16.412 11.424 -13.720 1.00 74.38 334 GLU A C 1
ATOM 2777 O O . GLU A 1 334 ? -15.496 11.389 -14.541 1.00 74.38 334 GLU A O 1
ATOM 2782 N N . VAL A 1 335 ? -16.404 12.264 -12.680 1.00 79.12 335 VAL A N 1
ATOM 2783 C CA . VAL A 1 335 ? -15.321 13.230 -12.436 1.00 79.12 335 VAL A CA 1
ATOM 2784 C C . VAL A 1 335 ? -14.001 12.491 -12.236 1.00 79.12 335 VAL A C 1
ATOM 2786 O O . VAL A 1 335 ? -13.020 12.777 -12.917 1.00 79.12 335 VAL A O 1
ATOM 2789 N N . LEU A 1 336 ? -13.999 11.449 -11.402 1.00 78.75 336 LEU A N 1
ATOM 2790 C CA . LEU A 1 336 ? -12.824 10.607 -11.184 1.00 78.75 336 LEU A CA 1
ATOM 2791 C C . LEU A 1 336 ? -12.355 9.883 -12.441 1.00 78.75 336 LEU A C 1
ATOM 2793 O O . LEU A 1 336 ? -11.160 9.661 -12.631 1.00 78.75 336 LEU A O 1
ATOM 2797 N N . LYS A 1 337 ? -13.283 9.440 -13.287 1.00 82.25 337 LYS A N 1
ATOM 2798 C CA . LYS A 1 337 ? -12.951 8.791 -14.550 1.00 82.25 337 LYS A CA 1
ATOM 2799 C C . LYS A 1 337 ? -12.232 9.786 -15.456 1.00 82.25 337 LYS A C 1
ATOM 2801 O O . LYS A 1 337 ? -11.140 9.464 -15.912 1.00 82.25 337 LYS A O 1
ATOM 2806 N N . TRP A 1 338 ? -12.776 10.985 -15.642 1.00 85.62 338 TRP A N 1
ATOM 2807 C CA . TRP A 1 338 ? -12.127 12.040 -16.421 1.00 85.62 338 TRP A CA 1
ATOM 2808 C C . TRP A 1 338 ? -10.785 12.463 -15.830 1.00 85.62 338 TRP A C 1
ATOM 2810 O O . TRP A 1 338 ? -9.801 12.511 -16.560 1.00 85.62 338 TRP A O 1
ATOM 2820 N N . GLN A 1 339 ? -10.698 12.655 -14.515 1.00 85.56 339 GLN A N 1
ATOM 2821 C CA . GLN A 1 339 ? -9.446 12.962 -13.823 1.00 85.56 339 GLN A CA 1
ATOM 2822 C C . GLN A 1 339 ? -8.396 11.870 -14.039 1.00 85.56 339 GLN A C 1
ATOM 2824 O O . GLN A 1 339 ? -7.256 12.180 -14.353 1.00 85.56 339 GLN A O 1
ATOM 2829 N N . ARG A 1 340 ? -8.759 10.585 -13.943 1.00 87.12 340 ARG A N 1
ATOM 2830 C CA . ARG A 1 340 ? -7.831 9.469 -14.210 1.00 87.12 340 ARG A CA 1
ATOM 2831 C C . ARG A 1 340 ? -7.354 9.446 -15.658 1.00 87.12 340 ARG A C 1
ATOM 2833 O O . ARG A 1 340 ? -6.184 9.168 -15.897 1.00 87.12 340 ARG A O 1
ATOM 2840 N N . TRP A 1 341 ? -8.243 9.725 -16.608 1.00 86.56 341 TRP A N 1
ATOM 2841 C CA . TRP A 1 341 ? -7.885 9.827 -18.022 1.00 86.56 341 TRP A CA 1
ATOM 2842 C C . TRP A 1 341 ? -6.950 11.012 -18.278 1.00 86.56 341 TRP A C 1
ATOM 2844 O O . TRP A 1 341 ? -5.906 10.833 -18.898 1.00 86.56 341 TRP A O 1
ATOM 2854 N N . LEU A 1 342 ? -7.265 12.190 -17.737 1.00 87.62 342 LEU A N 1
ATOM 2855 C CA . LEU A 1 342 ? -6.424 13.383 -17.836 1.00 87.62 342 LEU A CA 1
ATOM 2856 C C . LEU A 1 342 ? -5.067 13.184 -17.163 1.00 87.62 342 LEU A C 1
ATOM 2858 O O . LEU A 1 342 ? -4.059 13.541 -17.752 1.00 87.62 342 LEU A O 1
ATOM 2862 N N . LEU A 1 343 ? -5.017 12.570 -15.978 1.00 85.88 343 LEU A N 1
ATOM 2863 C CA . LEU A 1 343 ? -3.766 12.233 -15.294 1.00 85.88 343 LEU A CA 1
ATOM 2864 C C . LEU A 1 343 ? -2.926 11.258 -16.115 1.00 85.88 343 LEU A C 1
ATOM 2866 O O . LEU A 1 343 ? -1.715 11.424 -16.189 1.00 85.88 343 LEU A O 1
ATOM 2870 N N . MET A 1 344 ? -3.549 10.260 -16.747 1.00 80.44 344 MET A N 1
ATOM 2871 C CA . MET A 1 344 ? -2.842 9.326 -17.619 1.00 80.44 344 MET A CA 1
ATOM 2872 C C . MET A 1 344 ? -2.278 10.037 -18.853 1.00 80.44 344 MET A C 1
ATOM 2874 O O . MET A 1 344 ? -1.111 9.840 -19.166 1.00 80.44 344 MET A O 1
ATOM 2878 N N . ILE A 1 345 ? -3.062 10.890 -19.518 1.00 84.25 345 ILE A N 1
ATOM 2879 C CA . ILE A 1 345 ? -2.614 11.660 -20.689 1.00 84.25 345 ILE A CA 1
ATOM 2880 C C . ILE A 1 345 ? -1.519 12.648 -20.296 1.00 84.25 345 ILE A C 1
ATOM 2882 O O . ILE A 1 345 ? -0.465 12.661 -20.921 1.00 84.25 345 ILE A O 1
ATOM 2886 N N . PHE A 1 346 ? -1.739 13.436 -19.241 1.00 83.12 346 PHE A N 1
ATOM 2887 C CA . PHE A 1 346 ? -0.746 14.354 -18.695 1.00 83.12 346 PHE A CA 1
ATOM 2888 C C . PHE A 1 346 ? 0.537 13.612 -18.375 1.00 83.12 346 PHE A C 1
ATOM 2890 O O . PHE A 1 346 ? 1.606 14.097 -18.709 1.00 83.12 346 PHE A O 1
ATOM 2897 N N . PHE A 1 347 ? 0.444 12.421 -17.787 1.00 74.56 347 PHE A N 1
ATOM 2898 C CA . PHE A 1 347 ? 1.629 11.653 -17.475 1.00 74.56 347 PHE A CA 1
ATOM 2899 C C . PHE A 1 347 ? 2.303 11.062 -18.710 1.00 74.56 347 PHE A C 1
ATOM 2901 O O . PHE A 1 347 ? 3.520 11.052 -18.763 1.00 74.56 347 PHE A O 1
ATOM 2908 N N . ILE A 1 348 ? 1.561 10.610 -19.720 1.00 75.81 348 ILE A N 1
ATOM 2909 C CA . ILE A 1 348 ? 2.143 10.187 -21.002 1.00 75.81 348 ILE A CA 1
ATOM 2910 C C . ILE A 1 348 ? 2.870 11.368 -21.659 1.00 75.81 348 ILE A C 1
ATOM 2912 O O . ILE A 1 348 ? 3.988 11.211 -22.132 1.00 75.81 348 ILE A O 1
ATOM 2916 N N . ILE A 1 349 ? 2.282 12.564 -21.634 1.00 76.06 349 ILE A N 1
ATOM 2917 C CA . ILE A 1 349 ? 2.905 13.791 -22.143 1.00 76.06 349 ILE A CA 1
ATOM 2918 C C . ILE A 1 349 ? 4.138 14.154 -21.312 1.00 76.06 349 ILE A C 1
ATOM 2920 O O . ILE A 1 349 ? 5.200 14.380 -21.877 1.00 76.06 349 ILE A O 1
ATOM 2924 N N . LEU A 1 350 ? 4.029 14.154 -19.982 1.00 70.12 350 LEU A N 1
ATOM 2925 C CA . LEU A 1 350 ? 5.144 14.347 -19.056 1.00 70.12 350 LEU A CA 1
ATOM 2926 C C . LEU A 1 350 ? 6.244 13.328 -19.344 1.00 70.12 350 LEU A C 1
ATOM 2928 O O . LEU A 1 350 ? 7.409 13.675 -19.340 1.00 70.12 350 LEU A O 1
ATOM 2932 N N . PHE A 1 351 ? 5.878 12.091 -19.656 1.00 66.88 351 PHE A N 1
ATOM 2933 C CA . PHE A 1 351 ? 6.794 11.020 -20.000 1.00 66.88 351 PHE A CA 1
ATOM 2934 C C . PHE A 1 351 ? 7.468 11.248 -21.359 1.00 66.88 351 PHE A C 1
ATOM 2936 O O . PHE A 1 351 ? 8.649 10.973 -21.476 1.00 66.88 351 PHE A O 1
ATOM 2943 N N . PHE A 1 352 ? 6.800 11.830 -22.358 1.00 66.00 352 PHE A N 1
ATOM 2944 C CA . PHE A 1 352 ? 7.458 12.254 -23.603 1.00 66.00 352 PHE A CA 1
ATOM 2945 C C . PHE A 1 352 ? 8.309 13.528 -23.441 1.00 66.00 352 PHE A C 1
ATOM 2947 O O . PHE A 1 352 ? 9.318 13.668 -24.122 1.00 66.00 352 PHE A O 1
ATOM 2954 N N . ILE A 1 353 ? 7.932 14.443 -22.539 1.00 59.84 353 ILE A N 1
ATOM 2955 C CA . ILE A 1 353 ? 8.613 15.732 -22.314 1.00 59.84 353 ILE A CA 1
ATOM 2956 C C . ILE A 1 353 ? 9.819 15.595 -21.371 1.00 59.84 353 ILE A C 1
ATOM 2958 O O . ILE A 1 353 ? 10.858 16.200 -21.610 1.00 59.84 353 ILE A O 1
ATOM 2962 N N . PHE A 1 354 ? 9.705 14.804 -20.301 1.00 55.28 354 PHE A N 1
ATOM 2963 C CA . PHE A 1 354 ? 10.771 14.579 -19.315 1.00 55.28 354 PHE A CA 1
ATOM 2964 C C . PHE A 1 354 ? 11.742 13.462 -19.725 1.00 55.28 354 PHE A C 1
ATOM 2966 O O . PHE A 1 354 ? 12.725 13.223 -19.021 1.00 55.28 354 PHE A O 1
ATOM 2973 N N . VAL A 1 355 ? 11.522 12.793 -20.866 1.00 54.62 355 VAL A N 1
ATOM 2974 C CA . VAL A 1 355 ? 12.415 11.745 -21.374 1.00 54.62 355 VAL A CA 1
ATOM 2975 C C . VAL A 1 355 ? 13.315 12.269 -22.494 1.00 54.62 355 VAL A C 1
ATOM 2977 O O . VAL A 1 355 ? 13.124 12.005 -23.675 1.00 54.62 355 VAL A O 1
ATOM 2980 N N . THR A 1 356 ? 14.411 12.899 -22.084 1.00 58.91 356 THR A N 1
ATOM 2981 C CA . THR A 1 356 ? 15.707 12.642 -22.720 1.00 58.91 356 THR A CA 1
ATOM 2982 C C . THR A 1 356 ? 16.775 12.327 -21.676 1.00 58.91 356 THR A C 1
ATOM 2984 O O . THR A 1 356 ? 17.843 12.916 -21.702 1.00 58.91 356 THR A O 1
ATOM 2987 N N . PRO A 1 357 ? 16.617 11.329 -20.796 1.00 58.38 357 PRO A N 1
ATOM 2988 C CA . PRO A 1 357 ? 17.787 10.661 -20.271 1.00 58.38 357 PRO A CA 1
ATOM 2989 C C . PRO A 1 357 ? 18.598 10.058 -21.402 1.00 58.38 357 PRO A C 1
ATOM 2991 O O . PRO A 1 357 ? 19.799 10.119 -21.342 1.00 58.38 357 PRO A O 1
ATOM 2994 N N . ALA A 1 358 ? 17.993 9.614 -22.506 1.00 57.78 358 ALA A N 1
ATOM 2995 C CA . ALA A 1 358 ? 18.744 9.295 -23.720 1.00 57.78 358 ALA A CA 1
ATOM 2996 C C . ALA A 1 358 ? 19.631 10.461 -24.208 1.00 57.78 358 ALA A C 1
ATOM 2998 O O . ALA A 1 358 ? 20.792 10.246 -24.540 1.00 57.78 358 ALA A O 1
ATOM 2999 N N . GLY A 1 359 ? 19.098 11.687 -24.215 1.00 61.69 359 GLY A N 1
ATOM 3000 C CA . GLY A 1 359 ? 19.814 12.899 -24.619 1.00 61.69 359 GLY A CA 1
ATOM 3001 C C . GLY A 1 359 ? 20.825 13.363 -23.571 1.00 61.69 359 GLY A C 1
ATOM 3002 O O . GLY A 1 359 ? 21.949 13.687 -23.914 1.00 61.69 359 GLY A O 1
ATOM 3003 N N . PHE A 1 360 ? 20.478 13.318 -22.286 1.00 64.69 360 PHE A N 1
ATOM 3004 C CA . PHE A 1 360 ? 21.386 13.604 -21.179 1.00 64.69 360 PHE A CA 1
ATOM 3005 C C . PHE A 1 360 ? 22.513 12.573 -21.098 1.00 64.69 360 PHE A C 1
ATOM 3007 O O . PHE A 1 360 ? 23.665 12.950 -20.987 1.00 64.69 360 PHE A O 1
ATOM 3014 N N . LEU A 1 361 ? 22.214 11.281 -21.219 1.00 66.12 361 LEU A N 1
ATOM 3015 C CA . LEU A 1 361 ? 23.194 10.197 -21.283 1.00 66.12 361 LEU A CA 1
ATOM 3016 C C . LEU A 1 361 ? 24.080 10.328 -22.521 1.00 66.12 361 LEU A C 1
ATOM 3018 O O . LEU A 1 361 ? 25.270 10.049 -22.433 1.00 66.12 361 LEU A O 1
ATOM 3022 N N . TYR A 1 362 ? 23.526 10.763 -23.656 1.00 65.12 362 TYR A N 1
ATOM 3023 C CA . TYR A 1 362 ? 24.305 11.113 -24.842 1.00 65.12 362 TYR A CA 1
ATOM 3024 C C . TYR A 1 362 ? 25.273 12.272 -24.548 1.00 65.12 362 TYR A C 1
ATOM 3026 O O . TYR A 1 362 ? 26.478 12.094 -24.699 1.00 65.12 362 TYR A O 1
ATOM 3034 N N . LEU A 1 363 ? 24.776 13.397 -24.019 1.00 65.31 363 LEU A N 1
ATOM 3035 C CA . LEU A 1 363 ? 25.585 14.566 -23.645 1.00 65.31 363 LEU A CA 1
ATOM 3036 C C . LEU A 1 363 ? 26.644 14.238 -22.586 1.00 65.31 363 LEU A C 1
ATOM 3038 O O . LEU A 1 363 ? 27.768 14.717 -22.655 1.00 65.31 363 LEU A O 1
ATOM 3042 N N . VAL A 1 364 ? 26.303 13.401 -21.610 1.00 66.88 364 VAL A N 1
ATOM 3043 C CA . VAL A 1 364 ? 27.212 12.922 -20.566 1.00 66.88 364 VAL A CA 1
ATOM 3044 C C . VAL A 1 364 ? 28.285 12.021 -21.163 1.00 66.88 364 VAL A C 1
ATOM 3046 O O . VAL A 1 364 ? 29.454 12.181 -20.830 1.00 66.88 364 VAL A O 1
ATOM 3049 N N . LYS A 1 365 ? 27.927 11.097 -22.061 1.00 65.62 365 LYS A N 1
ATOM 3050 C CA . LYS A 1 365 ? 28.886 10.219 -22.746 1.00 65.62 365 LYS A CA 1
ATOM 3051 C C . LYS A 1 365 ? 29.840 11.018 -23.638 1.00 65.62 365 LYS A C 1
ATOM 3053 O O . LYS A 1 365 ? 31.033 10.721 -23.659 1.00 65.62 365 LYS A O 1
ATOM 3058 N N . GLU A 1 366 ? 29.335 12.031 -24.338 1.00 67.62 366 GLU A N 1
ATOM 3059 C CA . GLU A 1 366 ? 30.125 12.935 -25.181 1.00 67.62 366 GLU A CA 1
ATOM 3060 C C . GLU A 1 366 ? 31.024 13.854 -24.332 1.00 67.62 366 GLU A C 1
ATOM 3062 O O . GLU A 1 366 ? 32.230 13.936 -24.566 1.00 67.62 366 GLU A O 1
ATOM 3067 N N . GLY A 1 367 ? 30.494 14.433 -23.253 1.00 66.25 367 GLY A N 1
ATOM 3068 C CA . GLY A 1 367 ? 31.253 15.254 -22.305 1.00 66.25 367 GLY A CA 1
ATOM 3069 C C . GLY A 1 367 ? 32.347 14.478 -21.565 1.00 66.25 367 GLY A C 1
ATOM 3070 O O . GLY A 1 367 ? 33.478 14.949 -21.461 1.00 66.25 367 GLY A O 1
ATOM 3071 N N . LEU A 1 368 ? 32.055 13.253 -21.113 1.00 64.31 368 LEU A N 1
ATOM 3072 C CA . LEU A 1 368 ? 33.038 12.369 -20.472 1.00 64.31 368 LEU A CA 1
ATOM 3073 C C . LEU A 1 368 ? 34.125 11.907 -21.446 1.00 64.31 368 LEU A C 1
ATOM 3075 O O . LEU A 1 368 ? 35.260 11.713 -21.027 1.00 64.31 368 LEU A O 1
ATOM 3079 N N . SER A 1 369 ? 33.814 11.775 -22.741 1.00 62.91 369 SER A N 1
ATOM 3080 C CA . SER A 1 369 ? 34.816 11.411 -23.752 1.00 62.91 369 SER A CA 1
ATOM 3081 C C . SER A 1 369 ? 35.890 12.480 -23.979 1.00 62.91 369 SER A C 1
ATOM 3083 O O . SER A 1 369 ? 36.929 12.179 -24.557 1.00 62.91 369 SER A O 1
ATOM 3085 N N . SER A 1 370 ? 35.660 13.702 -23.486 1.00 62.84 370 SER A N 1
ATOM 3086 C CA . SER A 1 370 ? 36.628 14.804 -23.518 1.00 62.84 370 SER A CA 1
ATOM 3087 C C . SER A 1 370 ? 37.570 14.819 -22.301 1.00 62.84 370 SER A C 1
ATOM 3089 O O . SER A 1 370 ? 38.469 15.656 -22.231 1.00 62.84 370 SER A O 1
ATOM 3091 N N . PHE A 1 371 ? 37.368 13.931 -21.317 1.00 61.12 371 PHE A N 1
ATOM 3092 C CA . PHE A 1 371 ? 38.131 13.909 -20.068 1.00 61.12 371 PHE A CA 1
ATOM 3093 C C . PHE A 1 371 ? 39.361 12.987 -20.189 1.00 61.12 371 PHE A C 1
ATOM 3095 O O . PHE A 1 371 ? 39.248 11.763 -20.159 1.00 61.12 371 PHE A O 1
ATOM 3102 N N . ASN A 1 372 ? 40.558 13.572 -20.299 1.00 55.00 372 ASN A N 1
ATOM 3103 C CA . ASN A 1 372 ? 41.833 12.847 -20.420 1.00 55.00 372 ASN A CA 1
ATOM 3104 C C . ASN A 1 372 ? 42.323 12.286 -19.066 1.00 55.00 372 ASN A C 1
ATOM 3106 O O . ASN A 1 372 ? 43.261 12.813 -18.470 1.00 55.00 372 ASN A O 1
ATOM 3110 N N . GLY A 1 373 ? 41.678 11.231 -18.561 1.00 61.34 373 GLY A N 1
ATOM 3111 C CA . GLY A 1 373 ? 42.150 10.444 -17.410 1.00 61.34 373 GLY A CA 1
ATOM 3112 C C . GLY A 1 373 ? 42.902 9.168 -17.815 1.00 61.34 373 GLY A C 1
ATOM 3113 O O . GLY A 1 373 ? 42.878 8.770 -18.979 1.00 61.34 373 GLY A O 1
ATOM 3114 N N . GLU A 1 374 ? 43.546 8.493 -16.853 1.00 62.94 374 GLU A N 1
ATOM 3115 C CA . GLU A 1 374 ? 44.154 7.170 -17.072 1.00 62.94 374 GLU A CA 1
ATOM 3116 C C . GLU A 1 374 ? 43.141 6.180 -17.680 1.00 62.94 374 GLU A C 1
ATOM 3118 O O . GLU A 1 374 ? 41.978 6.128 -17.271 1.00 62.94 374 GLU A O 1
ATOM 3123 N N . GLN A 1 375 ? 43.589 5.372 -18.650 1.00 63.06 375 GLN A N 1
ATOM 3124 C CA . GLN A 1 375 ? 42.731 4.542 -19.514 1.00 63.06 375 GLN A CA 1
ATOM 3125 C C . GLN A 1 375 ? 41.759 3.626 -18.744 1.00 63.06 375 GLN A C 1
ATOM 3127 O O . GLN A 1 375 ? 40.637 3.399 -19.197 1.00 63.06 375 GLN A O 1
ATOM 3132 N N . PHE A 1 376 ? 42.159 3.138 -17.565 1.00 60.22 376 PHE A N 1
ATOM 3133 C CA . PHE A 1 376 ? 41.335 2.273 -16.716 1.00 60.22 376 PHE A CA 1
ATOM 3134 C C . PHE A 1 376 ? 40.181 3.023 -16.035 1.00 60.22 376 PHE A C 1
ATOM 3136 O O . PHE A 1 376 ? 39.030 2.586 -16.080 1.00 60.22 376 PHE A O 1
ATOM 3143 N N . VAL A 1 377 ? 40.473 4.188 -15.449 1.00 63.38 377 VAL A N 1
ATOM 3144 C CA . VAL A 1 377 ? 39.469 5.056 -14.818 1.00 63.38 377 VAL A CA 1
ATOM 3145 C C . VAL A 1 377 ? 38.510 5.587 -15.883 1.00 63.38 377 VAL A C 1
ATOM 3147 O O . VAL A 1 377 ? 37.298 5.587 -15.688 1.00 63.38 377 VAL A O 1
ATOM 3150 N N . HIS A 1 378 ? 39.031 5.949 -17.055 1.00 66.00 378 HIS A N 1
ATOM 3151 C CA . HIS A 1 378 ? 38.214 6.417 -18.167 1.00 66.00 378 HIS A CA 1
ATOM 3152 C C . HIS A 1 378 ? 37.224 5.343 -18.667 1.00 66.00 378 HIS A C 1
ATOM 3154 O O . HIS A 1 378 ? 36.055 5.659 -18.871 1.00 66.00 378 HIS A O 1
ATOM 3160 N N . GLY A 1 379 ? 37.635 4.075 -18.805 1.00 64.69 379 GLY A N 1
ATOM 3161 C CA . GLY A 1 379 ? 36.739 2.981 -19.214 1.00 64.69 379 GLY A CA 1
ATOM 3162 C C . GLY A 1 379 ? 35.642 2.670 -18.189 1.00 64.69 379 GLY A C 1
ATOM 3163 O O . GLY A 1 379 ? 34.465 2.599 -18.540 1.00 64.69 379 GLY A O 1
ATOM 3164 N N . LEU A 1 380 ? 36.005 2.572 -16.904 1.00 65.94 380 LEU A N 1
ATOM 3165 C CA . LEU A 1 380 ? 35.040 2.300 -15.834 1.00 65.94 380 LEU A CA 1
ATOM 3166 C C . LEU A 1 380 ? 34.004 3.416 -15.684 1.00 65.94 380 LEU A C 1
ATOM 3168 O O . LEU A 1 380 ? 32.813 3.136 -15.584 1.00 65.94 380 LEU A O 1
ATOM 3172 N N . PHE A 1 381 ? 34.421 4.683 -15.684 1.00 68.31 381 PHE A N 1
ATOM 3173 C CA . PHE A 1 381 ? 33.475 5.788 -15.533 1.00 68.31 381 PHE A CA 1
ATOM 3174 C C . PHE A 1 381 ? 32.621 5.998 -16.788 1.00 68.31 381 PHE A C 1
ATOM 3176 O O . PHE A 1 381 ? 31.426 6.251 -16.661 1.00 68.31 381 PHE A O 1
ATOM 3183 N N . LYS A 1 382 ? 33.179 5.846 -17.992 1.00 70.19 382 LYS A N 1
ATOM 3184 C CA . LYS A 1 382 ? 32.449 6.089 -19.245 1.00 70.19 382 LYS A CA 1
ATOM 3185 C C . LYS A 1 382 ? 31.304 5.103 -19.480 1.00 70.19 382 LYS A C 1
ATOM 3187 O O . LYS A 1 382 ? 30.240 5.526 -19.928 1.00 70.19 382 LYS A O 1
ATOM 3192 N N . ASP A 1 383 ? 31.501 3.828 -19.151 1.00 70.56 383 ASP A N 1
ATOM 3193 C CA . ASP A 1 383 ? 30.507 2.786 -19.430 1.00 70.56 383 ASP A CA 1
ATOM 3194 C C . ASP A 1 383 ? 29.570 2.535 -18.235 1.00 70.56 383 ASP A C 1
ATOM 3196 O O . ASP A 1 383 ? 28.385 2.233 -18.413 1.00 70.56 383 ASP A O 1
ATOM 3200 N N . ASN A 1 384 ? 30.056 2.737 -17.003 1.00 78.50 384 ASN A N 1
ATOM 3201 C CA . ASN A 1 384 ? 29.269 2.502 -15.792 1.00 78.50 384 ASN A CA 1
ATOM 3202 C C . ASN A 1 384 ? 28.414 3.709 -15.382 1.00 78.50 384 ASN A C 1
ATOM 3204 O O . ASN A 1 384 ? 27.299 3.551 -14.895 1.00 78.50 384 ASN A O 1
ATOM 3208 N N . PHE A 1 385 ? 28.895 4.937 -15.584 1.00 78.88 385 PHE A N 1
ATOM 3209 C CA . PHE A 1 385 ? 28.157 6.129 -15.157 1.00 78.88 385 PHE A CA 1
ATOM 3210 C C . PHE A 1 385 ? 26.787 6.277 -15.845 1.00 78.88 385 PHE A C 1
ATOM 3212 O O . PHE A 1 385 ? 25.805 6.532 -15.143 1.00 78.88 385 PHE A O 1
ATOM 3219 N N . PRO A 1 386 ? 26.644 6.041 -17.167 1.00 77.69 386 PRO A N 1
ATOM 3220 C CA . PRO A 1 386 ? 25.341 6.085 -17.824 1.00 77.69 386 PRO A CA 1
ATOM 3221 C C . PRO A 1 386 ? 24.317 5.107 -17.238 1.00 77.69 386 PRO A C 1
ATOM 3223 O O . PRO A 1 386 ? 23.142 5.444 -17.087 1.00 77.69 386 PRO A O 1
ATOM 3226 N N . THR A 1 387 ? 24.756 3.900 -16.872 1.00 81.94 387 THR A N 1
ATOM 3227 C CA . THR A 1 387 ? 23.873 2.885 -16.282 1.00 81.94 387 THR A CA 1
ATOM 3228 C C . THR A 1 387 ? 23.508 3.228 -14.836 1.00 81.94 387 THR A C 1
ATOM 3230 O O . THR A 1 387 ? 22.355 3.047 -14.451 1.00 81.94 387 THR A O 1
ATOM 3233 N N . LEU A 1 388 ? 24.424 3.815 -14.055 1.00 84.19 388 LEU A N 1
ATOM 3234 C CA . LEU A 1 388 ? 24.134 4.320 -12.706 1.00 84.19 388 LEU A CA 1
ATOM 3235 C C . LEU A 1 388 ? 23.122 5.471 -12.715 1.00 84.19 388 LEU A C 1
ATOM 3237 O O . LEU A 1 388 ? 22.193 5.478 -11.908 1.00 84.19 388 LEU A O 1
ATOM 3241 N N . VAL A 1 389 ? 23.261 6.420 -13.645 1.00 81.25 389 VAL A N 1
ATOM 3242 C CA . VAL A 1 389 ? 22.280 7.501 -13.837 1.00 81.25 389 VAL A CA 1
ATOM 3243 C C . VAL A 1 389 ? 20.913 6.921 -14.195 1.00 81.25 389 VAL A C 1
ATOM 3245 O O . VAL A 1 389 ? 19.894 7.385 -13.681 1.00 81.25 389 VAL A O 1
ATOM 3248 N N . LEU A 1 390 ? 20.879 5.882 -15.036 1.00 81.06 390 LEU A N 1
ATOM 3249 C CA . LEU A 1 390 ? 19.635 5.212 -15.398 1.00 81.06 390 LEU A CA 1
ATOM 3250 C C . LEU A 1 390 ? 18.974 4.528 -14.192 1.00 81.06 390 LEU A C 1
ATOM 3252 O O . LEU A 1 390 ? 17.770 4.691 -13.984 1.00 81.06 390 LEU A O 1
ATOM 3256 N N . LEU A 1 391 ? 19.756 3.814 -13.379 1.00 84.94 391 LEU A N 1
ATOM 3257 C CA . LEU A 1 391 ? 19.287 3.176 -12.145 1.00 84.94 391 LEU A CA 1
ATOM 3258 C C . LEU A 1 391 ? 18.770 4.207 -11.137 1.00 84.94 391 LEU A C 1
ATOM 3260 O O . LEU A 1 391 ? 17.711 4.012 -10.545 1.00 84.94 391 LEU A O 1
ATOM 3264 N N . PHE A 1 392 ? 19.459 5.340 -10.991 1.00 84.12 392 PHE A N 1
ATOM 3265 C CA . PHE A 1 392 ? 18.997 6.442 -10.150 1.00 84.12 392 PHE A CA 1
ATOM 3266 C C . PHE A 1 392 ? 17.676 7.036 -10.659 1.00 84.12 392 PHE A C 1
ATOM 3268 O O . PHE A 1 392 ? 16.740 7.241 -9.885 1.00 84.12 392 PHE A O 1
ATOM 3275 N N . PHE A 1 393 ? 17.563 7.266 -11.971 1.00 81.31 393 PHE A N 1
ATOM 3276 C CA . PHE A 1 393 ? 16.329 7.746 -12.591 1.00 81.31 393 PHE A CA 1
ATOM 3277 C C . PHE A 1 393 ? 15.163 6.779 -12.339 1.00 81.31 393 PHE A C 1
ATOM 3279 O O . PHE A 1 393 ? 14.063 7.208 -11.988 1.00 81.31 393 PHE A O 1
ATOM 3286 N N . GLN A 1 394 ? 15.397 5.473 -12.466 1.00 84.81 394 GLN A N 1
ATOM 3287 C CA . GLN A 1 394 ? 14.404 4.447 -12.155 1.00 84.81 394 GLN A CA 1
ATOM 3288 C C . GLN A 1 394 ? 13.996 4.478 -10.673 1.00 84.81 394 GLN A C 1
ATOM 3290 O O . GLN A 1 394 ? 12.804 4.535 -10.365 1.00 84.81 394 GLN A O 1
ATOM 3295 N N . ALA A 1 395 ? 14.971 4.469 -9.763 1.00 84.75 395 ALA A N 1
ATOM 3296 C CA . ALA A 1 395 ? 14.728 4.370 -8.328 1.00 84.75 395 ALA A CA 1
ATOM 3297 C C . ALA A 1 395 ? 14.039 5.612 -7.743 1.00 84.75 395 ALA A C 1
ATOM 3299 O O . ALA A 1 395 ? 13.230 5.489 -6.823 1.00 84.75 395 ALA A O 1
ATOM 3300 N N . VAL A 1 396 ? 14.336 6.802 -8.276 1.00 83.94 396 VAL A N 1
ATOM 3301 C CA . VAL A 1 396 ? 13.829 8.075 -7.746 1.00 83.94 396 VAL A CA 1
ATOM 3302 C C . VAL A 1 396 ? 12.717 8.644 -8.615 1.00 83.94 396 VAL A C 1
ATOM 3304 O O . VAL A 1 396 ? 11.598 8.828 -8.140 1.00 83.94 396 VAL A O 1
ATOM 3307 N N . ILE A 1 397 ? 13.001 8.928 -9.888 1.00 82.50 397 ILE A N 1
ATOM 3308 C CA . ILE A 1 397 ? 12.093 9.700 -10.743 1.00 82.50 397 ILE A CA 1
ATOM 3309 C C . ILE A 1 397 ? 10.884 8.858 -11.133 1.00 82.50 397 ILE A C 1
ATOM 3311 O O . ILE A 1 397 ? 9.755 9.313 -10.945 1.00 82.50 397 ILE A O 1
ATOM 3315 N N . VAL A 1 398 ? 11.087 7.628 -11.617 1.00 83.75 398 VAL A N 1
ATOM 3316 C CA . VAL A 1 398 ? 9.969 6.743 -11.991 1.00 83.75 398 VAL A CA 1
ATOM 3317 C C . VAL A 1 398 ? 9.145 6.375 -10.756 1.00 83.75 398 VAL A C 1
ATOM 3319 O O . VAL A 1 398 ? 7.919 6.482 -10.795 1.00 83.75 398 VAL A O 1
ATOM 3322 N N . ASN A 1 399 ? 9.801 6.017 -9.649 1.00 86.62 399 ASN A N 1
ATOM 3323 C CA . ASN A 1 399 ? 9.144 5.680 -8.384 1.00 86.62 399 ASN A CA 1
ATOM 3324 C C . ASN A 1 399 ? 8.260 6.822 -7.854 1.00 86.62 399 ASN A C 1
ATOM 3326 O O . ASN A 1 399 ? 7.046 6.665 -7.705 1.00 86.62 399 ASN A O 1
ATOM 3330 N N . TYR A 1 400 ? 8.834 8.014 -7.666 1.00 87.00 400 TYR A N 1
ATOM 3331 C CA . TYR A 1 400 ? 8.098 9.174 -7.161 1.00 87.00 400 TYR A CA 1
ATOM 3332 C C . TYR A 1 400 ? 6.962 9.597 -8.099 1.00 87.00 400 TYR A C 1
ATOM 3334 O O . TYR A 1 400 ? 5.858 9.918 -7.655 1.00 87.00 400 TYR A O 1
ATOM 3342 N N . SER A 1 401 ? 7.211 9.544 -9.407 1.00 85.06 401 SER A N 1
ATOM 3343 C CA . SER A 1 401 ? 6.215 9.866 -10.421 1.00 85.06 401 SER A CA 1
ATOM 3344 C C . SER A 1 401 ? 5.011 8.927 -10.367 1.00 85.06 401 SER A C 1
ATOM 3346 O O . SER A 1 401 ? 3.871 9.385 -10.286 1.00 85.06 401 SER A O 1
ATOM 3348 N N . VAL A 1 402 ? 5.241 7.610 -10.359 1.00 89.06 402 VAL A N 1
ATOM 3349 C CA . VAL A 1 402 ? 4.162 6.615 -10.277 1.00 89.06 402 VAL A CA 1
ATOM 3350 C C . VAL A 1 402 ? 3.410 6.736 -8.960 1.00 89.06 402 VAL A C 1
ATOM 3352 O O . VAL A 1 402 ? 2.175 6.716 -8.972 1.00 89.06 402 VAL A O 1
ATOM 3355 N N . TRP A 1 403 ? 4.124 6.916 -7.845 1.00 88.75 403 TRP A N 1
ATOM 3356 C CA . TRP A 1 403 ? 3.515 7.172 -6.543 1.00 88.75 403 TRP A CA 1
ATOM 3357 C C . TRP A 1 403 ? 2.564 8.372 -6.605 1.00 88.75 403 TRP A C 1
ATOM 3359 O O . TRP A 1 403 ? 1.394 8.243 -6.238 1.00 88.75 403 TRP A O 1
ATOM 3369 N N . TYR A 1 404 ? 3.015 9.504 -7.153 1.00 88.94 404 TYR A N 1
ATOM 3370 C CA . TYR A 1 404 ? 2.212 10.720 -7.255 1.00 88.94 404 TYR A CA 1
ATOM 3371 C C . TYR A 1 404 ? 0.940 10.513 -8.088 1.00 88.94 404 TYR A C 1
ATOM 3373 O O . TYR A 1 404 ? -0.157 10.846 -7.630 1.00 88.94 404 TYR A O 1
ATOM 3381 N N . ILE A 1 405 ? 1.054 9.912 -9.281 1.00 88.06 405 ILE A N 1
ATOM 3382 C CA . ILE A 1 405 ? -0.108 9.628 -10.142 1.00 88.06 405 ILE A CA 1
ATOM 3383 C C . ILE A 1 405 ? -1.119 8.778 -9.386 1.00 88.06 405 ILE A C 1
ATOM 3385 O O . ILE A 1 405 ? -2.313 9.064 -9.390 1.00 88.06 405 ILE A O 1
ATOM 3389 N N . VAL A 1 406 ? -0.646 7.706 -8.754 1.00 90.06 406 VAL A N 1
ATOM 3390 C CA . VAL A 1 406 ? -1.515 6.707 -8.145 1.00 90.06 406 VAL A CA 1
ATOM 3391 C C . VAL A 1 406 ? -2.263 7.280 -6.946 1.00 90.06 406 VAL A C 1
ATOM 3393 O O . VAL A 1 406 ? -3.449 6.983 -6.792 1.00 90.06 406 VAL A O 1
ATOM 3396 N N . GLN A 1 407 ? -1.632 8.152 -6.154 1.00 87.94 407 GLN A N 1
ATOM 3397 C CA . GLN A 1 407 ? -2.341 8.885 -5.102 1.00 87.94 407 GLN A CA 1
ATOM 3398 C C . GLN A 1 407 ? -3.433 9.786 -5.692 1.00 87.94 407 GLN A C 1
ATOM 3400 O O . GLN A 1 407 ? -4.561 9.799 -5.200 1.00 87.94 407 GLN A O 1
ATOM 3405 N N . LYS A 1 408 ? -3.142 10.479 -6.801 1.00 88.44 408 LYS A N 1
ATOM 3406 C CA . LYS A 1 408 ? -4.109 11.338 -7.502 1.00 88.44 408 LYS A CA 1
ATOM 3407 C C . LYS A 1 408 ? -5.219 10.576 -8.234 1.00 88.44 408 LYS A C 1
ATOM 3409 O O . LYS A 1 408 ? -6.236 11.179 -8.565 1.00 88.44 408 LYS A O 1
ATOM 3414 N N . GLU A 1 409 ? -5.082 9.268 -8.466 1.00 86.94 409 GLU A N 1
ATOM 3415 C CA . GLU A 1 409 ? -6.171 8.440 -9.010 1.00 86.94 409 GLU A CA 1
ATOM 3416 C C . GLU A 1 409 ? -7.301 8.175 -8.003 1.00 86.94 409 GLU A C 1
ATOM 3418 O O . GLU A 1 409 ? -8.366 7.689 -8.419 1.00 86.94 409 GLU A O 1
ATOM 3423 N N . GLN A 1 410 ? -7.049 8.407 -6.706 1.00 86.25 410 GLN A N 1
ATOM 3424 C CA . GLN A 1 410 ? -8.005 8.237 -5.605 1.00 86.25 410 GLN A CA 1
ATOM 3425 C C . GLN A 1 410 ? -8.745 6.896 -5.710 1.00 86.25 410 GLN A C 1
ATOM 3427 O O . GLN A 1 410 ? -9.963 6.791 -5.891 1.00 86.25 410 GLN A O 1
ATOM 3432 N N . ARG A 1 411 ? -7.973 5.804 -5.723 1.00 87.50 411 ARG A N 1
ATOM 3433 C CA . ARG A 1 411 ? -8.534 4.449 -5.742 1.00 87.50 411 ARG A CA 1
ATOM 3434 C C . ARG A 1 411 ? -9.057 4.100 -4.349 1.00 87.50 411 ARG A C 1
ATOM 3436 O O . ARG A 1 411 ? -8.411 4.357 -3.341 1.00 87.50 411 ARG A O 1
ATOM 3443 N N . VAL A 1 412 ? -10.233 3.481 -4.312 1.00 86.00 412 VAL A N 1
ATOM 3444 C CA . VAL A 1 412 ? -10.939 3.128 -3.068 1.00 86.00 412 VAL A CA 1
ATOM 3445 C C . VAL A 1 412 ? -10.304 1.938 -2.343 1.00 86.00 412 VAL A C 1
ATOM 3447 O O . VAL A 1 412 ? -10.386 1.832 -1.124 1.00 86.00 412 VAL A O 1
ATOM 3450 N N . HIS A 1 413 ? -9.687 1.019 -3.085 1.00 87.19 413 HIS A N 1
ATOM 3451 C CA . HIS A 1 413 ? -9.115 -0.205 -2.532 1.00 87.19 413 HIS A CA 1
ATOM 3452 C C . HIS A 1 413 ? -7.617 -0.257 -2.790 1.00 87.19 413 HIS A C 1
ATOM 3454 O O . HIS A 1 413 ? -7.189 -0.067 -3.933 1.00 87.19 413 HIS A O 1
ATOM 3460 N N . LEU A 1 414 ? -6.856 -0.616 -1.758 1.00 86.12 414 LEU A N 1
ATOM 3461 C CA . LEU A 1 414 ? -5.405 -0.747 -1.827 1.00 86.12 414 LEU A CA 1
ATOM 3462 C C . LEU A 1 414 ? -4.972 -1.782 -2.873 1.00 86.12 414 LEU A C 1
ATOM 3464 O O . LEU A 1 414 ? -4.052 -1.530 -3.635 1.00 86.12 414 LEU A O 1
ATOM 3468 N N . SER A 1 415 ? -5.674 -2.910 -2.996 1.00 86.50 415 SER A N 1
ATOM 3469 C CA . SER A 1 415 ? -5.368 -3.944 -4.001 1.00 86.50 415 SER A CA 1
ATOM 3470 C C . SER A 1 415 ? -5.528 -3.467 -5.454 1.00 86.50 415 SER A C 1
ATOM 3472 O O . SER A 1 415 ? -4.777 -3.852 -6.352 1.00 86.50 415 SER A O 1
ATOM 3474 N N . VAL A 1 416 ? -6.509 -2.600 -5.713 1.00 87.12 416 VAL A N 1
ATOM 3475 C CA . VAL A 1 416 ? -6.696 -1.989 -7.041 1.00 87.12 416 VAL A CA 1
ATOM 3476 C C . VAL A 1 416 ? -5.614 -0.949 -7.298 1.00 87.12 416 VAL A C 1
ATOM 3478 O O . VAL A 1 416 ? -5.144 -0.799 -8.423 1.00 87.12 416 VAL A O 1
ATOM 3481 N N . GLU A 1 417 ? -5.218 -0.238 -6.252 1.00 90.12 417 GLU A N 1
ATOM 3482 C CA . GLU A 1 417 ? -4.133 0.723 -6.296 1.00 90.12 417 GLU A CA 1
ATOM 3483 C C . GLU A 1 417 ? -2.785 0.056 -6.574 1.00 90.12 417 GLU A C 1
ATOM 3485 O O . GLU A 1 417 ? -2.098 0.490 -7.490 1.00 90.12 417 GLU A O 1
ATOM 3490 N N . THR A 1 418 ? -2.437 -1.034 -5.883 1.00 91.38 418 THR A N 1
ATOM 3491 C CA . THR A 1 418 ? -1.195 -1.788 -6.126 1.00 91.38 418 THR A CA 1
ATOM 3492 C C . THR A 1 418 ? -1.147 -2.349 -7.542 1.00 91.38 418 THR A C 1
ATOM 3494 O O . THR A 1 418 ? -0.127 -2.227 -8.212 1.00 91.38 418 THR A O 1
ATOM 3497 N N . THR A 1 419 ? -2.266 -2.869 -8.054 1.00 91.19 419 THR A N 1
ATOM 3498 C CA . THR A 1 419 ? -2.367 -3.302 -9.459 1.00 91.19 419 THR A CA 1
ATOM 3499 C C . THR A 1 419 ? -2.144 -2.128 -10.422 1.00 91.19 419 THR A C 1
ATOM 3501 O O . THR A 1 419 ? -1.450 -2.262 -11.427 1.00 91.19 419 THR A O 1
ATOM 3504 N N . SER A 1 420 ? -2.703 -0.954 -10.109 1.00 90.62 420 SER A N 1
ATOM 3505 C CA . SER A 1 420 ? -2.527 0.271 -10.899 1.00 90.62 420 SER A CA 1
ATOM 3506 C C . SER A 1 420 ? -1.076 0.769 -10.887 1.00 90.62 420 SER A C 1
ATOM 3508 O O . SER A 1 420 ? -0.574 1.167 -11.940 1.00 90.62 420 SER A O 1
ATOM 3510 N N . ARG A 1 421 ? -0.392 0.718 -9.730 1.00 92.25 421 ARG A N 1
ATOM 3511 C CA . ARG A 1 421 ? 1.051 1.003 -9.614 1.00 92.25 421 ARG A CA 1
ATOM 3512 C C . ARG A 1 421 ? 1.855 0.041 -10.467 1.00 92.25 421 ARG A C 1
ATOM 3514 O O . ARG A 1 421 ? 2.679 0.490 -11.249 1.00 92.25 421 ARG A O 1
ATOM 3521 N N . LEU A 1 422 ? 1.564 -1.256 -10.367 1.00 93.50 422 LEU A N 1
ATOM 3522 C CA . LEU A 1 422 ? 2.304 -2.291 -11.077 1.00 93.50 422 LEU A CA 1
ATOM 3523 C C . LEU A 1 422 ? 2.247 -2.080 -12.591 1.00 93.50 422 LEU A C 1
ATOM 3525 O O . LEU A 1 422 ? 3.283 -2.048 -13.244 1.00 93.50 422 LEU A O 1
ATOM 3529 N N . VAL A 1 423 ? 1.049 -1.884 -13.150 1.00 90.56 423 VAL A N 1
ATOM 3530 C CA . VAL A 1 423 ? 0.888 -1.644 -14.595 1.00 90.56 423 VAL A CA 1
ATOM 3531 C C . VAL A 1 423 ? 1.657 -0.398 -15.033 1.00 90.56 423 VAL A C 1
ATOM 3533 O O . VAL A 1 423 ? 2.298 -0.415 -16.077 1.00 90.56 423 VAL A O 1
ATOM 3536 N N . LYS A 1 424 ? 1.637 0.674 -14.234 1.00 89.31 424 LYS A N 1
ATOM 3537 C CA . LYS A 1 424 ? 2.394 1.896 -14.531 1.00 89.31 424 LYS A CA 1
ATOM 3538 C C . LYS A 1 424 ? 3.898 1.675 -14.461 1.00 89.31 424 LYS A C 1
ATOM 3540 O O . LYS A 1 424 ? 4.593 2.108 -15.369 1.00 89.31 424 LYS A O 1
ATOM 3545 N N . TYR A 1 425 ? 4.393 0.978 -13.441 1.00 90.50 425 TYR A N 1
ATOM 3546 C CA . TYR A 1 425 ? 5.807 0.627 -13.360 1.00 90.50 425 TYR A CA 1
ATOM 3547 C C . TYR A 1 425 ? 6.243 -0.211 -14.552 1.00 90.50 425 TYR A C 1
ATOM 3549 O O . TYR A 1 425 ? 7.230 0.133 -15.187 1.00 90.50 425 TYR A O 1
ATOM 3557 N N . LEU A 1 426 ? 5.478 -1.241 -14.914 1.00 89.44 426 LEU A N 1
ATOM 3558 C CA . LEU A 1 426 ? 5.764 -2.066 -16.085 1.00 89.44 426 LEU A CA 1
ATOM 3559 C C . LEU A 1 426 ? 5.781 -1.248 -17.378 1.00 89.44 426 LEU A C 1
ATOM 3561 O O . LEU A 1 426 ? 6.697 -1.401 -18.178 1.00 89.44 426 LEU A O 1
ATOM 3565 N N . LEU A 1 427 ? 4.808 -0.352 -17.567 1.00 85.56 427 LEU A N 1
ATOM 3566 C CA . LEU A 1 427 ? 4.764 0.522 -18.737 1.00 85.56 427 LEU A CA 1
ATOM 3567 C C . LEU A 1 427 ? 5.961 1.476 -18.782 1.00 85.56 427 LEU A C 1
ATOM 3569 O O . LEU A 1 427 ? 6.620 1.562 -19.814 1.00 85.56 427 LEU A O 1
ATOM 3573 N N . PHE A 1 428 ? 6.276 2.169 -17.684 1.00 82.62 428 PHE A N 1
ATOM 3574 C CA . PHE A 1 428 ? 7.366 3.145 -17.681 1.00 82.62 428 PHE A CA 1
ATOM 3575 C C . PHE A 1 428 ? 8.730 2.485 -17.735 1.00 82.62 428 PHE A C 1
ATOM 3577 O O . PHE A 1 428 ? 9.538 2.864 -18.573 1.00 82.62 428 PHE A O 1
ATOM 3584 N N . MET A 1 429 ? 8.988 1.485 -16.895 1.00 85.25 429 MET A N 1
ATOM 3585 C CA . MET A 1 429 ? 10.263 0.772 -16.893 1.00 85.25 429 MET A CA 1
ATOM 3586 C C . MET A 1 429 ? 10.471 0.010 -18.204 1.00 85.25 429 MET A C 1
ATOM 3588 O O . MET A 1 429 ? 11.528 0.143 -18.814 1.00 85.25 429 MET A O 1
ATOM 3592 N N . GLY A 1 430 ? 9.457 -0.716 -18.686 1.00 84.50 430 GLY A N 1
ATOM 3593 C CA . GLY A 1 430 ? 9.537 -1.453 -19.946 1.00 84.50 430 GLY A CA 1
ATOM 3594 C C . GLY A 1 430 ? 9.722 -0.538 -21.156 1.00 84.50 430 GLY A C 1
ATOM 3595 O O . GLY A 1 430 ? 10.505 -0.842 -22.051 1.00 84.50 430 GLY A O 1
ATOM 3596 N N . PHE A 1 431 ? 9.075 0.628 -21.187 1.00 79.75 431 PHE A N 1
ATOM 3597 C CA . PHE A 1 431 ? 9.303 1.569 -22.280 1.00 79.75 431 PHE A CA 1
ATOM 3598 C C . PHE A 1 431 ? 10.670 2.253 -22.187 1.00 79.75 431 PHE A C 1
ATOM 3600 O O . PHE A 1 431 ? 11.384 2.345 -23.175 1.00 79.75 431 PHE A O 1
ATOM 3607 N N . TYR A 1 432 ? 11.050 2.754 -21.015 1.00 76.56 432 TYR A N 1
ATOM 3608 C CA . TYR A 1 432 ? 12.201 3.644 -20.882 1.00 76.56 432 TYR A CA 1
ATOM 3609 C C . TYR A 1 432 ? 13.542 2.911 -20.744 1.00 76.56 432 TYR A C 1
ATOM 3611 O O . TYR A 1 432 ? 14.546 3.349 -21.304 1.00 76.56 432 TYR A O 1
ATOM 3619 N N . ILE A 1 433 ? 13.564 1.806 -20.001 1.00 78.31 433 ILE A N 1
ATOM 3620 C CA . ILE A 1 433 ? 14.782 1.016 -19.791 1.00 78.31 433 ILE A CA 1
ATOM 3621 C C . ILE A 1 433 ? 14.961 0.059 -20.954 1.00 78.31 433 ILE A C 1
ATOM 3623 O O . ILE A 1 433 ? 16.061 -0.043 -21.477 1.00 78.31 433 ILE A O 1
ATOM 3627 N N . PHE A 1 434 ? 13.890 -0.619 -21.373 1.00 80.25 434 PHE A N 1
ATOM 3628 C CA . PHE A 1 434 ? 13.985 -1.601 -22.441 1.00 80.25 434 PHE A CA 1
ATOM 3629 C C . PHE A 1 434 ? 13.749 -0.988 -23.824 1.00 80.25 434 PHE A C 1
ATOM 3631 O O . PHE A 1 434 ? 14.715 -0.830 -24.559 1.00 80.25 434 PHE A O 1
ATOM 3638 N N . LEU A 1 435 ? 12.519 -0.599 -24.191 1.00 80.50 435 LEU A N 1
ATOM 3639 C CA . LEU A 1 435 ? 12.213 -0.205 -25.579 1.00 80.50 435 LEU A CA 1
ATOM 3640 C C . LEU A 1 435 ? 13.067 0.971 -26.072 1.00 80.50 435 LEU A C 1
ATOM 3642 O O . LEU A 1 435 ? 13.628 0.908 -27.160 1.00 80.50 435 LEU A O 1
ATOM 3646 N N . LEU A 1 436 ? 13.191 2.036 -25.282 1.00 77.25 436 LEU A N 1
ATOM 3647 C CA . LEU A 1 436 ? 13.904 3.243 -25.691 1.00 77.25 436 LEU A CA 1
ATOM 3648 C C . LEU A 1 436 ? 15.409 2.995 -25.852 1.00 77.25 436 LEU A C 1
ATOM 3650 O O . LEU A 1 436 ? 16.002 3.462 -26.824 1.00 77.25 436 LEU A O 1
ATOM 3654 N N . GLN A 1 437 ? 16.022 2.248 -24.928 1.00 76.56 437 GLN A N 1
ATOM 3655 C CA . GLN A 1 437 ? 17.443 1.906 -25.030 1.00 76.56 437 GLN A CA 1
ATOM 3656 C C . GLN A 1 437 ? 17.679 0.889 -26.151 1.00 76.56 437 GLN A C 1
ATOM 3658 O O . GLN A 1 437 ? 18.601 1.077 -26.938 1.00 76.56 437 GLN A O 1
ATOM 3663 N N . ALA A 1 438 ? 16.813 -0.122 -26.288 1.00 75.94 438 ALA A N 1
ATOM 3664 C CA . ALA A 1 438 ? 16.904 -1.148 -27.326 1.00 75.94 438 ALA A CA 1
ATOM 3665 C C . ALA A 1 438 ? 16.776 -0.562 -28.735 1.00 75.94 438 ALA A C 1
ATOM 3667 O O . ALA A 1 438 ? 17.512 -0.960 -29.628 1.00 75.94 438 ALA A O 1
ATOM 3668 N N . LEU A 1 439 ? 15.911 0.437 -28.937 1.00 73.12 439 LEU A N 1
ATOM 3669 C CA . LEU A 1 439 ? 15.790 1.154 -30.212 1.00 73.12 439 LEU A CA 1
ATOM 3670 C C . LEU A 1 439 ? 17.021 2.018 -30.551 1.00 73.12 439 LEU A C 1
ATOM 3672 O O . LEU A 1 439 ? 17.033 2.688 -31.583 1.00 73.12 439 LEU A O 1
ATOM 3676 N N . GLY A 1 440 ? 18.051 2.029 -29.699 1.00 68.44 440 GLY A N 1
ATOM 3677 C CA . GLY A 1 440 ? 19.268 2.791 -29.919 1.00 68.44 440 GLY A CA 1
ATOM 3678 C C . GLY A 1 440 ? 18.990 4.286 -29.870 1.00 68.44 440 GLY A C 1
ATOM 3679 O O . GLY A 1 440 ? 19.322 5.000 -30.813 1.00 68.44 440 GLY A O 1
ATOM 3680 N N . SER A 1 441 ? 18.378 4.779 -28.788 1.00 68.44 441 SER A N 1
ATOM 3681 C CA . SER A 1 441 ? 17.953 6.181 -28.651 1.00 68.44 441 SER A CA 1
ATOM 3682 C C . SER A 1 441 ? 19.021 7.212 -29.035 1.00 68.44 441 SER A C 1
ATOM 3684 O O . SER A 1 441 ? 18.682 8.248 -29.592 1.00 68.44 441 SER A O 1
ATOM 3686 N N . GLN A 1 442 ? 20.307 6.926 -28.793 1.00 66.25 442 GLN A N 1
ATOM 3687 C CA . GLN A 1 442 ? 21.426 7.768 -29.246 1.00 66.25 442 GLN A CA 1
ATOM 3688 C C . GLN A 1 442 ? 21.443 7.913 -30.775 1.00 66.25 442 GLN A C 1
ATOM 3690 O O . GLN A 1 442 ? 21.538 9.018 -31.296 1.00 66.25 442 GLN A O 1
ATOM 3695 N N . THR A 1 443 ? 21.275 6.806 -31.495 1.00 68.62 443 THR A N 1
ATOM 3696 C CA . THR A 1 443 ? 21.235 6.792 -32.960 1.00 68.62 443 THR A CA 1
ATOM 3697 C C . THR A 1 443 ? 19.950 7.391 -33.521 1.00 68.62 443 THR A C 1
ATOM 3699 O O . THR A 1 443 ? 20.008 8.068 -34.541 1.00 68.62 443 THR A O 1
ATOM 3702 N N . LEU A 1 444 ? 18.807 7.234 -32.841 1.00 69.94 444 LEU A N 1
ATOM 3703 C CA . LEU A 1 444 ? 17.567 7.923 -33.218 1.00 69.94 444 LEU A CA 1
ATOM 3704 C C . LEU A 1 444 ? 17.699 9.442 -33.077 1.00 69.94 444 LEU A C 1
ATOM 3706 O O . LEU A 1 444 ? 17.270 10.166 -33.968 1.00 69.94 444 LEU A O 1
ATOM 3710 N N . ILE A 1 445 ? 18.325 9.917 -31.995 1.00 68.62 445 ILE A N 1
ATOM 3711 C CA . ILE A 1 445 ? 18.596 11.344 -31.770 1.00 68.62 445 ILE A CA 1
ATOM 3712 C C . ILE A 1 445 ? 19.579 11.884 -32.817 1.00 68.62 445 ILE A C 1
ATOM 3714 O O . ILE A 1 445 ? 19.371 12.966 -33.351 1.00 68.62 445 ILE A O 1
ATOM 3718 N N . GLN A 1 446 ? 20.626 11.133 -33.161 1.00 67.44 446 GLN A N 1
ATOM 3719 C CA . GLN A 1 446 ? 21.550 11.529 -34.228 1.00 67.44 446 GLN A CA 1
ATOM 3720 C C . GLN A 1 446 ? 20.852 11.589 -35.591 1.00 67.44 446 GLN A C 1
ATOM 3722 O O . GLN A 1 446 ? 20.987 12.571 -36.309 1.00 67.44 446 GLN A O 1
ATOM 3727 N N . LEU A 1 447 ? 20.040 10.585 -35.937 1.00 72.31 447 LEU A N 1
ATOM 3728 C CA . LEU A 1 447 ? 19.289 10.561 -37.196 1.00 72.31 447 LEU A CA 1
ATOM 3729 C C . LEU A 1 447 ? 18.285 11.719 -37.309 1.00 72.31 447 LEU A C 1
ATOM 3731 O O . LEU A 1 447 ? 18.111 12.261 -38.401 1.00 72.31 447 LEU A O 1
ATOM 3735 N N . THR A 1 448 ? 17.638 12.106 -36.204 1.00 71.00 448 THR A N 1
ATOM 3736 C CA . THR A 1 448 ? 16.696 13.235 -36.185 1.00 71.00 448 THR A CA 1
ATOM 3737 C C . THR A 1 448 ? 17.407 14.585 -36.238 1.00 71.00 448 THR A C 1
ATOM 3739 O O . THR A 1 448 ? 16.953 15.459 -36.972 1.00 71.00 448 THR A O 1
ATOM 3742 N N . LEU A 1 449 ? 18.511 14.761 -35.502 1.00 68.75 449 LEU A N 1
ATOM 3743 C CA . LEU A 1 449 ? 19.280 16.011 -35.463 1.00 68.75 449 LEU A CA 1
ATOM 3744 C C . LEU A 1 449 ? 20.085 16.252 -36.745 1.00 68.75 449 LEU A C 1
ATOM 3746 O O . LEU A 1 449 ? 20.165 17.386 -37.209 1.00 68.75 449 LEU A O 1
ATOM 3750 N N . GLU A 1 450 ? 20.655 15.201 -37.334 1.00 71.75 450 GLU A N 1
ATOM 3751 C CA . GLU A 1 450 ? 21.450 15.291 -38.565 1.00 71.75 450 GLU A CA 1
ATOM 3752 C C . GLU A 1 450 ? 20.584 15.204 -39.839 1.00 71.75 450 GLU A C 1
ATOM 3754 O O . GLU A 1 450 ? 21.076 15.444 -40.937 1.00 71.75 450 GLU A O 1
ATOM 3759 N N . GLY A 1 451 ? 19.297 14.852 -39.727 1.00 66.62 451 GLY A N 1
ATOM 3760 C CA . GLY A 1 451 ? 18.344 14.815 -40.848 1.00 66.62 451 GLY A CA 1
ATOM 3761 C C . GLY A 1 451 ? 18.528 13.664 -41.853 1.00 66.62 451 GLY A C 1
ATOM 3762 O O . GLY A 1 451 ? 17.817 13.606 -42.858 1.00 66.62 451 GLY A O 1
ATOM 3763 N N . PHE A 1 452 ? 19.439 12.715 -41.606 1.00 65.25 452 PHE A N 1
ATOM 3764 C CA . PHE A 1 452 ? 19.793 11.634 -42.540 1.00 65.25 452 PHE A CA 1
ATOM 3765 C C . PHE A 1 452 ? 18.938 10.364 -42.386 1.00 65.25 452 PHE A C 1
ATOM 3767 O O . PHE A 1 452 ? 19.445 9.268 -42.128 1.00 65.25 452 PHE A O 1
ATOM 3774 N N . TRP A 1 453 ? 17.633 10.471 -42.643 1.00 74.62 453 TRP A N 1
ATOM 3775 C CA . TRP A 1 453 ? 16.715 9.321 -42.597 1.00 74.62 453 TRP A CA 1
ATOM 3776 C C . TRP A 1 453 ? 17.005 8.237 -43.644 1.00 74.62 453 TRP A C 1
ATOM 3778 O O . TRP A 1 453 ? 16.592 7.103 -43.457 1.00 74.62 453 TRP A O 1
ATOM 3788 N N . GLY A 1 454 ? 17.755 8.523 -44.715 1.00 72.88 454 GLY A N 1
ATOM 3789 C CA . GLY A 1 454 ? 18.054 7.551 -45.780 1.00 72.88 454 GLY A CA 1
ATOM 3790 C C . GLY A 1 454 ? 18.925 6.354 -45.361 1.00 72.88 454 GLY A C 1
ATOM 3791 O O . GLY A 1 454 ? 18.936 5.342 -46.052 1.00 72.88 454 GLY A O 1
ATOM 3792 N N . SER A 1 455 ? 19.625 6.436 -44.223 1.00 74.25 455 SER A N 1
ATOM 3793 C CA . SER A 1 455 ? 20.554 5.394 -43.736 1.00 74.25 455 SER A CA 1
ATOM 3794 C C . SER A 1 455 ? 20.021 4.567 -42.555 1.00 74.25 455 SER A C 1
ATOM 3796 O O . SER A 1 455 ? 20.747 3.748 -41.983 1.00 74.25 455 SER A O 1
ATOM 3798 N N . TRP A 1 456 ? 18.745 4.752 -42.193 1.00 77.12 456 TRP A N 1
ATOM 3799 C CA . TRP A 1 456 ? 18.131 4.129 -41.016 1.00 77.12 456 TRP A CA 1
ATOM 3800 C C . TRP A 1 456 ? 18.220 2.594 -41.034 1.00 77.12 456 TRP A C 1
ATOM 3802 O O . TRP A 1 456 ? 18.571 1.991 -40.023 1.00 77.12 456 TRP A O 1
ATOM 3812 N N . GLY A 1 457 ? 17.991 1.973 -42.199 1.00 78.12 457 GLY A N 1
ATOM 3813 C CA . GLY A 1 457 ? 17.985 0.516 -42.362 1.00 78.12 457 GLY A CA 1
ATOM 3814 C C . GLY A 1 457 ? 19.340 -0.152 -42.109 1.00 78.12 457 GLY A C 1
ATOM 3815 O O . GLY A 1 457 ? 19.378 -1.333 -41.785 1.00 78.12 457 GLY A O 1
ATOM 3816 N N . MET A 1 458 ? 20.445 0.597 -42.202 1.00 79.12 458 MET A N 1
ATOM 3817 C CA . MET A 1 458 ? 21.789 0.101 -41.884 1.00 79.12 458 MET A CA 1
ATOM 3818 C C . MET A 1 458 ? 22.215 0.474 -40.460 1.00 79.12 458 MET A C 1
ATOM 3820 O O . MET A 1 458 ? 22.809 -0.343 -39.761 1.00 79.12 458 MET A O 1
ATOM 3824 N N . ARG A 1 459 ? 21.912 1.699 -40.010 1.00 76.19 459 ARG A N 1
ATOM 3825 C CA . ARG A 1 459 ? 22.364 2.207 -38.704 1.00 76.19 459 ARG A CA 1
ATOM 3826 C C . ARG A 1 459 ? 21.584 1.615 -37.527 1.00 76.19 459 ARG A C 1
ATOM 3828 O O . ARG A 1 459 ? 22.184 1.343 -36.492 1.00 76.19 459 ARG A O 1
ATOM 3835 N N . LEU A 1 460 ? 20.280 1.381 -37.681 1.00 77.50 460 LEU A N 1
ATOM 3836 C CA . LEU A 1 460 ? 19.416 0.921 -36.590 1.00 77.50 460 LEU A CA 1
ATOM 3837 C C . LEU A 1 460 ? 19.738 -0.517 -36.126 1.00 77.50 460 LEU A C 1
ATOM 3839 O O . LEU A 1 460 ? 19.877 -0.713 -34.921 1.00 77.50 460 LEU A O 1
ATOM 3843 N N . PRO A 1 461 ? 19.970 -1.508 -37.014 1.00 79.31 461 PRO A N 1
ATOM 3844 C CA . PRO A 1 461 ? 20.401 -2.843 -36.586 1.00 79.31 461 PRO A CA 1
ATOM 3845 C C . PRO A 1 461 ? 21.753 -2.839 -35.862 1.00 79.31 461 PRO A C 1
ATOM 3847 O O . PRO A 1 461 ? 21.916 -3.524 -34.857 1.00 79.31 461 PRO A O 1
ATOM 3850 N N . ILE A 1 462 ? 22.713 -2.033 -36.332 1.00 78.56 462 ILE A N 1
ATOM 3851 C CA . ILE A 1 462 ? 24.031 -1.899 -35.692 1.00 78.56 462 ILE A CA 1
ATOM 3852 C C . ILE A 1 462 ? 23.883 -1.292 -34.291 1.00 78.56 462 ILE A C 1
ATOM 3854 O O . ILE A 1 462 ? 24.516 -1.764 -33.346 1.00 78.56 462 ILE A O 1
ATOM 3858 N N . ALA A 1 463 ? 23.017 -0.285 -34.146 1.00 74.44 463 ALA A N 1
ATOM 3859 C CA . ALA A 1 463 ? 22.713 0.335 -32.863 1.00 74.44 463 ALA A CA 1
ATOM 3860 C C . ALA A 1 463 ? 22.108 -0.668 -31.874 1.00 74.44 463 ALA A C 1
ATOM 3862 O O . ALA A 1 463 ? 22.577 -0.756 -30.742 1.00 74.44 463 ALA A O 1
ATOM 3863 N N . ILE A 1 464 ? 21.126 -1.463 -32.313 1.00 77.94 464 ILE A N 1
ATOM 3864 C CA . ILE A 1 464 ? 20.498 -2.507 -31.491 1.00 77.94 464 ILE A CA 1
ATOM 3865 C C . ILE A 1 464 ? 21.565 -3.487 -30.986 1.00 77.94 464 ILE A C 1
ATOM 3867 O O . ILE A 1 464 ? 21.651 -3.731 -29.785 1.00 77.94 464 ILE A O 1
ATOM 3871 N N . THR A 1 465 ? 22.455 -3.976 -31.852 1.00 78.25 465 THR A N 1
ATOM 3872 C CA . THR A 1 465 ? 23.535 -4.891 -31.441 1.00 78.25 465 THR A CA 1
ATOM 3873 C C . THR A 1 465 ? 24.481 -4.257 -30.414 1.00 78.25 465 THR A C 1
ATOM 3875 O O . THR A 1 465 ? 24.890 -4.909 -29.455 1.00 78.25 465 THR A O 1
ATOM 3878 N N . GLN A 1 466 ? 24.797 -2.965 -30.553 1.00 73.44 466 GLN A N 1
ATOM 3879 C CA . GLN A 1 466 ? 25.646 -2.243 -29.596 1.00 73.44 466 GLN A CA 1
ATOM 3880 C C . GLN A 1 466 ? 24.976 -2.034 -28.224 1.00 73.44 466 GLN A C 1
ATOM 3882 O O . GLN A 1 466 ? 25.676 -1.897 -27.218 1.00 73.44 466 GLN A O 1
ATOM 3887 N N . THR A 1 467 ? 23.641 -2.059 -28.142 1.00 79.25 467 THR A N 1
ATOM 3888 C CA . THR A 1 467 ? 22.912 -1.915 -26.866 1.00 79.25 467 THR A CA 1
ATOM 3889 C C . THR A 1 467 ? 23.030 -3.142 -25.956 1.00 79.25 467 THR A C 1
ATOM 3891 O O . THR A 1 467 ? 22.845 -3.021 -24.747 1.00 79.25 467 THR A O 1
ATOM 3894 N N . GLY A 1 468 ? 23.426 -4.309 -26.479 1.00 81.19 468 GLY A N 1
ATOM 3895 C CA . GLY A 1 468 ? 23.601 -5.526 -25.672 1.00 81.19 468 GLY A CA 1
ATOM 3896 C C . GLY A 1 468 ? 24.650 -5.385 -24.559 1.00 81.19 468 GLY A C 1
ATOM 3897 O O . GLY A 1 468 ? 24.439 -5.844 -23.433 1.00 81.19 468 GLY A O 1
ATOM 3898 N N . VAL A 1 469 ? 25.751 -4.671 -24.827 1.00 81.25 469 VAL A N 1
ATOM 3899 C CA . VAL A 1 469 ? 26.789 -4.383 -23.817 1.00 81.25 469 VAL A CA 1
ATOM 3900 C C . VAL A 1 469 ? 26.224 -3.499 -22.704 1.00 81.25 469 VAL A C 1
ATOM 3902 O O . VAL A 1 469 ? 26.447 -3.761 -21.523 1.00 81.25 469 VAL A O 1
ATOM 3905 N N . PHE A 1 470 ? 25.427 -2.494 -23.073 1.00 80.94 470 PHE A N 1
ATOM 3906 C CA . PHE A 1 470 ? 24.754 -1.614 -22.122 1.00 80.94 470 PHE A CA 1
ATOM 3907 C C . PHE A 1 470 ? 23.813 -2.393 -21.193 1.00 80.94 470 PHE A C 1
ATOM 3909 O O . PHE A 1 470 ? 23.885 -2.228 -19.975 1.00 80.94 470 PHE A O 1
ATOM 3916 N N . PHE A 1 471 ? 22.976 -3.277 -21.745 1.00 85.94 471 PHE A N 1
ATOM 3917 C CA . PHE A 1 471 ? 22.057 -4.098 -20.953 1.00 85.94 471 PHE A CA 1
ATOM 3918 C C . PHE A 1 471 ? 22.780 -5.062 -20.012 1.00 85.94 471 PHE A C 1
ATOM 3920 O O . PHE A 1 471 ? 22.342 -5.250 -18.878 1.00 85.94 471 PHE A O 1
ATOM 3927 N N . THR A 1 472 ? 23.915 -5.614 -20.441 1.00 87.19 472 THR A N 1
ATOM 3928 C CA . THR A 1 472 ? 24.746 -6.480 -19.595 1.00 87.19 472 THR A CA 1
ATOM 3929 C C . THR A 1 472 ? 25.280 -5.718 -18.379 1.00 87.19 472 THR A C 1
ATOM 3931 O O . THR A 1 472 ? 25.107 -6.166 -17.245 1.00 87.19 472 THR A O 1
ATOM 3934 N N . ILE A 1 473 ? 25.863 -4.532 -18.589 1.00 86.94 473 ILE A N 1
ATOM 3935 C CA . ILE A 1 473 ? 26.369 -3.677 -17.500 1.00 86.94 473 ILE A CA 1
ATOM 3936 C C . ILE A 1 473 ? 25.217 -3.226 -16.593 1.00 86.94 473 ILE A C 1
ATOM 3938 O O . ILE A 1 473 ? 25.338 -3.256 -15.368 1.00 86.94 473 ILE A O 1
ATOM 3942 N N . PHE A 1 474 ? 24.074 -2.863 -17.180 1.00 87.12 474 PHE A N 1
ATOM 3943 C CA . PHE A 1 474 ? 22.878 -2.483 -16.437 1.00 87.12 474 PHE A CA 1
ATOM 3944 C C . PHE A 1 474 ? 22.395 -3.606 -15.509 1.00 87.12 474 PHE A C 1
ATOM 3946 O O . PHE A 1 474 ? 22.196 -3.353 -14.323 1.00 87.12 474 PHE A O 1
ATOM 3953 N N . ILE A 1 475 ? 22.266 -4.843 -16.007 1.00 89.25 475 ILE A N 1
ATOM 3954 C CA . ILE A 1 475 ? 21.842 -5.996 -15.198 1.00 89.25 475 ILE A CA 1
ATOM 3955 C C . ILE A 1 475 ? 22.852 -6.287 -14.086 1.00 89.25 475 ILE A C 1
ATOM 3957 O O . ILE A 1 475 ? 22.435 -6.539 -12.960 1.00 89.25 475 ILE A O 1
ATOM 3961 N N . ILE A 1 476 ? 24.160 -6.224 -14.359 1.00 89.69 476 ILE A N 1
ATOM 3962 C CA . ILE A 1 476 ? 25.197 -6.433 -13.333 1.00 89.69 476 ILE A CA 1
ATOM 3963 C C . ILE A 1 476 ? 25.051 -5.395 -12.212 1.00 89.69 476 ILE A C 1
ATOM 3965 O O . ILE A 1 476 ? 24.989 -5.755 -11.035 1.00 89.69 476 ILE A O 1
ATOM 3969 N N . ASN A 1 477 ? 24.926 -4.113 -12.560 1.00 89.38 477 ASN A N 1
ATOM 3970 C CA . ASN A 1 477 ? 24.732 -3.055 -11.571 1.00 89.38 477 ASN A CA 1
ATOM 3971 C C . ASN A 1 477 ? 23.417 -3.209 -10.809 1.00 89.38 477 ASN A C 1
ATOM 3973 O O . ASN A 1 477 ? 23.381 -3.026 -9.597 1.00 89.38 477 ASN A O 1
ATOM 3977 N N . GLN A 1 478 ? 22.336 -3.582 -11.485 1.00 89.06 478 GLN A N 1
ATOM 3978 C CA . GLN A 1 478 ? 21.057 -3.827 -10.833 1.00 89.06 478 GLN A CA 1
ATOM 3979 C C . GLN A 1 478 ? 21.137 -5.026 -9.869 1.00 89.06 478 GLN A C 1
ATOM 3981 O O . GLN A 1 478 ? 20.653 -4.954 -8.743 1.00 89.06 478 GLN A O 1
ATOM 3986 N N . ALA A 1 479 ? 21.797 -6.111 -10.272 1.00 89.56 479 ALA A N 1
ATOM 3987 C CA . ALA A 1 479 ? 21.914 -7.328 -9.479 1.00 89.56 479 ALA A CA 1
ATOM 3988 C C . ALA A 1 479 ? 22.785 -7.148 -8.228 1.00 89.56 479 ALA A C 1
ATOM 3990 O O . ALA A 1 479 ? 22.449 -7.700 -7.181 1.00 89.56 479 ALA A O 1
ATOM 3991 N N . PHE A 1 480 ? 23.882 -6.390 -8.316 1.00 89.94 480 PHE A N 1
ATOM 3992 C CA . PHE A 1 480 ? 24.807 -6.205 -7.194 1.00 89.94 480 PHE A CA 1
ATOM 3993 C C . PHE A 1 480 ? 24.600 -4.886 -6.451 1.00 89.94 480 PHE A C 1
ATOM 3995 O O . PHE A 1 480 ? 24.462 -4.894 -5.229 1.00 89.94 480 PHE A O 1
ATOM 4002 N N . LEU A 1 481 ? 24.571 -3.752 -7.158 1.00 88.44 481 LEU A N 1
ATOM 4003 C CA . LEU A 1 481 ? 24.499 -2.437 -6.517 1.00 88.44 481 LEU A CA 1
ATOM 4004 C C . LEU A 1 481 ? 23.099 -2.141 -5.987 1.00 88.44 481 LEU A C 1
ATOM 4006 O O . LEU A 1 481 ? 22.991 -1.735 -4.834 1.00 88.44 481 LEU A O 1
ATOM 4010 N N . ALA A 1 482 ? 22.039 -2.359 -6.777 1.00 86.12 482 ALA A N 1
ATOM 4011 C CA . ALA A 1 482 ? 20.680 -2.058 -6.314 1.00 86.12 482 ALA A CA 1
ATOM 4012 C C . ALA A 1 482 ? 20.281 -2.976 -5.147 1.00 86.12 482 ALA A C 1
ATOM 4014 O O . ALA A 1 482 ? 19.994 -2.482 -4.062 1.00 86.12 482 ALA A O 1
ATOM 4015 N N . ASN A 1 483 ? 20.423 -4.297 -5.308 1.00 87.75 483 ASN A N 1
ATOM 4016 C CA . ASN A 1 483 ? 20.141 -5.247 -4.223 1.00 87.75 483 ASN A CA 1
ATOM 4017 C C . ASN A 1 483 ? 21.035 -5.030 -2.987 1.00 87.75 483 ASN A C 1
ATOM 4019 O O . ASN A 1 483 ? 20.575 -5.181 -1.857 1.00 87.75 483 ASN A O 1
ATOM 4023 N N . GLY A 1 484 ? 22.313 -4.675 -3.171 1.00 90.06 484 GLY A N 1
ATOM 4024 C CA . GLY A 1 484 ? 23.210 -4.348 -2.059 1.00 90.06 484 GLY A CA 1
ATOM 4025 C C . GLY A 1 484 ? 22.764 -3.095 -1.301 1.00 90.06 484 GLY A C 1
ATOM 4026 O O . GLY A 1 484 ? 22.804 -3.058 -0.070 1.00 90.06 484 GLY A O 1
ATOM 4027 N N . PHE A 1 485 ? 22.283 -2.084 -2.024 1.00 87.00 485 PHE A N 1
ATOM 4028 C CA . PHE A 1 485 ? 21.729 -0.868 -1.440 1.00 87.00 485 PHE A CA 1
ATOM 4029 C C . PHE A 1 485 ? 20.401 -1.135 -0.716 1.00 87.00 485 PHE A C 1
ATOM 4031 O O . PHE A 1 485 ? 20.198 -0.631 0.390 1.00 87.00 485 PHE A O 1
ATOM 4038 N N . ASP A 1 486 ? 19.544 -1.988 -1.278 1.00 85.12 486 ASP A N 1
ATOM 4039 C CA . ASP A 1 486 ? 18.280 -2.410 -0.665 1.00 85.12 486 ASP A CA 1
ATOM 4040 C C . ASP A 1 486 ? 18.491 -3.274 0.583 1.00 85.12 486 ASP A C 1
ATOM 4042 O O . ASP A 1 486 ? 17.689 -3.215 1.512 1.00 85.12 486 ASP A O 1
ATOM 4046 N N . LEU A 1 487 ? 19.588 -4.035 0.657 1.00 88.75 487 LEU A N 1
ATOM 4047 C CA . LEU A 1 487 ? 19.966 -4.779 1.860 1.00 88.75 487 LEU A CA 1
ATOM 4048 C C . LEU A 1 487 ? 20.444 -3.847 2.982 1.00 88.75 487 LEU A C 1
ATOM 4050 O O . LEU A 1 487 ? 20.083 -4.037 4.142 1.00 88.75 487 LEU A O 1
ATOM 4054 N N . LEU A 1 488 ? 21.256 -2.840 2.643 1.00 89.38 488 LEU A N 1
ATOM 4055 C CA . LEU A 1 488 ? 21.758 -1.854 3.606 1.00 89.38 488 LEU A CA 1
ATOM 4056 C C . LEU A 1 488 ? 20.668 -0.885 4.082 1.00 89.38 488 LEU A C 1
ATOM 4058 O O . LEU A 1 488 ? 20.788 -0.313 5.164 1.00 89.38 488 LEU A O 1
ATOM 4062 N N . GLN A 1 489 ? 19.626 -0.680 3.272 1.00 88.00 489 GLN A N 1
ATOM 4063 C CA . GLN A 1 489 ? 18.502 0.216 3.554 1.00 88.00 489 GLN A CA 1
ATOM 4064 C C . GLN A 1 489 ? 18.908 1.633 4.021 1.00 88.00 489 GLN A C 1
ATOM 4066 O O . GLN A 1 489 ? 18.263 2.192 4.917 1.00 88.00 489 GLN A O 1
ATOM 4071 N N . PRO A 1 490 ? 19.937 2.283 3.440 1.00 87.56 490 PRO A N 1
ATOM 4072 C CA . PRO A 1 490 ? 20.465 3.530 3.992 1.00 87.56 490 PRO A CA 1
ATOM 4073 C C . PRO A 1 490 ? 19.430 4.660 3.946 1.00 87.56 490 PRO A C 1
ATOM 4075 O O . PRO A 1 490 ? 19.305 5.418 4.905 1.00 87.56 490 PRO A O 1
ATOM 4078 N N . ILE A 1 491 ? 18.624 4.735 2.878 1.00 84.25 491 ILE A N 1
ATOM 4079 C CA . ILE A 1 491 ? 17.540 5.722 2.757 1.00 84.25 491 ILE A CA 1
ATOM 4080 C C . ILE A 1 491 ? 16.504 5.523 3.864 1.00 84.25 491 ILE A C 1
ATOM 4082 O O . ILE A 1 491 ? 16.094 6.497 4.488 1.00 84.25 491 ILE A O 1
ATOM 4086 N N . ILE A 1 492 ? 16.100 4.279 4.137 1.00 84.81 492 ILE A N 1
ATOM 4087 C CA . ILE A 1 492 ? 15.105 3.977 5.174 1.00 84.81 492 ILE A CA 1
ATOM 4088 C C . ILE A 1 492 ? 15.646 4.392 6.538 1.00 84.81 492 ILE A C 1
ATOM 4090 O O . ILE A 1 492 ? 14.952 5.081 7.277 1.00 84.81 492 ILE A O 1
ATOM 4094 N N . ILE A 1 493 ? 16.900 4.059 6.847 1.00 88.25 493 ILE A N 1
ATOM 4095 C CA . ILE A 1 493 ? 17.537 4.445 8.109 1.00 88.25 493 ILE A CA 1
ATOM 4096 C C . ILE A 1 493 ? 17.570 5.971 8.251 1.00 88.25 493 ILE A C 1
ATOM 4098 O O . ILE A 1 493 ? 17.172 6.493 9.293 1.00 88.25 493 ILE A O 1
ATOM 4102 N N . ILE A 1 494 ? 17.996 6.695 7.211 1.00 89.19 494 ILE A N 1
ATOM 4103 C CA . ILE A 1 494 ? 18.045 8.164 7.215 1.00 89.19 494 ILE A CA 1
ATOM 4104 C C . ILE A 1 494 ? 16.643 8.747 7.419 1.00 89.19 494 ILE A C 1
ATOM 4106 O O . ILE A 1 494 ? 16.456 9.589 8.296 1.00 89.19 494 ILE A O 1
ATOM 4110 N N . VAL A 1 495 ? 15.648 8.279 6.662 1.00 86.88 495 VAL A N 1
ATOM 4111 C CA . VAL A 1 495 ? 14.257 8.745 6.765 1.00 86.88 495 VAL A CA 1
ATOM 4112 C C . VAL A 1 495 ? 13.679 8.439 8.141 1.00 86.88 495 VAL A C 1
ATOM 4114 O O . VAL A 1 495 ? 13.025 9.299 8.719 1.00 86.88 495 VAL A O 1
ATOM 4117 N N . THR A 1 496 ? 13.938 7.263 8.704 1.00 87.62 496 THR A N 1
ATOM 4118 C CA . THR A 1 496 ? 13.480 6.889 10.045 1.00 87.62 496 THR A CA 1
ATOM 4119 C C . THR A 1 496 ? 14.136 7.751 11.118 1.00 87.62 496 THR A C 1
ATOM 4121 O O . THR A 1 496 ? 13.446 8.245 12.005 1.00 87.62 496 THR A O 1
ATOM 4124 N N . LYS A 1 497 ? 15.448 8.010 11.030 1.00 89.19 497 LYS A N 1
ATOM 4125 C CA . LYS A 1 497 ? 16.144 8.925 11.952 1.00 89.19 497 LYS A CA 1
ATOM 4126 C C . LYS A 1 497 ? 15.615 10.350 11.839 1.00 89.19 497 LYS A C 1
ATOM 4128 O O . LYS A 1 497 ? 15.384 10.993 12.859 1.00 89.19 497 LYS A O 1
ATOM 4133 N N . PHE A 1 498 ? 15.366 10.810 10.618 1.00 89.62 498 PHE A N 1
ATOM 4134 C CA . PHE A 1 498 ? 14.764 12.110 10.365 1.00 89.62 498 PHE A CA 1
ATOM 4135 C C . PHE A 1 498 ? 13.350 12.179 10.956 1.00 89.62 498 PHE A C 1
ATOM 4137 O O . PHE A 1 498 ? 13.079 13.056 11.765 1.00 89.62 498 PHE A O 1
ATOM 4144 N N . ARG A 1 499 ? 12.476 11.207 10.664 1.00 86.56 499 ARG A N 1
ATOM 4145 C CA . ARG A 1 499 ? 11.121 11.109 11.239 1.00 86.56 499 ARG A CA 1
ATOM 4146 C C . ARG A 1 499 ? 11.142 11.095 12.762 1.00 86.56 499 ARG A C 1
ATOM 4148 O O . ARG A 1 499 ? 10.374 11.826 13.367 1.00 86.56 499 ARG A O 1
ATOM 4155 N N . LEU A 1 500 ? 12.044 10.332 13.377 1.00 88.31 500 LEU A N 1
ATOM 4156 C CA . LEU A 1 500 ? 12.218 10.310 14.832 1.00 88.31 500 LEU A CA 1
ATOM 4157 C C . LEU A 1 500 ? 12.649 11.667 15.397 1.00 88.31 500 LEU A C 1
ATOM 4159 O O . LEU A 1 500 ? 12.232 12.012 16.496 1.00 88.31 500 LEU A O 1
ATOM 4163 N N . SER A 1 501 ? 13.446 12.438 14.654 1.00 86.25 501 SER A N 1
ATOM 4164 C CA . SER A 1 501 ? 13.840 13.792 15.054 1.00 86.25 501 SER A CA 1
ATOM 4165 C C . SER A 1 501 ? 12.680 14.793 15.015 1.00 86.25 501 SER A C 1
ATOM 4167 O O . SER A 1 501 ? 12.728 15.777 15.747 1.00 86.25 501 SER A O 1
ATOM 4169 N N . PHE A 1 502 ? 11.665 14.566 14.172 1.00 83.50 502 PHE A N 1
ATOM 4170 C CA . PHE A 1 502 ? 10.453 15.395 14.089 1.00 83.50 502 PHE A CA 1
ATOM 4171 C C . PHE A 1 502 ? 9.264 14.834 14.880 1.00 83.50 502 PHE A C 1
ATOM 4173 O O . PHE A 1 502 ? 8.262 15.526 15.021 1.00 83.50 502 PHE A O 1
ATOM 4180 N N . ALA A 1 503 ? 9.349 13.596 15.370 1.00 84.12 503 ALA A N 1
ATOM 4181 C CA . ALA A 1 503 ? 8.279 12.944 16.112 1.00 84.12 503 ALA A CA 1
ATOM 4182 C C . ALA A 1 503 ? 8.207 13.487 17.543 1.00 84.12 503 ALA A C 1
ATOM 4184 O O . ALA A 1 503 ? 9.146 13.348 18.332 1.00 84.12 503 ALA A O 1
ATOM 4185 N N . GLU A 1 504 ? 7.064 14.063 17.893 1.00 78.62 504 GLU A N 1
ATOM 4186 C CA . GLU A 1 504 ? 6.852 14.674 19.202 1.00 78.62 504 GLU A CA 1
ATOM 4187 C C . GLU A 1 504 ? 6.098 13.703 20.109 1.00 78.62 504 GLU A C 1
ATOM 4189 O O . GLU A 1 504 ? 6.561 13.373 21.205 1.00 78.62 504 GLU A O 1
ATOM 4194 N N . THR A 1 505 ? 4.995 13.142 19.609 1.00 80.94 505 THR A N 1
ATOM 4195 C CA . THR A 1 505 ? 4.150 12.221 20.380 1.00 80.94 505 THR A CA 1
ATOM 4196 C C . THR A 1 505 ? 4.742 10.806 20.462 1.00 80.94 505 THR A C 1
ATOM 4198 O O . THR A 1 505 ? 5.496 10.365 19.592 1.00 80.94 505 THR A O 1
ATOM 4201 N N . GLU A 1 506 ? 4.386 10.043 21.504 1.00 80.19 506 GLU A N 1
ATOM 4202 C CA . GLU A 1 506 ? 4.808 8.635 21.623 1.00 80.19 506 GLU A CA 1
ATOM 4203 C C . GLU A 1 506 ? 4.291 7.784 20.459 1.00 80.19 506 GLU A C 1
ATOM 4205 O O . GLU A 1 506 ? 5.021 6.953 19.922 1.00 80.19 506 GLU A O 1
ATOM 4210 N N . LYS A 1 507 ? 3.061 8.047 20.010 1.00 77.19 507 LYS A N 1
ATOM 4211 C CA . LYS A 1 507 ? 2.475 7.405 18.834 1.00 77.19 507 LYS A CA 1
ATOM 4212 C C . LYS A 1 507 ? 3.270 7.722 17.568 1.00 77.19 507 LYS A C 1
ATOM 4214 O O . LYS A 1 507 ? 3.587 6.801 16.828 1.00 77.19 507 LYS A O 1
ATOM 4219 N N . GLU A 1 508 ? 3.645 8.980 17.327 1.00 81.88 508 GLU A N 1
ATOM 4220 C CA . GLU A 1 508 ? 4.490 9.351 16.179 1.00 81.88 508 GLU A CA 1
ATOM 4221 C C . GLU A 1 508 ? 5.859 8.666 16.231 1.00 81.88 508 GLU A C 1
ATOM 4223 O O . GLU A 1 508 ? 6.363 8.243 15.194 1.00 81.88 508 GLU A O 1
ATOM 4228 N N . LYS A 1 509 ? 6.448 8.495 17.422 1.00 83.81 509 LYS A N 1
ATOM 4229 C CA . LYS A 1 509 ? 7.711 7.755 17.585 1.00 83.81 509 LYS A CA 1
ATOM 4230 C C . LYS A 1 509 ? 7.551 6.273 17.255 1.00 83.81 509 LYS A C 1
ATOM 4232 O O . LYS A 1 509 ? 8.404 5.720 16.564 1.00 83.81 509 LYS A O 1
ATOM 4237 N N . LEU A 1 510 ? 6.460 5.649 17.700 1.00 84.19 510 LEU A N 1
ATOM 4238 C CA . LEU A 1 510 ? 6.134 4.262 17.360 1.00 84.19 510 LEU A CA 1
ATOM 4239 C C . LEU A 1 510 ? 5.873 4.102 15.854 1.00 84.19 510 LEU A C 1
ATOM 4241 O O . LEU A 1 510 ? 6.429 3.200 15.236 1.00 84.19 510 LEU A O 1
ATOM 4245 N N . LEU A 1 511 ? 5.111 5.016 15.247 1.00 81.12 511 LEU A N 1
ATOM 4246 C CA . LEU A 1 511 ? 4.850 5.039 13.802 1.00 81.12 511 LEU A CA 1
ATOM 4247 C C . LEU A 1 511 ? 6.120 5.311 12.984 1.00 81.12 511 LEU A C 1
ATOM 4249 O O . LEU A 1 511 ? 6.282 4.783 11.889 1.00 81.12 511 LEU A O 1
ATOM 4253 N N . ALA A 1 512 ? 7.049 6.118 13.499 1.00 83.19 512 ALA A N 1
ATOM 4254 C CA . ALA A 1 512 ? 8.334 6.352 12.850 1.00 83.19 512 ALA A CA 1
ATOM 4255 C C . ALA A 1 512 ? 9.223 5.098 12.853 1.00 83.19 512 ALA A C 1
ATOM 4257 O O . ALA A 1 512 ? 10.024 4.930 11.937 1.00 83.19 512 ALA A O 1
ATOM 4258 N N . GLN A 1 513 ? 9.085 4.233 13.864 1.00 81.50 513 GLN A N 1
ATOM 4259 C CA . GLN A 1 513 ? 9.790 2.951 13.965 1.00 81.50 513 GLN A CA 1
ATOM 4260 C C . GLN A 1 513 ? 9.079 1.808 13.233 1.00 81.50 513 GLN A C 1
ATOM 4262 O O . GLN A 1 513 ? 9.666 0.737 13.073 1.00 81.50 513 GLN A O 1
ATOM 4267 N N . GLU A 1 514 ? 7.839 2.016 12.790 1.00 79.75 514 GLU A N 1
ATOM 4268 C CA . GLU A 1 514 ? 7.107 1.025 12.015 1.00 79.75 514 GLU A CA 1
ATOM 4269 C C . GLU A 1 514 ? 7.851 0.723 10.708 1.00 79.75 514 GLU A C 1
ATOM 4271 O O . GLU A 1 514 ? 8.305 1.622 9.990 1.00 79.75 514 GLU A O 1
ATOM 4276 N N . ALA A 1 515 ? 8.000 -0.568 10.407 1.00 74.56 515 ALA A N 1
ATOM 4277 C CA . ALA A 1 515 ? 8.637 -1.005 9.177 1.00 74.56 515 ALA A CA 1
ATOM 4278 C C . ALA A 1 515 ? 7.842 -0.484 7.971 1.00 74.56 515 ALA A C 1
ATOM 4280 O O . ALA A 1 515 ? 6.623 -0.647 7.895 1.00 74.56 515 ALA A O 1
ATOM 4281 N N . LEU A 1 516 ? 8.539 0.126 7.008 1.00 72.00 516 LEU A N 1
ATOM 4282 C CA . LEU A 1 516 ? 7.916 0.547 5.757 1.00 72.00 516 LEU A CA 1
ATOM 4283 C C . LEU A 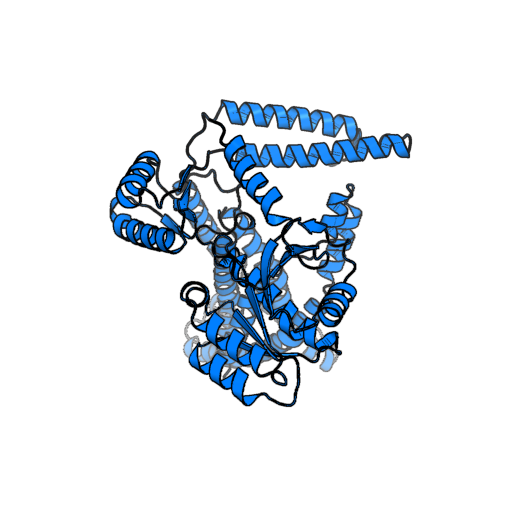1 516 ? 7.285 -0.664 5.064 1.00 72.00 516 LEU A C 1
ATOM 4285 O O . LEU A 1 516 ? 7.880 -1.739 4.977 1.00 72.00 516 LEU A O 1
ATOM 4289 N N . SER A 1 517 ? 6.072 -0.476 4.547 1.00 77.50 517 SER A N 1
ATOM 4290 C CA . SER A 1 517 ? 5.391 -1.511 3.779 1.00 77.50 517 SER A CA 1
ATOM 4291 C C . SER A 1 517 ? 6.208 -1.874 2.540 1.00 77.50 517 SER A C 1
ATOM 4293 O O . SER A 1 517 ? 6.578 -0.985 1.771 1.00 77.50 517 SER A O 1
ATOM 4295 N N . PHE A 1 518 ? 6.420 -3.168 2.316 1.00 83.81 518 PHE A N 1
ATOM 4296 C CA . PHE A 1 518 ? 7.049 -3.680 1.101 1.00 83.81 518 PHE A CA 1
ATOM 4297 C C . PHE A 1 518 ? 6.246 -3.270 -0.144 1.00 83.81 518 PHE A C 1
ATOM 4299 O O . PHE A 1 518 ? 5.077 -3.653 -0.284 1.00 83.81 518 PHE A O 1
ATOM 4306 N N . ASP A 1 519 ? 6.853 -2.502 -1.056 1.00 87.06 519 ASP A N 1
ATOM 4307 C CA . ASP A 1 519 ? 6.193 -2.095 -2.301 1.00 87.06 519 ASP A CA 1
ATOM 4308 C C . ASP A 1 519 ? 6.286 -3.197 -3.358 1.00 87.06 519 ASP A C 1
ATOM 4310 O O . ASP A 1 519 ? 7.074 -3.151 -4.302 1.00 87.06 519 ASP A O 1
ATOM 4314 N N . TYR A 1 520 ? 5.412 -4.191 -3.205 1.00 90.69 520 TYR A N 1
ATOM 4315 C CA . TYR A 1 520 ? 5.299 -5.320 -4.124 1.00 90.69 520 TYR A CA 1
ATOM 4316 C C . TYR A 1 520 ? 5.211 -4.896 -5.598 1.00 90.69 520 TYR A C 1
ATOM 4318 O O . TYR A 1 520 ? 5.742 -5.577 -6.469 1.00 90.69 520 TYR A O 1
ATOM 4326 N N . ALA A 1 521 ? 4.530 -3.786 -5.898 1.00 92.75 521 ALA A N 1
ATOM 4327 C CA . ALA A 1 521 ? 4.311 -3.363 -7.275 1.00 92.75 521 ALA A CA 1
ATOM 4328 C C . ALA A 1 521 ? 5.606 -2.909 -7.963 1.00 92.75 521 ALA A C 1
ATOM 4330 O O . ALA A 1 521 ? 5.776 -3.169 -9.153 1.00 92.75 521 ALA A O 1
ATOM 4331 N N . TYR A 1 522 ? 6.490 -2.236 -7.226 1.00 90.75 522 TYR A N 1
ATOM 4332 C CA . TYR A 1 522 ? 7.774 -1.763 -7.734 1.00 90.75 522 TYR A CA 1
ATOM 4333 C C . TYR A 1 522 ? 8.743 -2.932 -7.943 1.00 90.75 522 TYR A C 1
ATOM 4335 O O . TYR A 1 522 ? 9.221 -3.132 -9.058 1.00 90.75 522 TYR A O 1
ATOM 4343 N N . GLU A 1 523 ? 8.937 -3.771 -6.922 1.00 90.31 523 GLU A N 1
ATOM 4344 C CA . GLU A 1 523 ? 9.877 -4.904 -6.979 1.00 90.31 523 GLU A CA 1
ATOM 4345 C C . GLU A 1 523 ? 9.480 -5.959 -8.015 1.00 90.31 523 GLU A C 1
ATOM 4347 O O . GLU A 1 523 ? 10.309 -6.515 -8.746 1.00 90.31 523 GLU A O 1
ATOM 4352 N N . PHE A 1 524 ? 8.178 -6.222 -8.136 1.00 93.00 524 PHE A N 1
ATOM 4353 C CA . PHE A 1 524 ? 7.682 -7.144 -9.149 1.00 93.00 524 PHE A CA 1
ATOM 4354 C C . PHE A 1 524 ? 7.863 -6.578 -10.564 1.00 93.00 524 PHE A C 1
ATOM 4356 O O . PHE A 1 524 ? 8.203 -7.317 -11.485 1.00 93.00 524 PHE A O 1
ATOM 4363 N N . ALA A 1 525 ? 7.680 -5.268 -10.760 1.00 92.31 525 ALA A N 1
ATOM 4364 C CA . ALA A 1 525 ? 7.942 -4.648 -12.057 1.00 92.31 525 ALA A CA 1
ATOM 4365 C C . ALA A 1 525 ? 9.434 -4.659 -12.409 1.00 92.31 525 ALA A C 1
ATOM 4367 O O . ALA A 1 525 ? 9.792 -4.926 -13.555 1.00 92.31 525 ALA A O 1
ATOM 4368 N N . LEU A 1 526 ? 10.285 -4.403 -11.416 1.00 89.81 526 LEU A N 1
ATOM 4369 C CA . LEU A 1 526 ? 11.734 -4.398 -11.540 1.00 89.81 526 LEU A CA 1
ATOM 4370 C C . LEU A 1 526 ? 12.251 -5.774 -11.978 1.00 89.81 526 LEU A C 1
ATOM 4372 O O . LEU A 1 526 ? 12.940 -5.870 -12.992 1.00 89.81 526 LEU A O 1
ATOM 4376 N N . SER A 1 527 ? 11.838 -6.838 -11.286 1.00 91.00 527 SER A N 1
ATOM 4377 C CA . SER A 1 527 ? 12.209 -8.217 -11.634 1.00 91.00 527 SER A CA 1
ATOM 4378 C C . SER A 1 527 ? 11.680 -8.658 -13.003 1.00 91.00 527 SER A C 1
ATOM 4380 O O . SER A 1 527 ? 12.424 -9.262 -13.778 1.00 91.00 527 SER A O 1
ATOM 4382 N N . LEU A 1 528 ? 10.429 -8.325 -13.347 1.00 92.38 528 LEU A N 1
ATOM 4383 C CA . LEU A 1 528 ? 9.863 -8.666 -14.656 1.00 92.38 528 LEU A CA 1
ATOM 4384 C C . LEU A 1 528 ? 10.587 -7.941 -15.800 1.00 92.38 528 LEU A C 1
ATOM 4386 O O . LEU A 1 528 ? 10.805 -8.528 -16.858 1.00 92.38 528 LEU A O 1
ATOM 4390 N N . ASN A 1 529 ? 10.981 -6.684 -15.595 1.00 89.19 529 ASN A N 1
ATOM 4391 C CA . ASN A 1 529 ? 11.732 -5.936 -16.597 1.00 89.19 529 ASN A CA 1
ATOM 4392 C C . ASN A 1 529 ? 13.152 -6.493 -16.773 1.00 89.19 529 ASN A C 1
ATOM 4394 O O . ASN A 1 529 ? 13.609 -6.645 -17.900 1.00 89.19 529 ASN A O 1
ATOM 4398 N N . SER A 1 530 ? 13.829 -6.877 -15.687 1.00 89.12 530 SER A N 1
ATOM 4399 C CA . SER A 1 530 ? 15.128 -7.555 -15.782 1.00 89.12 530 SER A CA 1
ATOM 4400 C C . SER A 1 530 ? 15.023 -8.875 -16.551 1.00 89.12 530 SER A C 1
ATOM 4402 O O . SER A 1 530 ? 15.855 -9.139 -17.414 1.00 89.12 530 SER A O 1
ATOM 4404 N N . LEU A 1 531 ? 13.974 -9.670 -16.305 1.00 90.62 531 LEU A N 1
ATOM 4405 C CA . LEU A 1 531 ? 13.707 -10.891 -17.073 1.00 90.62 531 LEU A CA 1
ATOM 4406 C C . LEU A 1 531 ? 13.504 -10.586 -18.564 1.00 90.62 531 LEU A C 1
ATOM 4408 O O . LEU A 1 531 ? 14.062 -11.272 -19.414 1.00 90.62 531 LEU A O 1
ATOM 4412 N N . LEU A 1 532 ? 12.732 -9.546 -18.876 1.00 89.12 532 LEU A N 1
ATOM 4413 C CA . LEU A 1 532 ? 12.464 -9.125 -20.247 1.00 89.12 532 LEU A CA 1
ATOM 4414 C C . LEU A 1 532 ? 13.740 -8.683 -20.979 1.00 89.12 532 LEU A C 1
ATOM 4416 O O . LEU A 1 532 ? 13.933 -9.069 -22.130 1.00 89.12 532 LEU A O 1
ATOM 4420 N N . ILE A 1 533 ? 14.634 -7.949 -20.309 1.00 87.44 533 ILE A N 1
ATOM 4421 C CA . ILE A 1 533 ? 15.944 -7.582 -20.862 1.00 87.44 533 ILE A CA 1
ATOM 4422 C C . ILE A 1 533 ? 16.766 -8.844 -21.149 1.00 87.44 533 ILE A C 1
ATOM 4424 O O . ILE A 1 533 ? 17.256 -8.995 -22.262 1.00 87.44 533 ILE A O 1
ATOM 4428 N N . VAL A 1 534 ? 16.864 -9.774 -20.190 1.00 87.06 534 VAL A N 1
ATOM 4429 C CA . VAL A 1 534 ? 17.619 -11.029 -20.367 1.00 87.06 534 VAL A CA 1
ATOM 4430 C C . VAL A 1 534 ? 17.097 -11.828 -21.562 1.00 87.06 534 VAL A C 1
ATOM 4432 O O . VAL A 1 534 ? 17.887 -12.239 -22.409 1.00 87.06 534 VAL A O 1
ATOM 4435 N N . CYS A 1 535 ? 15.777 -12.006 -21.668 1.00 86.19 535 CYS A N 1
ATOM 4436 C CA . CYS A 1 535 ? 15.157 -12.731 -22.777 1.00 86.19 535 CYS A CA 1
ATOM 4437 C C . CYS A 1 535 ? 15.352 -12.05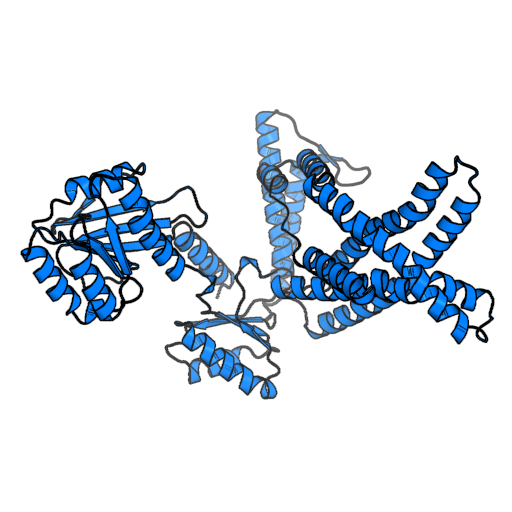3 -24.137 1.00 86.19 535 CYS A C 1
ATOM 4439 O O . CYS A 1 535 ? 15.324 -12.737 -25.148 1.00 86.19 535 CYS A O 1
ATOM 4441 N N . ALA A 1 536 ? 15.504 -10.730 -24.175 1.00 78.25 536 ALA A N 1
ATOM 4442 C CA . ALA A 1 536 ? 15.731 -9.992 -25.413 1.00 78.25 536 ALA A CA 1
ATOM 4443 C C . ALA A 1 536 ? 17.210 -9.933 -25.826 1.00 78.25 536 ALA A C 1
ATOM 4445 O O . ALA A 1 536 ? 17.509 -9.642 -26.981 1.00 78.25 536 ALA A O 1
ATOM 4446 N N . THR A 1 537 ? 18.131 -10.157 -24.883 1.00 71.12 537 THR A N 1
ATOM 4447 C CA . THR A 1 537 ? 19.579 -10.213 -25.145 1.00 71.12 537 THR A CA 1
ATOM 4448 C C . THR A 1 537 ? 20.085 -11.602 -25.549 1.00 71.12 537 THR A C 1
ATOM 4450 O O . THR A 1 537 ? 21.224 -11.703 -26.003 1.00 71.12 537 THR A O 1
ATOM 4453 N N . GLN A 1 538 ? 19.272 -12.650 -25.361 1.00 59.97 538 GLN A N 1
ATOM 4454 C CA . GLN A 1 538 ? 19.504 -14.010 -25.871 1.00 59.97 538 GLN A CA 1
ATOM 4455 C C . GLN A 1 538 ? 18.968 -14.139 -27.293 1.00 59.97 538 GLN A C 1
ATOM 4457 O O . GLN A 1 538 ? 19.644 -14.818 -28.097 1.00 59.97 538 GLN A O 1
#

Sequence (538 aa):
MNSEKAAFKMSDWYKDENKFIVSKCLILRHEHIDIHDVMSLWLYSMYLPKPKISKNHEITYHFTSMSSSPQISLSIIESSEFISQIVFSSIILFYDPEKPESCNWLAAILQNSNLLKSKRKCLIVALTKNYEVFGKELAALYRIKFSIVDPKSKISINEQCFNFCKNCAISENNWKRKRFCIFLRASLKSYKIYFTLQKEFADEFLGLYVVPNLAQSYIVHKNLLDAEEKLEHYKKYQESHHSRKEIRTGIFKTEDAIEYYESLIKKCQKDYKDNLKEKRIGNSGFAYATFRTTESAARAKRHLMEMKKMLNWVVRTAPAPEEIKWENMEEDYEVLKWQRWLLMIFFIILFFIFVTPAGFLYLVKEGLSSFNGEQFVHGLFKDNFPTLVLLFFQAVIVNYSVWYIVQKEQRVHLSVETTSRLVKYLLFMGFYIFLLQALGSQTLIQLTLEGFWGSWGMRLPIAITQTGVFFTIFIINQAFLANGFDLLQPIIIIVTKFRLSFAETEKEKLLAQEALSFDYAYEFALSLNSLLIVCATQ

Organism: NCBI:txid1481888